Protein AF-A0A7S1CPR2-F1 (afdb_monomer_lite)

Sequence (463 aa):
VLGDVPPPALGSTLMHEHLIVDYGANFGPPQAGTARAALGGLSLEEARAMWARPMGAEVAGHCRAFVAANRDNMALDDIDAAVAELAAAAALAPEGAATVVETTTVGVGRSVGDLVTISQRAKVHVVMGTGLHLARVHPRHMRGWSVAQLTEMMVSEIEDGVEVPPLQAPPEAKEGDEEGAAAAEAVRLLQAERPARARAGIIGELGCSSELDAAEVRVLQAAAAASRKTGAAILVHPGHTRESPAAILDVLAAAGCELTRVVVGHCDRGALSDDDLLALARRGATLAFDQFGHPPSFTHALAYGLCFPTDFERVATLRRLIDAGVGDRIVVSHDIGCKARLRKFGGDGYDHLQRCVVPYMRAVGITRPQVQAMLVDTPARLLTLAPPRPKYEPPPPTPPESVRSRVSVGVQVSDGPTRPVTAAADEDGRPPDGDGKGDGEGEEAKGGAGGDGDGDGDGDDDD

Structure (mmCIF, N/CA/C/O backbone):
data_AF-A0A7S1CPR2-F1
#
_entry.id   AF-A0A7S1CPR2-F1
#
loop_
_atom_site.group_PDB
_atom_site.id
_atom_site.type_symbol
_atom_site.label_atom_id
_atom_site.label_alt_id
_atom_site.label_comp_id
_atom_site.label_asym_id
_atom_site.label_entity_id
_atom_site.label_seq_id
_atom_site.pdbx_PDB_ins_code
_atom_site.Cartn_x
_atom_site.Cartn_y
_atom_site.Cartn_z
_atom_site.occupancy
_atom_site.B_iso_or_equiv
_atom_site.auth_seq_id
_atom_site.auth_comp_id
_atom_site.auth_asym_id
_atom_site.auth_atom_id
_atom_site.pdbx_PDB_model_num
ATOM 1 N N . VAL A 1 1 ? -5.116 7.621 11.101 1.00 97.56 1 VAL A N 1
ATOM 2 C CA . VAL A 1 1 ? -4.084 8.271 11.953 1.00 97.56 1 VAL A CA 1
ATOM 3 C C . VAL A 1 1 ? -4.581 9.465 12.769 1.00 97.56 1 VAL A C 1
ATOM 5 O O . VAL A 1 1 ? -4.019 9.696 13.827 1.00 97.56 1 VAL A O 1
ATOM 8 N N . LEU A 1 2 ? -5.623 10.200 12.344 1.00 96.88 2 LEU A N 1
ATOM 9 C CA . LEU A 1 2 ? -6.168 11.357 13.089 1.00 96.88 2 LEU A CA 1
ATOM 10 C C . LEU A 1 2 ? -7.395 11.040 13.971 1.00 96.88 2 LEU A C 1
ATOM 12 O O . LEU A 1 2 ? -8.048 11.951 14.467 1.00 96.88 2 LEU A O 1
ATOM 16 N N . GLY A 1 3 ? -7.716 9.759 14.160 1.00 95.38 3 GLY A N 1
ATOM 17 C CA . GLY A 1 3 ? -8.917 9.305 14.866 1.00 95.38 3 GLY A CA 1
ATOM 18 C C . GLY A 1 3 ? -9.888 8.558 13.955 1.00 95.38 3 GLY A C 1
ATOM 19 O O . GLY A 1 3 ? -9.578 8.291 12.791 1.00 95.38 3 GLY A O 1
ATOM 20 N N . ASP A 1 4 ? -11.040 8.196 14.517 1.00 95.19 4 ASP A N 1
ATOM 21 C CA . ASP A 1 4 ? -12.067 7.420 13.823 1.00 95.19 4 ASP A CA 1
ATOM 22 C C . ASP A 1 4 ? -12.880 8.294 12.872 1.00 95.19 4 ASP A C 1
ATOM 24 O O . ASP A 1 4 ? -13.173 9.458 13.149 1.00 95.19 4 ASP A O 1
ATOM 28 N N . VAL A 1 5 ? -13.279 7.697 11.754 1.00 93.75 5 VAL A N 1
ATOM 29 C CA . VAL A 1 5 ? -14.074 8.334 10.705 1.00 93.75 5 VAL A CA 1
ATOM 30 C C . VAL A 1 5 ? -15.257 7.414 10.400 1.00 93.75 5 VAL A C 1
ATOM 32 O O . VAL A 1 5 ? -15.067 6.198 10.311 1.00 93.75 5 VAL A O 1
ATOM 35 N N . PRO A 1 6 ? -16.492 7.933 10.263 1.00 92.44 6 PRO A N 1
ATOM 36 C CA . PRO A 1 6 ? -17.626 7.091 9.904 1.00 92.44 6 PRO A CA 1
ATOM 37 C C . PRO A 1 6 ? -17.442 6.527 8.482 1.00 92.44 6 PRO A C 1
ATOM 39 O O . PRO A 1 6 ? -16.989 7.263 7.606 1.00 92.44 6 PRO A O 1
ATOM 42 N N . PRO A 1 7 ? -17.844 5.272 8.195 1.00 90.88 7 PRO A N 1
ATOM 43 C CA . PRO A 1 7 ? -17.577 4.632 6.901 1.00 90.88 7 PRO A CA 1
ATOM 44 C C . PRO A 1 7 ? -18.000 5.437 5.655 1.00 90.88 7 PRO A C 1
ATOM 46 O O . PRO A 1 7 ? -17.225 5.475 4.702 1.00 90.88 7 PRO A O 1
ATOM 49 N N . PRO A 1 8 ? -19.150 6.150 5.635 1.00 88.31 8 PRO A N 1
ATOM 50 C CA . PRO A 1 8 ? -19.526 6.986 4.491 1.00 88.31 8 PRO A CA 1
ATOM 51 C C . PRO A 1 8 ? -18.571 8.154 4.205 1.00 88.31 8 PRO A C 1
ATOM 53 O O . PRO A 1 8 ? -18.574 8.671 3.095 1.00 88.31 8 PRO A O 1
ATOM 56 N N . ALA A 1 9 ? -17.773 8.586 5.185 1.00 91.31 9 ALA A N 1
ATOM 57 C CA . ALA A 1 9 ? -16.816 9.675 5.018 1.00 91.31 9 ALA A CA 1
ATOM 58 C C . ALA A 1 9 ? -15.457 9.210 4.466 1.00 91.31 9 ALA A C 1
ATOM 60 O O . ALA A 1 9 ? -14.641 10.057 4.123 1.00 91.31 9 ALA A O 1
ATOM 61 N N . LEU A 1 10 ? -15.215 7.898 4.328 1.00 91.38 10 LEU A N 1
ATOM 62 C CA . LEU A 1 10 ? -13.990 7.388 3.696 1.00 91.38 10 LEU A CA 1
ATOM 63 C C . LEU A 1 10 ? -13.893 7.806 2.221 1.00 91.38 10 LEU A C 1
ATOM 65 O O . LEU A 1 10 ? -12.806 8.129 1.744 1.00 91.38 10 LEU A O 1
ATOM 69 N N . GLY A 1 11 ? -15.030 7.811 1.517 1.00 92.31 11 GLY A N 1
ATOM 70 C CA . GLY A 1 11 ? -15.104 8.083 0.084 1.00 92.31 11 GLY A CA 1
ATOM 71 C C . GLY A 1 11 ? -14.197 7.165 -0.746 1.00 92.31 11 GLY A C 1
ATOM 72 O O . GLY A 1 11 ? -14.030 5.983 -0.432 1.00 92.31 11 GLY A O 1
ATOM 73 N N . SER A 1 12 ? -13.631 7.697 -1.833 1.00 93.81 12 SER A N 1
ATOM 74 C CA . SER A 1 12 ? -12.724 6.936 -2.700 1.00 93.81 12 SER A CA 1
ATOM 75 C C . SER A 1 12 ? -11.453 6.574 -1.941 1.00 93.81 12 SER A C 1
ATOM 77 O O . SER A 1 12 ? -10.767 7.446 -1.417 1.00 93.81 12 SER A O 1
ATOM 79 N N . THR A 1 13 ? -11.098 5.295 -1.934 1.00 96.62 13 THR A N 1
ATOM 80 C CA . THR A 1 13 ? -9.994 4.769 -1.133 1.00 96.62 13 THR A CA 1
ATOM 81 C C . THR A 1 13 ? -8.946 4.080 -2.000 1.00 96.62 13 THR A C 1
ATOM 83 O O . THR A 1 13 ? -9.270 3.177 -2.769 1.00 96.62 13 THR A O 1
ATOM 86 N N . LEU A 1 14 ? -7.686 4.482 -1.836 1.00 96.94 14 LEU A N 1
ATOM 87 C CA . LEU A 1 14 ? -6.507 3.763 -2.319 1.00 96.94 14 LEU A CA 1
ATOM 88 C C . LEU A 1 14 ? -6.119 2.725 -1.260 1.00 96.94 14 LEU A C 1
ATOM 90 O O . LEU A 1 14 ? -5.689 3.095 -0.170 1.00 96.94 14 LEU A O 1
ATOM 94 N N . MET A 1 15 ? -6.361 1.442 -1.528 1.00 97.62 15 MET A N 1
ATOM 95 C CA . MET A 1 15 ? -6.292 0.380 -0.510 1.00 97.62 15 MET A CA 1
ATOM 96 C C . MET A 1 15 ? -4.886 -0.169 -0.237 1.00 97.62 15 MET A C 1
ATOM 98 O O . MET A 1 15 ? -4.736 -0.949 0.704 1.00 97.62 15 MET A O 1
ATOM 102 N N . HIS A 1 16 ? -3.889 0.201 -1.040 1.00 98.50 16 HIS A N 1
ATOM 103 C CA . HIS A 1 16 ? -2.515 -0.270 -0.896 1.00 98.50 16 HIS A CA 1
ATOM 104 C C . HIS A 1 16 ? -1.538 0.771 -1.453 1.00 98.50 16 HIS A C 1
ATOM 106 O O . HIS A 1 16 ? -1.372 0.883 -2.667 1.00 98.50 16 HIS A O 1
ATOM 112 N N . GLU A 1 17 ? -0.915 1.548 -0.569 1.00 98.25 17 GLU A N 1
ATOM 113 C CA . GLU A 1 17 ? 0.090 2.552 -0.920 1.00 98.25 17 GLU A CA 1
ATOM 114 C C . GLU A 1 17 ? 1.189 2.630 0.148 1.00 98.25 17 GLU A C 1
ATOM 116 O O . GLU A 1 17 ? 0.950 2.324 1.319 1.00 98.25 17 GLU A O 1
ATOM 121 N N . HIS A 1 18 ? 2.357 3.158 -0.224 1.00 98.25 18 HIS A N 1
ATOM 122 C CA . HIS A 1 18 ? 3.398 3.549 0.722 1.00 98.25 18 HIS A CA 1
ATOM 123 C C . HIS A 1 18 ? 3.629 5.050 0.636 1.00 98.25 18 HIS A C 1
ATOM 125 O O . HIS A 1 18 ? 4.018 5.567 -0.402 1.00 98.25 18 HIS A O 1
ATOM 131 N N . LEU A 1 19 ? 3.411 5.770 1.734 1.00 97.81 19 LEU A N 1
ATOM 132 C CA . LEU A 1 19 ? 3.649 7.219 1.756 1.00 97.81 19 LEU A CA 1
ATOM 133 C C . LEU A 1 19 ? 5.060 7.549 2.230 1.00 97.81 19 LEU A C 1
ATOM 135 O O . LEU A 1 19 ? 5.659 8.509 1.751 1.00 97.81 19 LEU A O 1
ATOM 139 N N . ILE A 1 20 ? 5.561 6.742 3.166 1.00 96.38 20 ILE A N 1
ATOM 140 C CA . ILE A 1 20 ? 6.920 6.787 3.692 1.00 96.38 20 ILE A CA 1
ATOM 141 C C . ILE A 1 20 ? 7.402 5.345 3.825 1.00 96.38 20 ILE A C 1
ATOM 143 O O . ILE A 1 20 ? 6.781 4.567 4.542 1.00 96.38 20 ILE A O 1
ATOM 147 N N . VAL A 1 21 ? 8.493 4.992 3.150 1.00 96.69 21 VAL A N 1
ATOM 148 C CA . VAL A 1 21 ? 9.078 3.642 3.169 1.00 96.69 21 VAL A CA 1
ATOM 149 C C . VAL A 1 21 ? 10.572 3.725 2.884 1.00 96.69 21 VAL A C 1
ATOM 151 O O . VAL A 1 21 ? 11.008 4.581 2.120 1.00 96.69 21 VAL A O 1
ATOM 154 N N . ASP A 1 22 ? 11.364 2.826 3.460 1.00 95.19 22 ASP A N 1
ATOM 155 C CA . ASP A 1 22 ? 12.783 2.671 3.139 1.00 95.19 22 ASP A CA 1
ATOM 156 C C . ASP A 1 22 ? 13.102 1.196 2.892 1.00 95.19 22 ASP A C 1
ATOM 158 O O . ASP A 1 22 ? 13.522 0.440 3.777 1.00 95.19 22 ASP A O 1
ATOM 162 N N . TYR A 1 23 ? 12.899 0.767 1.647 1.00 92.62 23 TYR A N 1
ATOM 163 C CA . TYR A 1 23 ? 13.387 -0.536 1.222 1.00 92.62 23 TYR A CA 1
ATOM 164 C C . TYR A 1 23 ? 14.904 -0.517 1.074 1.00 92.62 23 TYR A C 1
ATOM 166 O O . TYR A 1 23 ? 15.536 -1.529 1.358 1.00 92.62 23 TYR A O 1
ATOM 174 N N . GLY A 1 24 ? 15.493 0.610 0.664 1.00 88.38 24 GLY A N 1
ATOM 175 C CA . GLY A 1 24 ? 16.923 0.762 0.402 1.00 88.38 24 GLY A CA 1
ATOM 176 C C . GLY A 1 24 ? 17.811 0.372 1.586 1.00 88.38 24 GLY A C 1
ATOM 177 O O . GLY A 1 24 ? 18.845 -0.259 1.375 1.00 88.38 24 GLY A O 1
ATOM 178 N N . ALA A 1 25 ? 17.387 0.651 2.821 1.00 88.81 25 ALA A N 1
ATOM 179 C CA . ALA A 1 25 ? 18.071 0.234 4.050 1.00 88.81 25 ALA A CA 1
ATOM 180 C C . ALA A 1 25 ? 18.235 -1.291 4.190 1.00 88.81 25 ALA A C 1
ATOM 182 O O . ALA A 1 25 ? 19.137 -1.755 4.884 1.00 88.81 25 ALA A O 1
ATOM 183 N N . ASN A 1 26 ? 17.395 -2.075 3.511 1.00 87.12 26 ASN A N 1
ATOM 184 C CA . ASN A 1 26 ? 17.433 -3.535 3.524 1.00 87.12 26 ASN A CA 1
ATOM 185 C C . ASN A 1 26 ? 18.295 -4.132 2.395 1.00 87.12 26 ASN A C 1
ATOM 187 O O . ASN A 1 26 ? 18.349 -5.355 2.243 1.00 87.12 26 ASN A O 1
ATOM 191 N N . PHE A 1 27 ? 18.967 -3.298 1.593 1.00 85.31 27 PHE A N 1
ATOM 192 C CA . PHE A 1 27 ? 19.792 -3.731 0.468 1.00 85.31 27 PHE A CA 1
ATOM 193 C C . PHE A 1 27 ? 21.189 -3.107 0.499 1.00 85.31 27 PHE A C 1
ATOM 195 O O . PHE A 1 27 ? 21.379 -1.931 0.791 1.00 85.31 27 PHE A O 1
ATOM 202 N N . GLY A 1 28 ? 22.182 -3.901 0.097 1.00 87.00 28 GLY A N 1
ATOM 203 C CA . GLY A 1 28 ? 23.515 -3.403 -0.236 1.00 87.00 28 GLY A CA 1
ATOM 204 C C . GLY A 1 28 ? 23.625 -2.929 -1.693 1.00 87.00 28 GLY A C 1
ATOM 205 O O . GLY A 1 28 ? 22.713 -3.171 -2.500 1.00 87.00 28 GLY A O 1
ATOM 206 N N . PRO A 1 29 ? 24.757 -2.299 -2.063 1.00 90.69 29 PRO A N 1
ATOM 207 C CA . PRO A 1 29 ? 25.087 -2.034 -3.462 1.00 90.69 29 PRO A CA 1
ATOM 208 C C . PRO A 1 29 ? 25.145 -3.340 -4.280 1.00 90.69 29 PRO A C 1
ATOM 210 O O . PRO A 1 29 ? 25.398 -4.405 -3.709 1.00 90.69 29 PRO A O 1
ATOM 213 N N . PRO A 1 30 ? 24.942 -3.288 -5.612 1.00 90.25 30 PRO A N 1
ATOM 214 C CA . PRO A 1 30 ? 25.054 -4.465 -6.468 1.00 90.25 30 PRO A CA 1
ATOM 215 C C . PRO A 1 30 ? 26.404 -5.185 -6.312 1.00 90.25 30 PRO A C 1
ATOM 217 O O . PRO A 1 30 ? 27.474 -4.563 -6.264 1.00 90.25 30 PRO A O 1
ATOM 220 N N . GLN A 1 31 ? 26.344 -6.515 -6.248 1.00 90.62 31 GLN A N 1
ATOM 221 C CA . GLN A 1 31 ? 27.505 -7.396 -6.110 1.00 90.62 31 GLN A CA 1
ATOM 222 C C . GLN A 1 31 ? 27.736 -8.194 -7.397 1.00 90.62 31 GLN A C 1
ATOM 224 O O . GLN A 1 31 ? 26.788 -8.483 -8.132 1.00 90.62 31 GLN A O 1
ATOM 229 N N . ALA A 1 32 ? 28.993 -8.553 -7.670 1.00 90.31 32 ALA A N 1
ATOM 230 C CA . ALA A 1 32 ? 29.353 -9.351 -8.841 1.00 90.31 32 ALA A CA 1
ATOM 231 C C . ALA A 1 32 ? 28.538 -10.656 -8.891 1.00 90.31 32 ALA A C 1
ATOM 233 O O . ALA A 1 32 ? 28.292 -11.274 -7.860 1.00 90.31 32 ALA A O 1
ATOM 234 N N . GLY A 1 33 ? 28.091 -11.053 -10.085 1.00 84.25 33 GLY A N 1
ATOM 235 C CA . GLY A 1 33 ? 27.295 -12.272 -10.277 1.00 84.25 33 GLY A CA 1
ATOM 236 C C . GLY A 1 33 ? 25.826 -12.178 -9.843 1.00 84.25 33 GLY A C 1
ATOM 237 O O . GLY A 1 33 ? 25.068 -13.112 -10.087 1.00 84.25 33 GLY A O 1
ATOM 238 N N . THR A 1 34 ? 25.381 -11.065 -9.250 1.00 83.62 34 THR A N 1
ATOM 239 C CA . THR A 1 34 ? 23.958 -10.861 -8.933 1.00 83.62 34 THR A CA 1
ATOM 240 C C . THR A 1 34 ? 23.187 -10.331 -10.138 1.00 83.62 34 THR A C 1
ATOM 242 O O . THR A 1 34 ? 23.726 -9.564 -10.937 1.00 83.62 34 THR A O 1
ATOM 245 N N . ALA A 1 35 ? 21.889 -10.646 -10.223 1.00 78.62 35 ALA A N 1
ATOM 246 C CA . ALA A 1 35 ? 21.012 -10.067 -11.241 1.00 78.62 35 ALA A CA 1
ATOM 247 C C . ALA A 1 35 ? 21.092 -8.531 -11.228 1.00 78.62 35 ALA A C 1
ATOM 249 O O . ALA A 1 35 ? 21.310 -7.919 -12.261 1.00 78.62 35 ALA A O 1
ATOM 250 N N . ARG A 1 36 ? 21.059 -7.889 -10.052 1.00 81.06 36 ARG A N 1
ATOM 251 C CA . ARG A 1 36 ? 21.174 -6.423 -9.929 1.00 81.06 36 ARG A CA 1
ATOM 252 C C . ARG A 1 36 ? 22.445 -5.830 -10.551 1.00 81.06 36 ARG A C 1
ATOM 254 O O . ARG A 1 36 ? 22.396 -4.684 -10.978 1.00 81.06 36 ARG A O 1
ATOM 261 N N . ALA A 1 37 ? 23.551 -6.573 -10.602 1.00 83.25 37 ALA A N 1
ATOM 262 C CA . ALA A 1 37 ? 24.783 -6.128 -11.255 1.00 83.25 37 ALA A CA 1
ATOM 263 C C . ALA A 1 37 ? 24.820 -6.415 -12.763 1.00 83.25 37 ALA A C 1
ATOM 265 O O . ALA A 1 37 ? 25.580 -5.776 -13.478 1.00 83.25 37 ALA A O 1
ATOM 266 N N . ALA A 1 38 ? 24.027 -7.375 -13.242 1.00 76.25 38 ALA A N 1
ATOM 267 C CA . ALA A 1 38 ? 23.954 -7.751 -14.654 1.00 76.25 38 ALA A CA 1
ATOM 268 C C . ALA A 1 38 ? 22.889 -6.961 -15.441 1.00 76.25 38 ALA A C 1
ATOM 270 O O . ALA A 1 38 ? 22.776 -7.105 -16.658 1.00 76.25 38 ALA A O 1
ATOM 271 N N . LEU A 1 39 ? 22.075 -6.158 -14.753 1.00 73.50 39 LEU A N 1
ATOM 272 C CA . LEU A 1 39 ? 20.932 -5.454 -15.326 1.00 73.50 39 LEU A CA 1
ATOM 273 C C . LEU A 1 39 ? 21.271 -4.023 -15.743 1.00 73.50 39 LEU A C 1
ATOM 275 O O . LEU A 1 39 ? 22.111 -3.356 -15.150 1.00 73.50 39 LEU A O 1
ATOM 279 N N . GLY A 1 40 ? 20.556 -3.535 -16.758 1.00 77.94 40 GLY A N 1
ATOM 280 C CA . GLY A 1 40 ? 20.596 -2.125 -17.143 1.00 77.94 40 GLY A CA 1
ATOM 281 C C . GLY A 1 40 ? 21.743 -1.716 -18.063 1.00 77.94 40 GLY A C 1
ATOM 282 O O . GLY A 1 40 ? 21.887 -0.526 -18.325 1.00 77.94 40 GLY A O 1
ATOM 283 N N . GLY A 1 41 ? 22.523 -2.673 -18.579 1.00 82.69 41 GLY A N 1
ATOM 284 C CA . GLY A 1 41 ? 23.607 -2.402 -19.531 1.00 82.69 41 GLY A CA 1
ATOM 285 C C . GLY A 1 41 ? 24.801 -1.665 -18.919 1.00 82.69 41 GLY A C 1
ATOM 286 O O . GLY A 1 41 ? 25.569 -1.051 -19.652 1.00 82.69 41 GLY A O 1
ATOM 287 N N . LEU A 1 42 ? 24.933 -1.712 -17.593 1.00 90.06 42 LEU A N 1
ATOM 288 C CA . LEU A 1 42 ? 26.009 -1.081 -16.839 1.00 90.06 42 LEU A CA 1
ATOM 289 C C . LEU A 1 42 ? 27.084 -2.114 -16.487 1.00 90.06 42 LEU A C 1
ATOM 291 O O . LEU A 1 42 ? 26.777 -3.271 -16.193 1.00 90.06 42 LEU A O 1
ATOM 295 N N . SER A 1 43 ? 28.346 -1.693 -16.460 1.00 93.69 43 SER A N 1
ATOM 296 C CA . SER A 1 43 ? 29.398 -2.430 -15.758 1.00 93.69 43 SER A CA 1
ATOM 297 C C . SER A 1 43 ? 29.111 -2.481 -14.251 1.00 93.69 43 SER A C 1
ATOM 299 O O . SER A 1 43 ? 28.328 -1.692 -13.719 1.00 93.69 43 SER A O 1
ATOM 301 N N . LEU A 1 44 ? 29.776 -3.380 -13.517 1.00 93.88 44 LEU A N 1
ATOM 302 C CA . LEU A 1 44 ? 29.614 -3.461 -12.059 1.00 93.88 44 LEU A CA 1
ATOM 303 C C . LEU A 1 44 ? 29.975 -2.139 -11.355 1.00 93.88 44 LEU A C 1
ATOM 305 O O . LEU A 1 44 ? 29.331 -1.771 -10.372 1.00 93.88 44 LEU A O 1
ATOM 309 N N . GLU A 1 45 ? 30.994 -1.429 -11.843 1.00 94.50 45 GLU A N 1
ATOM 310 C CA . GLU A 1 45 ? 31.394 -0.122 -11.312 1.00 94.50 45 GLU A CA 1
ATOM 311 C C . GLU A 1 45 ? 30.300 0.926 -11.546 1.00 94.50 45 GLU A C 1
ATOM 313 O O . GLU A 1 45 ? 29.871 1.595 -10.606 1.00 94.50 45 GLU A O 1
ATOM 318 N N . GLU A 1 46 ? 29.769 1.004 -12.767 1.00 94.38 46 GLU A N 1
ATOM 319 C CA . GLU A 1 46 ? 28.674 1.915 -13.111 1.00 94.38 46 GLU A CA 1
ATOM 320 C C . GLU A 1 46 ? 27.381 1.575 -12.363 1.00 94.38 46 GLU A C 1
ATOM 322 O O . GLU A 1 46 ? 26.679 2.481 -11.926 1.00 94.38 46 GLU A O 1
ATOM 327 N N . ALA A 1 47 ? 27.071 0.294 -12.149 1.00 93.44 47 ALA A N 1
ATOM 328 C CA . ALA A 1 47 ? 25.915 -0.135 -11.364 1.00 93.44 47 ALA A CA 1
ATOM 329 C C . ALA A 1 47 ? 26.049 0.271 -9.885 1.00 93.44 47 ALA A C 1
ATOM 331 O O . ALA A 1 47 ? 25.075 0.689 -9.257 1.00 93.44 47 ALA A O 1
ATOM 332 N N . ARG A 1 48 ? 27.260 0.201 -9.318 1.00 94.50 48 ARG A N 1
ATOM 333 C CA . ARG A 1 48 ? 27.546 0.698 -7.960 1.00 94.50 48 ARG A CA 1
ATOM 334 C C . ARG A 1 48 ? 27.477 2.220 -7.881 1.00 94.50 48 ARG A C 1
ATOM 336 O O . ARG A 1 48 ? 26.960 2.744 -6.898 1.00 94.50 48 ARG A O 1
ATOM 343 N N . ALA A 1 49 ? 27.934 2.925 -8.913 1.00 94.62 49 ALA A N 1
ATOM 344 C CA . ALA A 1 49 ? 27.748 4.367 -9.011 1.00 94.62 49 ALA A CA 1
ATOM 345 C C . ALA A 1 49 ? 26.253 4.716 -9.108 1.00 94.62 49 ALA A C 1
ATOM 347 O O . ALA A 1 49 ? 25.773 5.542 -8.337 1.00 94.62 49 ALA A O 1
ATOM 348 N N . MET A 1 50 ? 25.494 4.034 -9.975 1.00 94.38 50 MET A N 1
ATOM 349 C CA . MET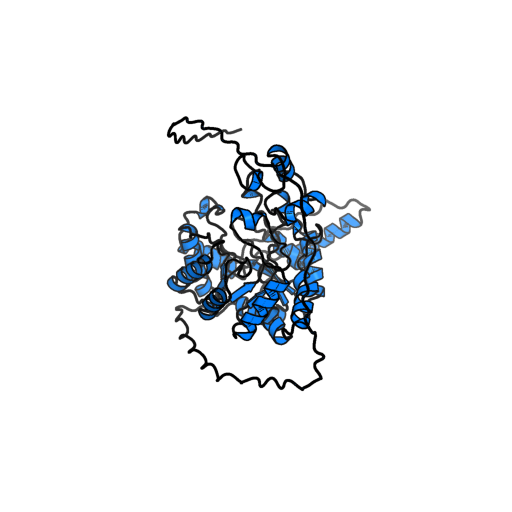 A 1 50 ? 24.041 4.181 -10.112 1.00 94.38 50 MET A CA 1
ATOM 350 C C . MET A 1 50 ? 23.331 3.953 -8.780 1.00 94.38 50 MET A C 1
ATOM 352 O O . MET A 1 50 ? 22.445 4.728 -8.447 1.00 94.38 50 MET A O 1
ATOM 356 N N . TRP A 1 51 ? 23.752 2.968 -7.984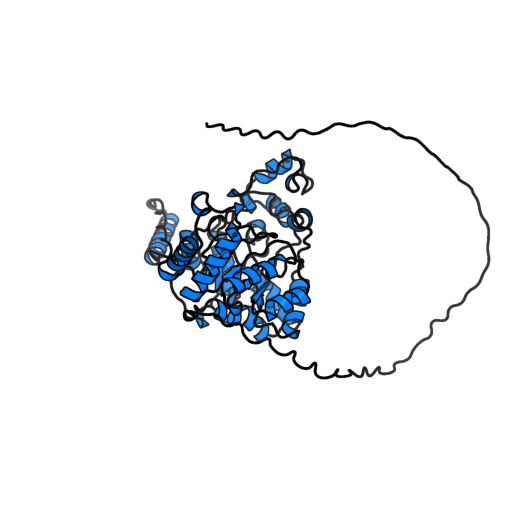 1.00 94.62 51 TRP A N 1
ATOM 357 C CA . TRP A 1 51 ? 23.180 2.694 -6.665 1.00 94.62 51 TRP A CA 1
ATOM 358 C C . TRP A 1 51 ? 23.215 3.895 -5.711 1.00 94.62 51 TRP A C 1
ATOM 360 O O . TRP A 1 51 ? 22.248 4.122 -4.984 1.00 94.62 51 TRP A O 1
ATOM 370 N N . ALA A 1 52 ? 24.314 4.653 -5.716 1.00 94.94 52 ALA A N 1
ATOM 371 C CA . ALA A 1 52 ? 24.568 5.740 -4.770 1.00 94.94 52 ALA A CA 1
ATOM 372 C C . ALA A 1 52 ? 24.124 7.129 -5.263 1.00 94.94 52 ALA A C 1
ATOM 374 O O . ALA A 1 52 ? 24.156 8.087 -4.491 1.00 94.94 52 ALA A O 1
ATOM 375 N N . ARG A 1 53 ? 23.743 7.272 -6.540 1.00 95.81 53 ARG A N 1
ATOM 376 C CA . ARG A 1 53 ? 23.342 8.570 -7.105 1.00 95.81 53 ARG A CA 1
ATOM 377 C C . ARG A 1 53 ? 22.025 9.066 -6.487 1.00 95.81 53 ARG A C 1
ATOM 379 O O . ARG A 1 53 ? 21.120 8.257 -6.294 1.00 95.81 53 ARG A O 1
ATOM 386 N N . PRO A 1 54 ? 21.875 10.377 -6.236 1.00 95.75 54 PRO A N 1
ATOM 387 C CA . PRO A 1 54 ? 20.585 10.940 -5.855 1.00 95.75 54 PRO A CA 1
ATOM 388 C C . PRO A 1 54 ? 19.591 10.859 -7.020 1.00 95.75 54 PRO A C 1
ATOM 390 O O . PRO A 1 54 ? 19.980 10.859 -8.195 1.00 95.75 54 PRO A O 1
ATOM 393 N N . MET A 1 55 ? 18.303 10.834 -6.698 1.00 95.56 55 MET A N 1
ATOM 394 C CA . MET A 1 55 ? 17.225 10.837 -7.672 1.00 95.56 55 MET A CA 1
ATOM 395 C C . MET A 1 55 ? 17.252 12.109 -8.521 1.00 95.56 55 MET A C 1
ATOM 397 O O . MET A 1 55 ? 17.264 13.240 -8.039 1.00 95.56 55 MET A O 1
ATOM 401 N N . GLY A 1 56 ? 17.207 11.897 -9.830 1.00 94.31 56 GLY A N 1
ATOM 402 C CA . GLY A 1 56 ? 17.095 12.916 -10.865 1.00 94.31 56 GLY A CA 1
ATOM 403 C C . GLY A 1 56 ? 16.507 12.290 -12.126 1.00 94.31 56 GLY A C 1
ATOM 404 O O . GLY A 1 56 ? 16.246 11.089 -12.151 1.00 94.31 56 GLY A O 1
ATOM 405 N N . ALA A 1 57 ? 16.303 13.075 -13.186 1.00 93.00 57 ALA A N 1
ATOM 406 C CA . ALA A 1 57 ? 15.603 12.602 -14.388 1.00 93.00 57 ALA A CA 1
ATOM 407 C C . ALA A 1 57 ? 16.240 11.348 -15.027 1.00 93.00 57 ALA A C 1
ATOM 409 O O . ALA A 1 57 ? 15.529 10.415 -15.394 1.00 93.00 57 ALA A O 1
ATOM 410 N N . GLU A 1 58 ? 17.573 11.301 -15.115 1.00 91.69 58 GLU A N 1
ATOM 411 C CA . GLU A 1 58 ? 18.314 10.151 -15.655 1.00 91.69 58 GLU A CA 1
ATOM 412 C C . GLU A 1 58 ? 18.127 8.893 -14.792 1.00 91.69 58 GLU A C 1
ATOM 414 O O . GLU A 1 58 ? 17.743 7.837 -15.297 1.00 91.69 58 GLU A O 1
ATOM 419 N N . VAL A 1 59 ? 18.337 9.024 -13.476 1.00 94.69 59 VAL A N 1
ATOM 420 C CA . VAL A 1 59 ? 18.184 7.925 -12.510 1.00 94.69 59 VAL A CA 1
ATOM 421 C C . VAL A 1 59 ? 16.745 7.414 -12.505 1.00 94.69 59 VAL A C 1
ATOM 423 O O . VAL A 1 59 ? 16.523 6.206 -12.556 1.00 94.69 59 VAL A O 1
ATOM 426 N N . ALA A 1 60 ? 15.763 8.318 -12.527 1.00 93.81 60 ALA A N 1
ATOM 427 C CA . ALA A 1 60 ? 14.351 7.970 -12.615 1.00 93.81 60 ALA A CA 1
ATOM 428 C C . ALA A 1 60 ? 14.036 7.185 -13.895 1.00 93.81 60 ALA A C 1
ATOM 430 O O . ALA A 1 60 ? 13.362 6.159 -13.831 1.00 93.81 60 ALA A O 1
ATOM 431 N N . GLY A 1 61 ? 14.557 7.622 -15.048 1.00 90.75 61 GLY A N 1
ATOM 432 C CA . GLY A 1 61 ? 14.407 6.913 -16.319 1.00 90.75 61 GLY A CA 1
ATOM 433 C C . GLY A 1 61 ? 14.941 5.481 -16.258 1.00 90.75 61 GLY A C 1
ATOM 434 O O . GLY A 1 61 ? 14.254 4.554 -16.686 1.00 90.75 61 GLY A O 1
ATOM 435 N N . HIS A 1 62 ? 16.117 5.285 -15.657 1.00 91.00 62 HIS A N 1
ATOM 436 C CA . HIS A 1 62 ? 16.702 3.958 -15.456 1.00 91.00 62 HIS A CA 1
ATOM 437 C C . HIS A 1 62 ? 15.870 3.096 -14.487 1.00 91.00 62 HIS A C 1
ATOM 439 O O . HIS A 1 62 ? 15.556 1.937 -14.771 1.00 91.00 62 HIS A O 1
ATOM 445 N N . CYS A 1 63 ? 15.444 3.674 -13.362 1.00 92.12 63 CYS A N 1
ATOM 446 C CA . CYS A 1 63 ? 14.724 2.958 -12.309 1.00 92.12 63 CYS A CA 1
ATOM 447 C C . CYS A 1 63 ? 13.304 2.528 -12.699 1.00 92.12 63 CYS A C 1
ATOM 449 O O . CYS A 1 63 ? 12.765 1.619 -12.075 1.00 92.12 63 CYS A O 1
ATOM 451 N N . ARG A 1 64 ? 12.701 3.099 -13.753 1.00 88.19 64 ARG A N 1
ATOM 452 C CA . ARG A 1 64 ? 11.410 2.611 -14.280 1.00 88.19 64 ARG A CA 1
ATOM 453 C C . ARG A 1 64 ? 11.472 1.152 -14.724 1.00 88.19 64 ARG A C 1
ATOM 455 O O . ARG A 1 64 ? 10.539 0.398 -14.473 1.00 88.19 64 ARG A O 1
ATOM 462 N N . ALA A 1 65 ? 12.565 0.762 -15.375 1.00 85.81 65 ALA A N 1
ATOM 463 C CA . ALA A 1 65 ? 12.799 -0.622 -15.779 1.00 85.81 65 ALA A CA 1
ATOM 464 C C . ALA A 1 65 ? 13.467 -1.432 -14.657 1.00 85.81 65 ALA A C 1
ATOM 466 O O . ALA A 1 65 ? 13.165 -2.618 -14.485 1.00 85.81 65 ALA A O 1
ATOM 467 N N . PHE A 1 66 ? 14.347 -0.782 -13.885 1.00 88.94 66 PHE A N 1
ATOM 468 C CA . PHE A 1 66 ? 15.211 -1.418 -12.894 1.00 88.94 66 PHE A CA 1
ATOM 469 C C . PHE A 1 66 ? 14.995 -0.842 -11.486 1.00 88.94 66 PHE A C 1
ATOM 471 O O . PHE A 1 66 ? 15.852 -0.149 -10.945 1.00 88.94 66 PHE A O 1
ATOM 478 N N . VAL A 1 67 ? 13.836 -1.123 -10.884 1.00 88.06 67 VAL A N 1
ATOM 479 C CA . VAL A 1 67 ? 13.360 -0.476 -9.641 1.00 88.06 67 VAL A CA 1
ATOM 480 C C . VAL A 1 67 ? 14.382 -0.552 -8.498 1.00 88.06 67 VAL A C 1
ATOM 482 O O . VAL A 1 67 ? 14.594 0.429 -7.789 1.00 88.06 67 VAL A O 1
ATOM 485 N N . ALA A 1 68 ? 15.067 -1.690 -8.354 1.00 88.12 68 ALA A N 1
ATOM 486 C CA . ALA A 1 68 ? 16.043 -1.926 -7.286 1.00 88.12 68 ALA A CA 1
ATOM 487 C C . ALA A 1 68 ? 17.495 -1.522 -7.641 1.00 88.12 68 ALA A C 1
ATOM 489 O O . ALA A 1 68 ? 18.450 -1.976 -7.000 1.00 88.12 68 ALA A O 1
ATOM 490 N N . ALA A 1 69 ? 17.693 -0.727 -8.699 1.00 90.44 69 ALA A N 1
ATOM 491 C CA . ALA A 1 69 ? 19.022 -0.302 -9.149 1.00 90.44 69 ALA A CA 1
ATOM 492 C C . ALA A 1 69 ? 19.594 0.878 -8.350 1.00 90.44 69 ALA A C 1
ATOM 494 O O . ALA A 1 69 ? 20.807 1.070 -8.351 1.00 90.44 69 ALA A O 1
ATOM 495 N N . ASN A 1 70 ? 18.754 1.649 -7.658 1.00 94.31 70 ASN A N 1
ATOM 496 C CA . ASN A 1 70 ? 19.151 2.874 -6.970 1.00 94.31 70 ASN A CA 1
ATOM 497 C C . ASN A 1 70 ? 18.587 2.923 -5.545 1.00 94.31 70 ASN A C 1
ATOM 499 O O . ASN A 1 70 ? 17.399 2.675 -5.348 1.00 94.31 70 ASN A O 1
ATOM 503 N N . ARG A 1 71 ? 19.430 3.259 -4.562 1.00 95.44 71 ARG A N 1
ATOM 504 C CA . ARG A 1 71 ? 19.032 3.319 -3.149 1.00 95.44 71 ARG A CA 1
ATOM 505 C C . ARG A 1 71 ? 18.011 4.420 -2.890 1.00 95.44 71 ARG A C 1
ATOM 507 O O . ARG A 1 71 ? 17.030 4.173 -2.203 1.00 95.44 71 ARG A O 1
ATOM 514 N N . ASP A 1 72 ? 18.253 5.610 -3.434 1.00 95.94 72 ASP A N 1
ATOM 515 C CA . ASP A 1 72 ? 17.397 6.777 -3.216 1.00 95.94 72 ASP A CA 1
ATOM 516 C C . ASP A 1 72 ? 16.002 6.561 -3.823 1.00 95.94 72 ASP A C 1
ATOM 518 O O . ASP A 1 72 ? 14.996 6.901 -3.213 1.00 95.94 72 ASP A O 1
ATOM 522 N N . ASN A 1 73 ? 15.916 5.876 -4.969 1.00 95.94 73 ASN A N 1
ATOM 523 C CA . ASN A 1 73 ? 14.654 5.439 -5.562 1.00 95.94 73 ASN A CA 1
ATOM 524 C C . ASN A 1 73 ? 13.834 4.553 -4.615 1.00 95.94 73 ASN A C 1
ATOM 526 O O . ASN A 1 73 ? 12.612 4.660 -4.582 1.00 95.94 73 ASN A O 1
ATOM 530 N N . MET A 1 74 ? 14.500 3.672 -3.869 1.00 94.25 74 MET A N 1
ATOM 531 C CA . MET A 1 74 ? 13.884 2.693 -2.970 1.00 94.25 74 MET A CA 1
ATOM 532 C C . MET A 1 74 ? 13.465 3.272 -1.610 1.00 94.25 74 MET A C 1
ATOM 534 O O . MET A 1 74 ? 13.013 2.512 -0.752 1.00 94.25 74 MET A O 1
ATOM 538 N N . ALA A 1 75 ? 13.621 4.582 -1.409 1.00 95.56 75 ALA A N 1
ATOM 539 C CA . ALA A 1 75 ? 13.166 5.289 -0.223 1.00 95.56 75 ALA A CA 1
ATOM 540 C C . ALA A 1 75 ? 12.143 6.362 -0.614 1.00 95.56 75 ALA A C 1
ATOM 542 O O . ALA A 1 75 ? 12.465 7.288 -1.355 1.00 95.56 75 ALA A O 1
ATOM 543 N N . LEU A 1 76 ? 10.910 6.253 -0.122 1.00 96.69 76 LEU A N 1
ATOM 544 C CA . LEU A 1 76 ? 9.945 7.350 -0.139 1.00 96.69 76 LEU A CA 1
ATOM 545 C C . LEU A 1 76 ? 10.074 8.109 1.180 1.00 96.69 76 LEU A C 1
ATOM 547 O O . LEU A 1 76 ? 9.704 7.604 2.234 1.00 96.69 76 LEU A O 1
ATOM 551 N N . ASP A 1 77 ? 10.621 9.314 1.109 1.00 95.06 77 ASP A N 1
ATOM 552 C CA . ASP A 1 77 ? 10.946 10.175 2.254 1.00 95.06 77 ASP A CA 1
ATOM 553 C C . ASP A 1 77 ? 10.541 11.645 2.018 1.00 95.06 77 ASP A C 1
ATOM 555 O O . ASP A 1 77 ? 10.787 12.520 2.848 1.00 95.06 77 ASP A O 1
ATOM 559 N N . ASP A 1 78 ? 9.894 11.930 0.884 1.00 95.38 78 ASP A N 1
ATOM 560 C CA . ASP A 1 78 ? 9.502 13.274 0.468 1.00 95.38 78 ASP A CA 1
ATOM 561 C C . ASP A 1 78 ? 8.041 13.553 0.851 1.00 95.38 78 ASP A C 1
ATOM 563 O O . ASP A 1 78 ? 7.100 13.313 0.086 1.00 95.38 78 ASP A O 1
ATOM 567 N N . ILE A 1 79 ? 7.864 14.073 2.069 1.00 95.69 79 ILE A N 1
ATOM 568 C CA . ILE A 1 79 ? 6.557 14.432 2.640 1.00 95.69 79 ILE A CA 1
ATOM 569 C C . ILE A 1 79 ? 5.817 15.433 1.744 1.00 95.69 79 ILE A C 1
ATOM 571 O O . ILE A 1 79 ? 4.599 15.337 1.588 1.00 95.69 79 ILE A O 1
ATOM 575 N N . ASP A 1 80 ? 6.525 16.396 1.151 1.00 95.88 80 ASP A N 1
ATOM 576 C CA . ASP A 1 80 ? 5.910 17.437 0.327 1.00 95.88 80 ASP A CA 1
ATOM 577 C C . ASP A 1 80 ? 5.377 16.868 -0.989 1.00 95.88 80 ASP A C 1
ATOM 579 O O . ASP A 1 80 ? 4.266 17.212 -1.401 1.00 95.88 80 ASP A O 1
ATOM 583 N N . ALA A 1 81 ? 6.122 15.955 -1.619 1.00 95.88 81 ALA A N 1
ATOM 584 C CA . ALA A 1 81 ? 5.654 15.234 -2.798 1.00 95.88 81 ALA A CA 1
ATOM 585 C C . ALA A 1 81 ? 4.421 14.375 -2.479 1.00 95.88 81 ALA A C 1
ATOM 587 O O . ALA A 1 81 ? 3.431 14.445 -3.210 1.00 95.88 81 ALA A O 1
ATOM 588 N N . ALA A 1 82 ? 4.438 13.630 -1.367 1.00 97.06 82 ALA A N 1
ATOM 589 C CA . ALA A 1 82 ? 3.284 12.843 -0.929 1.00 97.06 82 ALA A CA 1
ATOM 590 C C . ALA A 1 82 ? 2.051 13.732 -0.691 1.00 97.06 82 ALA A C 1
ATOM 592 O O . ALA A 1 82 ? 0.961 13.425 -1.172 1.00 97.06 82 ALA A O 1
ATOM 593 N N . VAL A 1 83 ? 2.219 14.874 -0.012 1.00 97.44 83 VAL A N 1
ATOM 594 C CA . VAL A 1 83 ? 1.131 15.831 0.238 1.00 97.44 83 VAL A CA 1
ATOM 595 C C . VAL A 1 83 ? 0.550 16.376 -1.064 1.00 97.44 83 VAL A C 1
ATOM 597 O O . VAL A 1 83 ? -0.670 16.378 -1.235 1.00 97.44 83 VAL A O 1
ATOM 600 N N . ALA A 1 84 ? 1.406 16.835 -1.977 1.00 97.06 84 ALA A N 1
ATOM 601 C CA . ALA A 1 84 ? 0.973 17.431 -3.234 1.00 97.06 84 ALA A CA 1
ATOM 602 C C . ALA A 1 84 ? 0.224 16.425 -4.120 1.00 97.06 84 ALA A C 1
ATOM 604 O O . ALA A 1 84 ? -0.829 16.749 -4.673 1.00 97.06 84 ALA A O 1
ATOM 605 N N . GLU A 1 85 ? 0.735 15.199 -4.244 1.00 96.31 85 GLU A N 1
ATOM 606 C CA . GLU A 1 85 ? 0.132 14.186 -5.110 1.00 96.31 85 GLU A CA 1
ATOM 607 C C . GLU A 1 85 ? -1.153 13.587 -4.522 1.00 96.31 85 GLU A C 1
ATOM 609 O O . GLU A 1 85 ? -2.114 13.386 -5.266 1.00 96.31 85 GLU A O 1
ATOM 614 N N . LEU A 1 86 ? -1.238 13.383 -3.202 1.00 96.25 86 LEU A N 1
ATOM 615 C CA . LEU A 1 86 ? -2.487 12.954 -2.561 1.00 96.25 86 LEU A CA 1
ATOM 616 C C . LEU A 1 86 ? -3.572 14.031 -2.645 1.00 96.25 86 LEU A C 1
ATOM 618 O O . LEU A 1 86 ? -4.730 13.705 -2.900 1.00 96.25 86 LEU A O 1
ATOM 622 N N . ALA A 1 87 ? -3.218 15.311 -2.483 1.00 94.75 87 ALA A N 1
ATOM 623 C CA . ALA A 1 87 ? -4.165 16.410 -2.668 1.00 94.75 87 ALA A CA 1
ATOM 624 C C . ALA A 1 87 ? -4.688 16.468 -4.116 1.00 94.75 87 ALA A C 1
ATOM 626 O O . ALA A 1 87 ? -5.881 16.692 -4.336 1.00 94.75 87 ALA A O 1
ATOM 627 N N . ALA A 1 88 ? -3.825 16.211 -5.106 1.00 93.81 88 ALA A N 1
ATOM 628 C CA . ALA A 1 88 ? -4.225 16.114 -6.509 1.00 93.81 88 ALA A CA 1
ATOM 629 C C . ALA A 1 88 ? -5.166 14.923 -6.764 1.00 93.81 88 ALA A C 1
ATOM 631 O O . ALA A 1 88 ? -6.198 15.092 -7.414 1.00 93.81 88 ALA A O 1
ATOM 632 N N . ALA A 1 89 ? -4.861 13.746 -6.209 1.00 93.31 89 ALA A N 1
ATOM 633 C CA . ALA A 1 89 ? -5.731 12.573 -6.290 1.00 93.31 89 ALA A CA 1
ATOM 634 C C . ALA A 1 89 ? -7.102 12.841 -5.645 1.00 93.31 89 ALA A C 1
ATOM 636 O O . ALA A 1 89 ? -8.145 12.535 -6.229 1.00 93.31 89 ALA A O 1
ATOM 637 N N . ALA A 1 90 ? -7.109 13.484 -4.474 1.00 92.31 90 ALA A N 1
ATOM 638 C CA . ALA A 1 90 ? -8.321 13.841 -3.748 1.00 92.31 90 ALA A CA 1
ATOM 639 C C . ALA A 1 90 ? -9.214 14.815 -4.520 1.00 92.31 90 ALA A C 1
ATOM 641 O O . ALA A 1 90 ? -10.432 14.646 -4.540 1.00 92.31 90 ALA A O 1
ATOM 642 N N . ALA A 1 91 ? -8.621 15.793 -5.208 1.00 92.25 91 ALA A N 1
ATOM 643 C CA . ALA A 1 91 ? -9.354 16.745 -6.037 1.00 92.25 91 ALA A CA 1
ATOM 644 C C . ALA A 1 91 ? -10.086 16.086 -7.224 1.00 92.25 91 ALA A C 1
ATOM 646 O O . ALA A 1 91 ? -11.037 16.664 -7.751 1.00 92.25 91 ALA A O 1
ATOM 647 N N . LEU A 1 92 ? -9.660 14.888 -7.645 1.00 90.31 92 LEU A N 1
ATOM 648 C CA . LEU A 1 92 ? -10.266 14.129 -8.742 1.00 90.31 92 LEU A CA 1
ATOM 649 C C . LEU A 1 92 ? -11.261 13.053 -8.275 1.00 90.31 92 LEU A C 1
ATOM 651 O O . LEU A 1 92 ? -11.972 12.488 -9.109 1.00 90.31 92 LEU A O 1
ATOM 655 N N . ALA A 1 93 ? -11.326 12.747 -6.977 1.00 80.81 93 ALA A N 1
ATOM 656 C CA . ALA A 1 93 ? -12.222 11.727 -6.443 1.00 80.81 93 ALA A CA 1
ATOM 657 C C . ALA A 1 93 ? -13.692 12.204 -6.482 1.00 80.81 93 ALA A C 1
ATOM 659 O O . ALA A 1 93 ? -14.035 13.197 -5.834 1.00 80.81 93 ALA A O 1
ATOM 660 N N . PRO A 1 94 ? -14.597 11.523 -7.214 1.00 66.00 94 PRO A N 1
ATOM 661 C CA . PRO A 1 94 ? -16.007 11.894 -7.223 1.00 66.00 94 PRO A CA 1
ATOM 662 C C . PRO A 1 94 ? -16.646 11.640 -5.845 1.00 66.00 94 PRO A C 1
ATOM 664 O O . PRO A 1 94 ? -16.415 10.602 -5.239 1.00 66.00 94 PRO A O 1
ATOM 667 N N . GLU A 1 95 ? -17.478 12.584 -5.392 1.00 59.28 95 GLU A N 1
ATOM 668 C CA . GLU A 1 95 ? -18.288 12.557 -4.151 1.00 59.28 95 GLU A CA 1
ATOM 669 C C . GLU A 1 95 ? -17.570 12.840 -2.809 1.00 59.28 95 GLU A C 1
ATOM 671 O O . GLU A 1 95 ? -18.268 13.116 -1.836 1.00 59.28 95 GLU A O 1
ATOM 676 N N . GLY A 1 96 ? -16.230 12.928 -2.762 1.00 60.91 96 GLY A N 1
ATOM 677 C CA . GLY A 1 96 ? -15.444 13.208 -1.537 1.00 60.91 96 GLY A CA 1
ATOM 678 C C . GLY A 1 96 ? -15.593 12.129 -0.437 1.00 60.91 96 GLY A C 1
ATOM 679 O O . GLY A 1 96 ? -16.558 11.382 -0.413 1.00 60.91 96 GLY A O 1
ATOM 680 N N . ALA A 1 97 ? -14.699 11.933 0.533 1.00 59.72 97 ALA A N 1
ATOM 681 C CA . ALA A 1 97 ? -13.293 12.300 0.669 1.00 59.72 97 ALA A CA 1
ATOM 682 C C . ALA A 1 97 ? -12.379 11.286 -0.051 1.00 59.72 97 ALA A C 1
ATOM 684 O O . ALA A 1 97 ? -12.847 10.281 -0.584 1.00 59.72 97 ALA A O 1
ATOM 685 N N . ALA A 1 98 ? -11.073 11.550 -0.078 1.00 84.62 98 ALA A N 1
ATOM 686 C CA . ALA A 1 98 ? -10.082 10.573 -0.511 1.00 84.62 98 ALA A CA 1
ATOM 687 C C . ALA A 1 98 ? -9.359 9.995 0.706 1.00 84.62 98 ALA A C 1
ATOM 689 O O . ALA A 1 98 ? -8.856 10.733 1.559 1.00 84.62 98 ALA A O 1
ATOM 690 N N . THR A 1 99 ? -9.330 8.670 0.771 1.00 96.62 99 THR A N 1
ATOM 691 C CA . THR A 1 99 ? -8.635 7.887 1.789 1.00 96.62 99 THR A CA 1
ATOM 692 C C . THR A 1 99 ? -7.469 7.151 1.146 1.00 96.62 99 THR A C 1
ATOM 694 O O . THR A 1 99 ? -7.560 6.685 0.011 1.00 96.62 99 THR A O 1
ATOM 697 N N . VAL A 1 100 ? -6.376 7.010 1.882 1.00 97.75 100 VAL A N 1
ATOM 698 C CA . VAL A 1 100 ? -5.254 6.151 1.520 1.00 97.75 100 VAL A CA 1
ATOM 699 C C . VAL A 1 100 ? -4.947 5.205 2.672 1.00 97.75 100 VAL A C 1
ATOM 701 O O . VAL A 1 100 ? -4.879 5.613 3.834 1.00 97.75 100 VAL A O 1
ATOM 704 N N . VAL A 1 101 ? -4.802 3.928 2.346 1.00 98.62 101 VAL A N 1
ATOM 705 C CA . VAL A 1 101 ? -4.319 2.897 3.255 1.00 98.62 101 VAL A CA 1
ATOM 706 C C . VAL A 1 101 ? -2.818 2.794 3.059 1.00 98.62 101 VAL A C 1
ATOM 708 O O . VAL A 1 101 ? -2.340 2.367 2.013 1.00 98.62 101 VAL A O 1
ATOM 711 N N . GLU A 1 102 ? -2.099 3.233 4.079 1.00 98.00 102 GLU A N 1
ATOM 712 C CA . GLU A 1 102 ? -0.653 3.219 4.133 1.00 98.00 102 GLU A CA 1
ATOM 713 C C . GLU A 1 102 ? -0.198 1.916 4.789 1.00 98.00 102 GLU A C 1
ATOM 715 O O . GLU A 1 102 ? -0.496 1.656 5.961 1.00 98.00 102 GLU A O 1
ATOM 720 N N . THR A 1 103 ? 0.446 1.063 3.998 1.00 94.94 103 THR A N 1
ATOM 721 C CA . THR A 1 103 ? 0.727 -0.333 4.351 1.00 94.94 103 THR A CA 1
ATOM 722 C C . THR A 1 103 ? 2.176 -0.569 4.757 1.00 94.94 103 THR A C 1
ATOM 724 O O . THR A 1 103 ? 2.551 -1.720 4.978 1.00 94.94 103 THR A O 1
ATOM 727 N N . THR A 1 104 ? 2.993 0.475 4.933 1.00 97.19 104 THR A N 1
ATOM 728 C CA . THR A 1 104 ? 4.359 0.315 5.443 1.00 97.19 104 THR A CA 1
ATOM 729 C C . THR A 1 104 ? 4.320 -0.168 6.887 1.00 97.19 104 THR A C 1
ATOM 731 O O . THR A 1 104 ? 3.908 0.544 7.800 1.00 97.19 104 THR A O 1
ATOM 734 N N . THR A 1 105 ? 4.777 -1.397 7.116 1.00 95.81 105 THR A N 1
ATOM 735 C CA . THR A 1 105 ? 4.790 -2.034 8.438 1.00 95.81 105 THR A CA 1
ATOM 736 C C . THR A 1 105 ? 6.189 -2.078 9.053 1.00 95.81 105 THR A C 1
ATOM 738 O O . THR A 1 105 ? 7.164 -1.499 8.560 1.00 95.81 105 THR A O 1
ATOM 741 N N . VAL A 1 106 ? 6.303 -2.738 10.206 1.00 95.12 106 VAL A N 1
ATOM 742 C CA . VAL A 1 106 ? 7.576 -2.909 10.900 1.00 95.12 106 VAL A CA 1
ATOM 743 C C . VAL A 1 106 ? 8.565 -3.678 10.014 1.00 95.12 106 VAL A C 1
ATOM 745 O O . VAL A 1 106 ? 8.255 -4.748 9.487 1.00 95.12 106 VAL A O 1
ATOM 748 N N . GLY A 1 107 ? 9.778 -3.130 9.892 1.00 92.94 107 GLY A N 1
ATOM 749 C CA . GLY A 1 107 ? 10.880 -3.677 9.089 1.00 92.94 107 GLY A CA 1
ATOM 750 C C . GLY A 1 107 ? 11.214 -2.871 7.830 1.00 92.94 107 GLY A C 1
ATOM 751 O O . GLY A 1 107 ? 12.314 -3.007 7.303 1.00 92.94 107 GLY A O 1
ATOM 752 N N . VAL A 1 108 ? 10.313 -1.994 7.372 1.00 94.56 108 VAL A N 1
ATOM 753 C CA . VAL A 1 108 ? 10.492 -1.241 6.111 1.00 94.56 108 VAL A CA 1
ATOM 754 C C . VAL A 1 108 ? 10.316 0.276 6.242 1.00 94.56 108 VAL A C 1
ATOM 756 O O . VAL A 1 108 ? 10.138 0.966 5.251 1.00 94.56 108 VAL A O 1
ATOM 759 N N . GLY A 1 109 ? 10.421 0.825 7.454 1.00 94.44 109 GLY A N 1
ATOM 760 C CA . GLY A 1 109 ? 10.568 2.279 7.633 1.00 94.44 109 GLY A CA 1
ATOM 761 C C . GLY A 1 109 ? 9.287 3.065 7.926 1.00 94.44 109 GLY A C 1
ATOM 762 O O . GLY A 1 109 ? 9.254 4.268 7.688 1.00 94.44 109 GLY A O 1
ATOM 763 N N . ARG A 1 110 ? 8.246 2.428 8.483 1.00 95.44 110 ARG A N 1
ATOM 764 C CA . ARG A 1 110 ? 7.010 3.111 8.913 1.00 95.44 110 ARG A CA 1
ATOM 765 C C . ARG A 1 110 ? 7.306 4.337 9.792 1.00 95.44 110 ARG A C 1
ATOM 767 O O . ARG A 1 110 ? 7.921 4.191 10.850 1.00 95.44 110 ARG A O 1
ATOM 774 N N . SER A 1 111 ? 6.771 5.506 9.425 1.00 96.12 111 SER A N 1
ATOM 775 C CA . SER A 1 111 ? 6.905 6.757 10.194 1.00 96.12 111 SER A CA 1
ATOM 776 C C . SER A 1 111 ? 5.552 7.348 10.603 1.00 96.12 111 SER A C 1
ATOM 778 O O . SER A 1 111 ? 4.942 8.131 9.880 1.00 96.12 111 SER A O 1
ATOM 780 N N . VAL A 1 112 ? 5.081 7.023 11.812 1.00 97.06 112 VAL A N 1
ATOM 781 C CA . VAL A 1 112 ? 3.765 7.466 12.321 1.00 97.06 112 VAL A CA 1
ATOM 782 C C . VAL A 1 112 ? 3.632 8.994 12.341 1.00 97.06 112 VAL A C 1
ATOM 784 O O . VAL A 1 112 ? 2.577 9.541 12.015 1.00 97.06 112 VAL A O 1
ATOM 787 N N . GLY A 1 113 ? 4.714 9.689 12.705 1.00 96.94 113 GLY A N 1
ATOM 788 C CA . GLY A 1 113 ? 4.741 11.145 12.758 1.00 96.94 113 GLY A CA 1
ATOM 789 C C . GLY A 1 113 ? 4.533 11.795 11.392 1.00 96.94 113 GLY A C 1
ATOM 790 O O . GLY A 1 113 ? 3.796 12.780 11.295 1.00 96.94 113 GLY A O 1
ATOM 791 N N . ASP A 1 114 ? 5.132 11.235 10.348 1.00 97.19 114 ASP A N 1
ATOM 792 C CA . ASP A 1 114 ? 5.009 11.771 8.995 1.00 97.19 114 ASP A CA 1
ATOM 793 C C . ASP A 1 114 ? 3.641 11.452 8.401 1.00 97.19 114 ASP A C 1
ATOM 795 O O . ASP A 1 114 ? 3.037 12.328 7.790 1.00 97.19 114 ASP A O 1
ATOM 799 N N . LEU A 1 115 ? 3.069 10.275 8.680 1.00 98.12 115 LEU A N 1
ATOM 800 C CA . LEU A 1 115 ? 1.699 9.946 8.261 1.00 98.12 115 LEU A CA 1
ATOM 801 C C . LEU A 1 115 ? 0.663 10.929 8.821 1.00 98.12 115 LEU A C 1
ATOM 803 O O . LEU A 1 115 ? -0.258 11.343 8.113 1.00 98.12 115 LEU A O 1
ATOM 807 N N . VAL A 1 116 ? 0.817 11.328 10.088 1.00 98.19 116 VAL A N 1
ATOM 808 C CA . VAL A 1 116 ? -0.026 12.355 10.720 1.00 98.19 116 VAL A CA 1
ATOM 809 C C . VAL A 1 116 ? 0.141 13.697 10.008 1.00 98.19 116 VAL A C 1
ATOM 811 O O . VAL A 1 116 ? -0.857 14.315 9.634 1.00 98.19 116 VAL A O 1
ATOM 814 N N . THR A 1 117 ? 1.385 14.115 9.760 1.00 97.19 117 THR A N 1
ATOM 815 C CA . THR A 1 117 ? 1.697 15.354 9.033 1.00 97.19 117 THR A CA 1
ATOM 816 C C . THR A 1 117 ? 1.097 15.347 7.623 1.00 97.19 117 THR A C 1
ATOM 818 O O . THR A 1 117 ? 0.458 16.321 7.221 1.00 97.19 117 THR A O 1
ATOM 821 N N . ILE A 1 118 ? 1.247 14.248 6.880 1.00 97.56 118 ILE A N 1
ATOM 822 C CA . ILE A 1 118 ? 0.715 14.088 5.522 1.00 97.56 118 ILE A CA 1
ATOM 823 C C . ILE A 1 118 ? -0.811 14.169 5.541 1.00 97.56 118 ILE A C 1
ATOM 825 O O . ILE A 1 118 ? -1.379 14.957 4.788 1.00 97.56 118 ILE A O 1
ATOM 829 N N . SER A 1 119 ? -1.482 13.441 6.440 1.00 97.50 119 SER A N 1
ATOM 830 C CA . SER A 1 119 ? -2.946 13.479 6.565 1.00 97.50 119 SER A CA 1
ATOM 831 C C . SER A 1 119 ? -3.463 14.898 6.844 1.00 97.50 119 SER A C 1
ATOM 833 O O . SER A 1 119 ? -4.385 15.365 6.171 1.00 97.50 119 SER A O 1
ATOM 835 N N . GLN A 1 120 ? -2.831 15.625 7.776 1.00 96.06 120 GLN A N 1
ATOM 836 C CA . GLN A 1 120 ? -3.211 17.001 8.120 1.00 96.06 120 GLN A CA 1
ATOM 837 C C . GLN A 1 120 ? -2.997 17.989 6.966 1.00 96.06 120 GLN A C 1
ATOM 839 O O . GLN A 1 120 ? -3.826 18.884 6.776 1.00 96.06 120 GLN A O 1
ATOM 844 N N . ARG A 1 121 ? -1.893 17.861 6.220 1.00 95.81 121 ARG A N 1
ATOM 845 C CA . ARG A 1 121 ? -1.512 18.800 5.152 1.00 95.81 121 ARG A CA 1
ATOM 846 C C . ARG A 1 121 ? -2.237 18.524 3.837 1.00 95.81 121 ARG A C 1
ATOM 848 O O . ARG A 1 121 ? -2.724 19.463 3.220 1.00 95.81 121 ARG A O 1
ATOM 855 N N . ALA A 1 122 ? -2.352 17.257 3.441 1.00 95.56 122 ALA A N 1
ATOM 856 C CA . ALA A 1 122 ? -3.041 16.849 2.217 1.00 95.56 122 ALA A CA 1
ATOM 857 C C . ALA A 1 122 ? -4.570 16.872 2.352 1.00 95.56 122 ALA A C 1
ATOM 859 O O . ALA A 1 122 ? -5.269 16.828 1.344 1.00 95.56 122 ALA A O 1
ATOM 860 N N . LYS A 1 123 ? -5.092 16.947 3.588 1.00 94.12 123 LYS A N 1
ATOM 861 C CA . LYS A 1 123 ? -6.532 16.896 3.895 1.00 94.12 123 LYS A CA 1
ATOM 862 C C . LYS A 1 123 ? -7.193 15.611 3.376 1.00 94.12 123 LYS A C 1
ATOM 864 O O . LYS A 1 123 ? -8.330 15.626 2.913 1.00 94.12 123 LYS A O 1
ATOM 869 N N . VAL A 1 124 ? -6.472 14.498 3.508 1.00 95.50 124 VAL A N 1
ATOM 870 C CA . VAL A 1 124 ? -6.931 13.141 3.177 1.00 95.50 124 VAL A CA 1
ATOM 871 C C . VAL A 1 124 ? -6.908 12.260 4.419 1.00 95.50 124 VAL A C 1
ATOM 873 O O . VAL A 1 124 ? -6.115 12.477 5.343 1.00 95.50 124 VAL A O 1
ATOM 876 N N . HIS A 1 125 ? -7.757 11.237 4.447 1.00 96.94 125 HIS A N 1
ATOM 877 C CA . HIS A 1 125 ? -7.704 10.237 5.507 1.00 96.94 125 HIS A CA 1
ATOM 878 C C . HIS A 1 125 ? -6.546 9.274 5.242 1.00 96.94 125 HIS A C 1
ATOM 880 O O . HIS A 1 125 ? -6.503 8.629 4.202 1.00 96.94 125 HIS A O 1
ATOM 886 N N . VAL A 1 126 ? -5.617 9.156 6.193 1.00 98.38 126 VAL A N 1
ATOM 887 C CA . VAL A 1 126 ? -4.563 8.131 6.152 1.00 98.38 126 VAL A CA 1
ATOM 888 C C . VAL A 1 126 ? -4.904 7.035 7.159 1.00 98.38 126 VAL A C 1
ATOM 890 O O . VAL A 1 126 ? -5.014 7.296 8.367 1.00 98.38 126 VAL A O 1
ATOM 893 N N . VAL A 1 127 ? -5.076 5.810 6.672 1.00 98.62 127 VAL A N 1
ATOM 894 C CA . VAL A 1 127 ? -5.238 4.596 7.480 1.00 98.62 127 VAL A CA 1
ATOM 895 C C . VAL A 1 127 ? -3.882 3.911 7.573 1.00 98.62 127 VAL A C 1
ATOM 897 O O . VAL A 1 127 ? -3.352 3.483 6.563 1.00 98.62 127 VAL A O 1
ATOM 900 N N . MET A 1 128 ? -3.323 3.817 8.778 1.00 98.38 128 MET A N 1
ATOM 901 C CA . MET A 1 128 ? -2.016 3.194 9.007 1.00 98.38 128 MET A CA 1
ATOM 902 C C . MET A 1 128 ? -2.158 1.686 9.228 1.00 98.38 128 MET A C 1
ATOM 904 O O . MET A 1 128 ? -3.063 1.247 9.949 1.00 98.38 128 MET A O 1
ATOM 908 N N . GLY A 1 129 ? -1.231 0.923 8.660 1.00 98.06 129 GLY A N 1
ATOM 909 C CA . GLY A 1 129 ? -1.046 -0.502 8.895 1.00 98.06 129 GLY A CA 1
ATOM 910 C C . GLY A 1 129 ? -0.305 -0.858 10.192 1.00 98.06 129 GLY A C 1
ATOM 911 O O . GLY A 1 129 ? 0.589 -0.142 10.654 1.00 98.06 129 GLY A O 1
ATOM 912 N N . THR A 1 130 ? -0.650 -2.009 10.773 1.00 98.56 130 THR A N 1
ATOM 913 C CA . THR A 1 130 ? 0.149 -2.711 11.798 1.00 98.56 130 THR A CA 1
ATOM 914 C C . THR A 1 130 ? 0.660 -4.055 11.276 1.00 98.56 130 THR A C 1
ATOM 916 O O . THR A 1 130 ? 0.145 -4.582 10.294 1.00 98.56 130 THR A O 1
ATOM 919 N N . GLY A 1 131 ? 1.649 -4.644 11.944 1.00 97.94 131 GLY A N 1
ATOM 920 C CA . GLY A 1 131 ? 2.215 -5.944 11.600 1.00 97.94 131 GLY A CA 1
ATOM 921 C C . GLY A 1 131 ? 3.680 -5.865 11.193 1.00 97.94 131 GLY A C 1
ATOM 922 O O . GLY A 1 131 ? 4.371 -4.892 11.497 1.00 97.94 131 GLY A O 1
ATOM 923 N N . LEU A 1 132 ? 4.171 -6.935 10.568 1.00 98.00 132 LEU A N 1
ATOM 924 C CA . LEU A 1 132 ? 5.558 -7.059 10.128 1.00 98.00 132 LEU A CA 1
ATOM 925 C C . LEU A 1 132 ? 5.592 -7.460 8.656 1.00 98.00 132 LEU A C 1
ATOM 927 O O . LEU A 1 132 ? 4.790 -8.288 8.214 1.00 98.00 132 LEU A O 1
ATOM 931 N N . HIS A 1 133 ? 6.575 -6.927 7.938 1.00 97.25 133 HIS A N 1
ATOM 932 C CA . HIS A 1 133 ? 6.826 -7.295 6.552 1.00 97.25 133 HIS A CA 1
ATOM 933 C C . HIS A 1 133 ? 7.587 -8.642 6.469 1.00 97.25 133 HIS A C 1
ATOM 935 O O . HIS A 1 133 ? 7.404 -9.511 7.319 1.00 97.25 133 HIS A O 1
ATOM 941 N N . LEU A 1 134 ? 8.394 -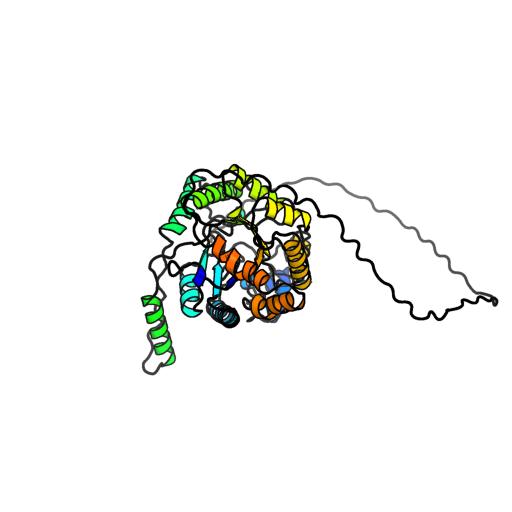8.877 5.427 1.00 96.75 134 LEU A N 1
ATOM 942 C CA . LEU A 1 134 ? 9.030 -10.182 5.166 1.00 96.75 134 LEU A CA 1
ATOM 943 C C . LEU A 1 134 ? 9.957 -10.607 6.315 1.00 96.75 134 LEU A C 1
ATOM 945 O O . LEU A 1 134 ? 10.628 -9.758 6.905 1.00 96.75 134 LEU A O 1
ATOM 949 N N . ALA A 1 135 ? 10.083 -11.913 6.582 1.00 96.19 135 ALA A N 1
ATOM 950 C CA . ALA A 1 135 ? 10.913 -12.422 7.690 1.00 96.19 135 ALA A CA 1
ATOM 951 C C . ALA A 1 135 ? 12.339 -11.847 7.701 1.00 96.19 135 ALA A C 1
ATOM 953 O O . ALA A 1 135 ? 12.877 -11.491 8.751 1.00 96.19 135 ALA A O 1
ATOM 954 N N . ARG A 1 136 ? 12.943 -11.689 6.516 1.00 94.44 136 ARG A N 1
ATOM 955 C CA . ARG A 1 136 ? 14.311 -11.170 6.368 1.00 94.44 136 ARG A CA 1
ATOM 956 C C . ARG A 1 136 ? 14.499 -9.743 6.900 1.00 94.44 136 ARG A C 1
ATOM 958 O O . ARG A 1 136 ? 15.605 -9.408 7.318 1.00 94.44 136 ARG A O 1
ATOM 965 N N . VAL A 1 137 ? 13.441 -8.926 6.908 1.00 94.88 137 VAL A N 1
ATOM 966 C CA . VAL A 1 137 ? 13.473 -7.527 7.377 1.00 94.88 137 VAL A CA 1
ATOM 967 C C . VAL A 1 137 ? 12.909 -7.360 8.791 1.00 94.88 137 VAL A C 1
ATOM 969 O O . VAL A 1 137 ? 12.802 -6.244 9.295 1.00 94.88 137 VAL A O 1
ATOM 972 N N . HIS A 1 138 ? 12.561 -8.455 9.477 1.00 95.69 138 HIS A N 1
ATOM 973 C CA . HIS A 1 138 ? 12.120 -8.373 10.869 1.00 95.69 138 HIS A CA 1
ATOM 974 C C . HIS A 1 138 ? 13.250 -7.828 11.757 1.00 95.69 138 HIS A C 1
ATOM 976 O O . HIS A 1 138 ? 14.376 -8.354 11.704 1.00 95.69 138 HIS A O 1
ATOM 982 N N . PRO A 1 139 ? 12.963 -6.842 12.633 1.00 95.06 139 PRO A N 1
ATOM 983 C CA . PRO A 1 139 ? 13.927 -6.367 13.616 1.00 95.06 139 PRO A CA 1
ATOM 984 C C . PRO A 1 139 ? 14.496 -7.525 14.438 1.00 95.06 139 PRO A C 1
ATOM 986 O O . PRO A 1 139 ? 13.760 -8.430 14.839 1.00 95.06 139 PRO A O 1
ATOM 989 N N . ARG A 1 140 ? 15.804 -7.490 14.738 1.00 93.56 140 ARG A N 1
ATOM 990 C CA . ARG A 1 140 ? 16.506 -8.593 15.430 1.00 93.56 140 ARG A CA 1
ATOM 991 C C . ARG A 1 140 ? 15.790 -9.043 16.711 1.00 93.56 140 ARG A C 1
ATOM 993 O O . ARG A 1 140 ? 15.659 -10.240 16.941 1.00 93.56 140 ARG A O 1
ATOM 1000 N N . HIS A 1 141 ? 15.273 -8.097 17.495 1.00 93.69 141 HIS A N 1
ATOM 1001 C CA . HIS A 1 141 ? 14.575 -8.376 18.753 1.00 93.69 141 HIS A CA 1
ATOM 1002 C C . HIS A 1 141 ? 13.180 -9.009 18.579 1.00 93.69 141 HIS A C 1
ATOM 1004 O O . HIS A 1 141 ? 12.653 -9.547 19.549 1.00 93.69 141 HIS A O 1
ATOM 1010 N N . MET A 1 142 ? 12.589 -8.967 17.376 1.00 95.00 142 MET A N 1
ATOM 1011 C CA . MET A 1 142 ? 11.254 -9.511 17.074 1.00 95.00 142 MET A CA 1
ATOM 1012 C C . MET A 1 142 ? 11.277 -10.885 16.396 1.00 95.00 142 MET A C 1
ATOM 1014 O O . MET A 1 142 ? 10.268 -11.583 16.418 1.00 95.00 142 MET A O 1
ATOM 1018 N N . ARG A 1 143 ? 12.415 -11.325 15.838 1.00 90.06 143 ARG A N 1
ATOM 1019 C CA . ARG A 1 143 ? 12.524 -12.607 15.101 1.00 90.06 143 ARG A CA 1
ATOM 1020 C C . ARG A 1 143 ? 12.060 -13.824 15.917 1.00 90.06 143 ARG A C 1
ATOM 1022 O O . ARG A 1 143 ? 11.511 -14.777 15.363 1.00 90.06 143 ARG A O 1
ATOM 1029 N N . GLY A 1 144 ? 12.265 -13.780 17.235 1.00 90.19 144 GLY A N 1
ATOM 1030 C CA . GLY A 1 144 ? 11.877 -14.829 18.183 1.00 90.19 144 GLY A CA 1
ATOM 1031 C C . GLY A 1 144 ? 10.533 -14.615 18.885 1.00 90.19 144 GLY A C 1
ATOM 1032 O O . GLY A 1 144 ? 10.209 -15.383 19.788 1.00 90.19 144 GLY A O 1
ATOM 1033 N N . TRP A 1 145 ? 9.763 -13.580 18.534 1.00 97.06 145 TRP A N 1
ATOM 1034 C CA . TRP A 1 145 ? 8.485 -13.327 19.196 1.00 97.06 145 TRP A CA 1
ATOM 1035 C C . TRP A 1 145 ? 7.486 -14.457 18.940 1.00 97.06 145 TRP A C 1
ATOM 1037 O O . TRP A 1 145 ? 7.359 -14.996 17.837 1.00 97.06 145 TRP A O 1
ATOM 1047 N N . SER A 1 146 ? 6.758 -14.804 19.997 1.00 97.88 146 SER A N 1
ATOM 1048 C CA . SER A 1 146 ? 5.657 -15.758 19.946 1.00 97.88 146 SER A CA 1
ATOM 1049 C C . SER A 1 146 ? 4.432 -15.167 19.245 1.00 97.88 146 SER A C 1
ATOM 1051 O O . SER A 1 146 ? 4.251 -13.949 19.183 1.00 97.88 146 SER A O 1
ATOM 1053 N N . VAL A 1 147 ? 3.524 -16.042 18.801 1.00 98.38 147 VAL A N 1
ATOM 1054 C CA . VAL A 1 147 ? 2.209 -15.647 18.265 1.00 98.38 147 VAL A CA 1
ATOM 1055 C C . VAL A 1 147 ? 1.467 -14.722 19.236 1.00 98.38 147 VAL A C 1
ATOM 1057 O O . VAL A 1 147 ? 0.860 -13.747 18.804 1.00 98.38 147 VAL A O 1
ATOM 1060 N N . ALA A 1 148 ? 1.548 -14.975 20.547 1.00 97.75 148 ALA A N 1
ATOM 1061 C CA . ALA A 1 148 ? 0.893 -14.150 21.562 1.00 97.75 148 ALA A CA 1
ATOM 1062 C C . ALA A 1 148 ? 1.473 -12.728 21.634 1.00 97.75 148 ALA A C 1
ATOM 1064 O O . ALA A 1 148 ? 0.708 -11.771 21.649 1.00 97.75 148 ALA A O 1
ATOM 1065 N N . GLN A 1 149 ? 2.803 -12.583 21.617 1.00 98.38 149 GLN A N 1
ATOM 1066 C CA . GLN A 1 149 ? 3.464 -11.270 21.629 1.00 98.38 149 GLN A CA 1
ATOM 1067 C C . GLN A 1 149 ? 3.160 -10.466 20.361 1.00 98.38 149 GLN A C 1
ATOM 1069 O O . GLN A 1 149 ? 2.849 -9.282 20.440 1.00 98.38 149 GLN A O 1
ATOM 1074 N N . LEU A 1 150 ? 3.200 -11.120 19.197 1.00 98.69 150 LEU A N 1
ATOM 1075 C CA . LEU A 1 150 ? 2.842 -10.495 17.922 1.00 98.69 150 LEU A CA 1
ATOM 1076 C C . LEU A 1 150 ? 1.366 -10.072 17.897 1.00 98.69 150 LEU A C 1
ATOM 1078 O O . LEU A 1 150 ? 1.050 -8.981 17.432 1.00 98.69 150 LEU A O 1
ATOM 1082 N N . THR A 1 151 ? 0.474 -10.910 18.440 1.00 98.69 151 THR A N 1
ATOM 1083 C CA . THR A 1 151 ? -0.959 -10.597 18.553 1.00 98.69 151 THR A CA 1
ATOM 1084 C C . THR A 1 151 ? -1.170 -9.376 19.439 1.00 98.69 151 THR A C 1
ATOM 1086 O O . THR A 1 151 ? -1.915 -8.482 19.061 1.00 98.69 151 THR A O 1
ATOM 1089 N N . GLU A 1 152 ? -0.529 -9.342 20.608 1.00 98.50 152 GLU A N 1
ATOM 1090 C CA . GLU A 1 152 ? -0.657 -8.241 21.564 1.00 98.50 152 GLU A CA 1
ATOM 1091 C C . GLU A 1 152 ? -0.187 -6.916 20.967 1.00 98.50 152 GLU A C 1
ATOM 1093 O O . GLU A 1 152 ? -0.876 -5.911 21.091 1.00 98.50 152 GLU A O 1
ATOM 1098 N N . MET A 1 153 ? 0.936 -6.928 20.245 1.00 98.38 153 MET A N 1
ATOM 1099 C CA . MET A 1 153 ? 1.426 -5.745 19.543 1.00 98.38 153 MET A CA 1
ATOM 1100 C C . MET A 1 153 ? 0.401 -5.230 18.528 1.00 98.38 153 MET A C 1
ATOM 1102 O O . MET A 1 153 ? 0.024 -4.064 18.595 1.00 98.38 153 MET A O 1
ATOM 1106 N N . MET A 1 154 ? -0.106 -6.094 17.641 1.00 98.69 154 MET A N 1
ATOM 1107 C CA . MET A 1 154 ? -1.086 -5.675 16.630 1.00 98.69 154 MET A CA 1
ATOM 1108 C C . MET A 1 154 ? -2.382 -5.158 17.269 1.00 98.69 154 MET A C 1
ATOM 1110 O O . MET A 1 154 ? -2.949 -4.180 16.796 1.00 98.69 154 MET A O 1
ATOM 1114 N N . VAL A 1 155 ? -2.853 -5.797 18.346 1.00 98.62 155 VAL A N 1
ATOM 1115 C CA . VAL A 1 155 ? -4.049 -5.359 19.085 1.00 98.62 155 VAL A CA 1
ATOM 1116 C C . VAL A 1 155 ? -3.814 -3.991 19.725 1.00 98.62 155 VAL A C 1
ATOM 1118 O O . VAL A 1 155 ? -4.618 -3.091 19.506 1.00 98.62 155 VAL A O 1
ATOM 1121 N N . SER A 1 156 ? -2.700 -3.801 20.436 1.00 98.50 156 SER A N 1
ATOM 1122 C CA . SER A 1 156 ? -2.388 -2.527 21.094 1.00 98.50 156 SER A CA 1
ATOM 1123 C C . SER A 1 156 ? -2.208 -1.389 20.086 1.00 98.50 156 SER A C 1
ATOM 1125 O O . SER A 1 156 ? -2.712 -0.289 20.300 1.00 98.50 156 SER A O 1
ATOM 1127 N N . GLU A 1 157 ? -1.593 -1.627 18.923 1.00 98.56 157 GLU A N 1
ATOM 1128 C CA . GLU A 1 157 ? -1.503 -0.591 17.885 1.00 98.56 157 GLU A CA 1
ATOM 1129 C C . GLU A 1 157 ? -2.869 -0.195 17.301 1.00 98.56 157 GLU A C 1
ATOM 1131 O O . GLU A 1 157 ? -3.036 0.948 16.868 1.00 98.56 157 GLU A O 1
ATOM 1136 N N . ILE A 1 158 ? -3.849 -1.102 17.293 1.00 98.44 158 ILE A N 1
ATOM 1137 C CA . ILE A 1 158 ? -5.213 -0.831 16.819 1.00 98.44 158 ILE A CA 1
ATOM 1138 C C . ILE A 1 158 ? -6.061 -0.156 17.904 1.00 98.44 158 ILE A C 1
ATOM 1140 O O . ILE A 1 158 ? -6.825 0.755 17.594 1.00 98.44 158 ILE A O 1
ATOM 1144 N N . GLU A 1 159 ? -5.948 -0.580 19.162 1.00 97.31 159 GLU A N 1
ATOM 1145 C CA . GLU A 1 159 ? -6.806 -0.113 20.259 1.00 97.31 159 GLU A CA 1
ATOM 1146 C C . GLU A 1 159 ? -6.232 1.122 20.972 1.00 97.31 159 GLU A C 1
ATOM 1148 O O . GLU A 1 159 ? -6.952 2.109 21.159 1.00 97.31 159 GLU A O 1
ATOM 1153 N N . ASP A 1 160 ? -4.934 1.106 21.290 1.00 97.81 160 ASP A N 1
ATOM 1154 C CA . ASP A 1 160 ? -4.235 2.146 22.061 1.00 97.81 160 ASP A CA 1
ATOM 1155 C C . ASP A 1 160 ? -3.467 3.130 21.164 1.00 97.81 160 ASP A C 1
ATOM 1157 O O . ASP A 1 160 ? -3.361 4.325 21.458 1.00 97.81 160 ASP A O 1
ATOM 1161 N N . GLY A 1 161 ? -2.932 2.629 20.050 1.00 97.81 161 GLY A N 1
ATOM 1162 C CA . GLY A 1 161 ? -2.159 3.392 19.077 1.00 97.81 161 GLY A CA 1
ATOM 1163 C C . GLY A 1 161 ? -0.685 3.576 19.433 1.00 97.81 161 GLY A C 1
ATOM 1164 O O . GLY A 1 161 ? -0.244 3.403 20.570 1.00 97.81 161 GLY A O 1
ATOM 1165 N N . VAL A 1 162 ? 0.088 3.966 18.424 1.00 97.44 162 VAL A N 1
ATOM 1166 C CA . VAL A 1 162 ? 1.529 4.230 18.510 1.00 97.44 162 VAL A CA 1
ATOM 1167 C C . VAL A 1 162 ? 1.760 5.699 18.847 1.00 97.44 162 VAL A C 1
ATOM 1169 O O . VAL A 1 162 ? 1.017 6.566 18.386 1.00 97.44 162 VAL A O 1
ATOM 1172 N N . GLU A 1 163 ? 2.779 5.986 19.656 1.00 97.81 163 GLU A N 1
ATOM 1173 C CA . GLU A 1 163 ? 3.168 7.357 19.993 1.00 97.81 163 GLU A CA 1
ATOM 1174 C C . GLU A 1 163 ? 3.505 8.170 18.739 1.00 97.81 163 GLU A C 1
ATOM 1176 O O . GLU A 1 163 ? 4.201 7.707 17.833 1.00 97.81 163 GLU A O 1
ATOM 1181 N N . VAL A 1 164 ? 2.990 9.396 18.693 1.00 97.69 164 VAL A N 1
ATOM 1182 C CA . VAL A 1 164 ? 3.255 10.341 17.614 1.00 97.69 164 VAL A CA 1
ATOM 1183 C C . VAL A 1 164 ? 4.331 11.311 18.101 1.00 97.69 164 VAL A C 1
ATOM 1185 O O . VAL A 1 164 ? 4.064 12.090 19.019 1.00 97.69 164 VAL A O 1
ATOM 1188 N N . PRO A 1 165 ? 5.533 11.317 17.498 1.00 94.69 165 PRO A N 1
ATOM 1189 C CA . PRO A 1 165 ? 6.575 12.245 17.910 1.00 94.69 165 PRO A CA 1
ATOM 1190 C C . PRO A 1 165 ? 6.139 13.696 17.641 1.00 94.69 165 PRO A C 1
ATOM 1192 O O . PRO A 1 165 ? 5.427 13.951 16.652 1.00 94.69 165 PRO A O 1
ATOM 1195 N N . PRO A 1 166 ? 6.556 14.654 18.491 1.00 92.00 166 PRO A N 1
ATOM 1196 C CA . PRO A 1 166 ? 6.302 16.069 18.253 1.00 92.00 166 PRO A CA 1
ATOM 1197 C C . PRO A 1 166 ? 6.991 16.525 16.964 1.00 92.00 166 PRO A C 1
ATOM 1199 O O . PRO A 1 166 ? 8.021 15.977 16.565 1.00 92.00 166 PRO A O 1
ATOM 1202 N N . LEU A 1 167 ? 6.426 17.540 16.313 1.00 89.88 167 LEU A N 1
ATOM 1203 C CA . LEU A 1 167 ? 7.098 18.206 15.204 1.00 89.88 167 LEU A CA 1
ATOM 1204 C C . LEU A 1 167 ? 8.368 18.887 15.715 1.00 89.88 167 LEU A C 1
ATOM 1206 O O . LEU A 1 167 ? 8.387 19.456 16.809 1.00 89.88 167 LEU A O 1
ATOM 1210 N N . GLN A 1 168 ? 9.428 18.844 14.909 1.00 83.44 168 GLN A N 1
ATOM 1211 C CA . GLN A 1 168 ? 10.612 19.646 15.191 1.00 83.44 168 GLN A CA 1
ATOM 1212 C C . GLN A 1 168 ? 10.230 21.124 15.161 1.00 83.44 168 GLN A C 1
ATOM 1214 O O . GLN A 1 168 ? 9.510 21.572 14.265 1.00 83.44 168 GLN A O 1
ATOM 1219 N N . ALA A 1 169 ? 10.701 21.872 16.159 1.00 75.25 169 ALA A N 1
ATOM 1220 C CA . ALA A 1 169 ? 10.478 23.303 16.190 1.00 75.25 169 ALA A CA 1
ATOM 1221 C C . ALA A 1 169 ? 11.146 23.944 14.960 1.00 75.25 169 ALA A C 1
ATOM 1223 O O . ALA A 1 169 ? 12.290 23.601 14.641 1.00 75.25 169 ALA A O 1
ATOM 1224 N N . PRO A 1 170 ? 10.455 24.866 14.274 1.00 74.56 170 PRO A N 1
ATOM 1225 C CA . PRO A 1 170 ? 11.076 25.665 13.229 1.00 74.56 170 PRO A CA 1
ATOM 1226 C C . PRO A 1 170 ? 12.247 26.459 13.840 1.00 74.56 170 PRO A C 1
ATOM 1228 O O . PRO A 1 170 ? 12.186 26.824 15.021 1.00 74.56 170 PRO A O 1
ATOM 1231 N N . PRO A 1 171 ? 13.308 26.756 13.074 1.00 75.25 171 PRO A N 1
ATOM 1232 C CA . PRO A 1 171 ? 14.305 27.724 13.516 1.00 75.25 171 PRO A CA 1
ATOM 1233 C C . PRO A 1 171 ? 13.635 29.073 13.822 1.00 75.25 171 PRO A C 1
ATOM 1235 O O . PRO A 1 171 ? 12.645 29.437 13.188 1.00 75.25 171 PRO A O 1
ATOM 1238 N N . GLU A 1 172 ? 14.162 29.813 14.804 1.00 76.94 172 GLU A N 1
ATOM 1239 C CA . GLU A 1 172 ? 13.624 31.129 15.167 1.00 76.94 172 GLU A CA 1
ATOM 1240 C C . GLU A 1 172 ? 13.645 32.069 13.953 1.00 76.94 172 GLU A C 1
ATOM 1242 O O . GLU A 1 172 ? 14.708 32.349 13.388 1.00 76.94 172 GLU A O 1
ATOM 1247 N N . ALA A 1 173 ? 12.465 32.553 13.552 1.00 76.62 173 ALA A N 1
ATOM 1248 C CA . ALA A 1 173 ? 12.338 33.518 12.469 1.00 76.62 173 ALA A CA 1
ATOM 1249 C C . ALA A 1 173 ? 13.036 34.823 12.870 1.00 76.62 173 ALA A C 1
ATOM 1251 O O . ALA A 1 173 ? 12.769 35.392 13.933 1.00 76.62 173 ALA A O 1
ATOM 1252 N N . LYS A 1 174 ? 13.946 35.301 12.019 1.00 83.00 174 LYS A N 1
ATOM 1253 C CA . LYS A 1 174 ? 14.616 36.587 12.237 1.00 83.00 174 LYS A CA 1
ATOM 1254 C C . LYS A 1 174 ? 13.635 37.731 11.986 1.00 83.00 174 LYS A C 1
ATOM 1256 O O . LYS A 1 174 ? 12.684 37.597 11.222 1.00 83.00 174 LYS A O 1
ATOM 1261 N N . GLU A 1 175 ? 13.883 38.883 12.602 1.00 81.44 175 GLU A N 1
ATOM 1262 C CA . GLU A 1 175 ? 13.093 40.088 12.335 1.00 81.44 175 GLU A CA 1
ATOM 1263 C C . GLU A 1 175 ? 13.130 40.422 10.829 1.00 81.44 175 GLU A C 1
ATOM 1265 O O . GLU A 1 175 ? 14.206 40.562 10.245 1.00 81.44 175 GLU A O 1
ATOM 1270 N N . GLY A 1 176 ? 11.955 40.493 10.194 1.00 84.81 176 GLY A N 1
ATOM 1271 C CA . GLY A 1 176 ? 11.802 40.692 8.745 1.00 84.81 176 GLY A CA 1
ATOM 1272 C C . GLY A 1 176 ? 11.730 39.415 7.889 1.00 84.81 176 GLY A C 1
ATOM 1273 O O . GLY A 1 176 ? 11.569 39.528 6.678 1.00 84.81 176 GLY A O 1
ATOM 1274 N N . ASP A 1 177 ? 11.821 38.220 8.480 1.00 88.62 177 ASP A N 1
ATOM 1275 C CA . ASP A 1 177 ? 11.662 36.933 7.786 1.00 88.62 177 ASP A CA 1
ATOM 1276 C C . ASP A 1 177 ? 10.190 36.482 7.770 1.00 88.62 177 ASP A C 1
ATOM 1278 O O . ASP A 1 177 ? 9.734 35.711 8.618 1.00 88.62 177 ASP A O 1
ATOM 1282 N N . GLU A 1 178 ? 9.420 37.009 6.816 1.00 87.62 178 GLU A N 1
ATOM 1283 C CA . GLU A 1 178 ? 7.993 36.685 6.675 1.00 87.62 178 GLU A CA 1
ATOM 1284 C C . GLU A 1 178 ? 7.753 35.206 6.334 1.00 87.62 178 GLU A C 1
ATOM 1286 O O . GLU A 1 178 ? 6.796 34.605 6.827 1.00 87.62 178 GLU A O 1
ATOM 1291 N N . GLU A 1 179 ? 8.630 34.602 5.526 1.00 85.44 179 GLU A N 1
ATOM 1292 C CA . GLU A 1 179 ? 8.537 33.193 5.133 1.00 85.44 179 GLU A CA 1
ATOM 1293 C C . GLU A 1 179 ? 8.807 32.274 6.330 1.00 85.44 179 GLU A C 1
ATOM 1295 O O . GLU A 1 179 ? 8.018 31.366 6.608 1.00 85.44 179 GLU A O 1
ATOM 1300 N N . GLY A 1 180 ? 9.856 32.562 7.106 1.00 84.94 180 GLY A N 1
ATOM 1301 C CA . GLY A 1 180 ? 10.156 31.860 8.352 1.00 84.94 180 GLY A CA 1
ATOM 1302 C C . GLY A 1 180 ? 9.049 32.011 9.396 1.00 84.94 180 GLY A C 1
ATOM 1303 O O . GLY A 1 180 ? 8.680 31.031 10.046 1.00 84.94 180 GLY A O 1
ATOM 1304 N N . ALA A 1 181 ? 8.452 33.200 9.525 1.00 86.31 181 ALA A N 1
ATOM 1305 C CA . ALA A 1 181 ? 7.323 33.425 10.430 1.00 86.31 181 ALA A CA 1
ATOM 1306 C C . ALA A 1 181 ? 6.078 32.617 10.018 1.00 86.31 181 ALA A C 1
ATOM 1308 O O . ALA A 1 181 ? 5.427 32.005 10.869 1.00 86.31 181 ALA A O 1
ATOM 1309 N N . ALA A 1 182 ? 5.766 32.564 8.720 1.00 87.31 182 ALA A N 1
ATOM 1310 C CA . ALA A 1 182 ? 4.655 31.774 8.195 1.00 87.31 182 ALA A CA 1
ATOM 1311 C C . ALA A 1 182 ? 4.882 30.265 8.380 1.00 87.31 182 ALA A C 1
ATOM 1313 O O . ALA A 1 182 ? 3.971 29.552 8.810 1.00 87.31 182 ALA A O 1
ATOM 1314 N N . ALA A 1 183 ? 6.097 29.779 8.114 1.00 85.56 183 ALA A N 1
ATOM 1315 C CA . ALA A 1 183 ? 6.472 28.389 8.358 1.00 85.56 183 ALA A CA 1
ATOM 1316 C C . ALA A 1 183 ? 6.346 28.030 9.846 1.00 85.56 183 ALA A C 1
ATOM 1318 O O . ALA A 1 183 ? 5.818 26.968 10.188 1.00 85.56 183 ALA A O 1
ATOM 1319 N N . ALA A 1 184 ? 6.762 28.933 10.739 1.00 87.44 184 ALA A N 1
ATOM 1320 C CA . ALA A 1 184 ? 6.681 28.691 12.168 1.00 87.44 184 ALA A CA 1
ATOM 1321 C C . ALA A 1 184 ? 5.240 28.619 12.684 1.00 87.44 184 ALA A C 1
ATOM 1323 O O . ALA A 1 184 ? 4.900 27.727 13.468 1.00 87.44 184 ALA A O 1
ATOM 1324 N N . GLU A 1 185 ? 4.373 29.504 12.196 1.00 88.81 185 GLU A N 1
ATOM 1325 C CA . GLU A 1 185 ? 2.947 29.456 12.510 1.00 88.81 185 GLU A CA 1
ATOM 1326 C C . GLU A 1 185 ? 2.288 28.185 11.956 1.00 88.81 185 GLU A C 1
ATOM 1328 O O . GLU A 1 185 ? 1.504 27.543 12.658 1.00 88.81 185 GLU A O 1
ATOM 1333 N N . ALA A 1 186 ? 2.650 27.751 10.745 1.00 88.19 186 ALA A N 1
ATOM 1334 C CA . ALA A 1 186 ? 2.151 26.502 10.174 1.00 88.19 186 ALA A CA 1
ATOM 1335 C C . ALA A 1 186 ? 2.519 25.282 11.039 1.00 88.19 186 ALA A C 1
ATOM 1337 O O . ALA A 1 186 ? 1.654 24.449 11.319 1.00 88.19 186 ALA A O 1
ATOM 1338 N N . VAL A 1 187 ? 3.765 25.193 11.524 1.00 89.81 187 VAL A N 1
ATOM 1339 C CA . VAL A 1 187 ? 4.187 24.124 12.450 1.00 89.81 187 VAL A CA 1
ATOM 1340 C C . VAL A 1 187 ? 3.402 24.193 13.759 1.00 89.81 187 VAL A C 1
ATOM 1342 O O . VAL A 1 187 ? 2.931 23.162 14.240 1.00 89.81 187 VAL A O 1
ATOM 1345 N N . ARG A 1 188 ? 3.202 25.392 14.320 1.00 90.31 188 ARG A N 1
ATOM 1346 C CA . ARG A 1 188 ? 2.427 25.585 15.555 1.00 90.31 188 ARG A CA 1
ATOM 1347 C C . ARG A 1 188 ? 0.987 25.086 15.407 1.00 90.31 188 ARG A C 1
ATOM 1349 O O . ARG A 1 188 ? 0.490 24.399 16.299 1.00 90.31 188 ARG A O 1
ATOM 1356 N N . LEU A 1 189 ? 0.330 25.407 14.292 1.00 90.56 189 LEU A N 1
ATOM 1357 C CA . LEU A 1 189 ? -1.038 24.970 14.000 1.00 90.56 189 LEU A CA 1
ATOM 1358 C C . LEU A 1 189 ? -1.121 23.450 13.808 1.00 90.56 189 LEU A C 1
ATOM 1360 O O . LEU A 1 189 ? -1.969 22.807 14.425 1.00 90.56 189 LEU A O 1
ATOM 1364 N N . LEU A 1 190 ? -0.204 22.858 13.035 1.00 91.88 190 LEU A N 1
ATOM 1365 C CA . LEU A 1 190 ? -0.144 21.402 12.853 1.00 91.88 190 LEU A CA 1
ATOM 1366 C C . LEU A 1 190 ? 0.096 20.669 14.177 1.00 91.88 190 LEU A C 1
ATOM 1368 O O . LEU A 1 190 ? -0.544 19.651 14.439 1.00 91.88 190 LEU A O 1
ATOM 1372 N N . GLN A 1 191 ? 0.981 21.199 15.028 1.00 93.00 191 GLN A N 1
ATOM 1373 C CA . GLN A 1 191 ? 1.282 20.641 16.345 1.00 93.00 191 GLN A CA 1
ATOM 1374 C C . GLN A 1 191 ? 0.078 20.706 17.294 1.00 93.00 191 GLN A C 1
ATOM 1376 O O . GLN A 1 191 ? -0.114 19.783 18.083 1.00 93.00 191 GLN A O 1
ATOM 1381 N N . ALA A 1 192 ? -0.737 21.763 17.221 1.00 91.38 192 ALA A N 1
ATOM 1382 C CA . ALA A 1 192 ? -1.926 21.916 18.059 1.00 91.38 192 ALA A CA 1
ATOM 1383 C C . ALA A 1 192 ? -3.025 20.886 17.735 1.00 91.38 192 ALA A C 1
ATOM 1385 O O . ALA A 1 192 ? -3.737 20.448 18.635 1.00 91.38 192 ALA A O 1
ATOM 1386 N N . GLU A 1 193 ? -3.138 20.474 16.471 1.00 90.81 193 GLU A N 1
ATOM 1387 C CA . GLU A 1 193 ? -4.092 19.454 16.007 1.00 90.81 193 GLU A CA 1
ATOM 1388 C C . GLU A 1 193 ? -3.500 18.031 15.996 1.00 90.81 193 GLU A C 1
ATOM 1390 O O . GLU A 1 193 ? -4.150 17.083 15.549 1.00 90.81 193 GLU A O 1
ATOM 1395 N N . ARG A 1 194 ? -2.247 17.864 16.440 1.00 94.31 194 ARG A N 1
ATOM 1396 C CA . ARG A 1 194 ? -1.523 16.590 16.389 1.00 94.31 194 ARG A CA 1
ATOM 1397 C C . ARG A 1 194 ? -1.964 15.682 17.545 1.00 94.31 194 ARG A C 1
ATOM 1399 O O . ARG A 1 194 ? -1.827 16.078 18.704 1.00 94.31 194 ARG A O 1
ATOM 1406 N N . PRO A 1 195 ? -2.458 14.459 17.285 1.00 96.69 195 PRO A N 1
ATOM 1407 C CA . PRO A 1 195 ? -2.788 13.532 18.360 1.00 96.69 195 PRO A CA 1
ATOM 1408 C C . PRO A 1 195 ? -1.512 13.024 19.044 1.00 96.69 195 PRO A C 1
ATOM 1410 O O . PRO A 1 195 ? -0.480 12.879 18.398 1.00 96.69 195 PRO A O 1
ATOM 1413 N N . ALA A 1 196 ? -1.589 12.699 20.338 1.00 96.88 196 ALA A N 1
ATOM 1414 C CA . ALA A 1 196 ? -0.467 12.097 21.070 1.00 96.88 196 ALA A CA 1
ATOM 1415 C C . ALA A 1 196 ? -0.170 10.653 20.624 1.00 96.88 196 ALA A C 1
ATOM 1417 O O . ALA A 1 196 ? 0.966 10.187 20.697 1.00 96.88 196 ALA A O 1
ATOM 1418 N N . ARG A 1 197 ? -1.205 9.936 20.169 1.00 98.12 197 ARG A N 1
ATOM 1419 C CA . ARG A 1 197 ? -1.115 8.573 19.640 1.00 98.12 197 ARG A CA 1
ATOM 1420 C C . ARG A 1 197 ? -1.947 8.435 18.374 1.00 98.12 197 ARG A C 1
ATOM 1422 O O . ARG A 1 197 ? -3.022 9.021 18.276 1.00 98.12 197 ARG A O 1
ATOM 1429 N N . ALA A 1 198 ? -1.475 7.623 17.438 1.00 98.19 198 ALA A N 1
ATOM 1430 C CA . ALA A 1 198 ? -2.191 7.279 16.219 1.00 98.19 198 ALA A CA 1
ATOM 1431 C C . ALA A 1 198 ? -2.435 5.769 16.165 1.00 98.19 198 ALA A C 1
ATOM 1433 O O . ALA A 1 198 ? -1.508 4.969 16.285 1.00 98.19 198 ALA A O 1
ATOM 1434 N N . ARG A 1 199 ? -3.699 5.384 15.976 1.00 98.31 199 ARG A N 1
ATOM 1435 C CA . ARG A 1 199 ? -4.118 3.981 15.878 1.00 98.31 199 ARG A CA 1
ATOM 1436 C C . ARG A 1 199 ? -3.977 3.447 14.457 1.00 98.31 199 ARG A C 1
ATOM 1438 O O . ARG A 1 199 ? -4.213 4.182 13.489 1.00 98.31 199 ARG A O 1
ATOM 1445 N N . ALA A 1 200 ? -3.605 2.176 14.352 1.00 98.44 200 ALA A N 1
ATOM 1446 C CA . ALA A 1 200 ? -3.692 1.410 13.118 1.00 98.44 200 ALA A CA 1
ATOM 1447 C C . ALA A 1 200 ? -5.163 1.101 12.794 1.00 98.44 200 ALA A C 1
ATOM 1449 O O . ALA A 1 200 ? -5.976 0.913 13.697 1.00 98.44 200 ALA A O 1
ATOM 1450 N N . GLY A 1 201 ? -5.511 1.054 11.507 1.00 98.06 201 GLY A N 1
ATOM 1451 C CA . GLY A 1 201 ? -6.869 0.716 11.049 1.00 98.06 201 GLY A CA 1
ATOM 1452 C C . GLY A 1 201 ? -6.954 -0.578 10.237 1.00 98.06 201 GLY A C 1
ATOM 1453 O O . GLY A 1 201 ? -8.048 -1.018 9.896 1.00 98.06 201 GLY A O 1
ATOM 1454 N N . ILE A 1 202 ? -5.811 -1.197 9.937 1.00 98.62 202 ILE A N 1
ATOM 1455 C CA . ILE A 1 202 ? -5.708 -2.465 9.212 1.00 98.62 202 ILE A CA 1
ATOM 1456 C C . ILE A 1 202 ? -4.468 -3.234 9.687 1.00 98.62 202 ILE A C 1
ATOM 1458 O O . ILE A 1 202 ? -3.482 -2.630 10.113 1.00 98.62 202 ILE A O 1
ATOM 1462 N N . ILE A 1 203 ? -4.506 -4.564 9.621 1.00 98.88 203 ILE A N 1
ATOM 1463 C CA . ILE A 1 203 ? -3.344 -5.426 9.865 1.00 98.88 203 ILE A CA 1
ATOM 1464 C C . ILE A 1 203 ? -2.689 -5.714 8.514 1.00 98.88 203 ILE A C 1
ATOM 1466 O O . ILE A 1 203 ? -3.183 -6.540 7.755 1.00 98.88 203 ILE A O 1
ATOM 1470 N N . GLY A 1 204 ? -1.596 -5.039 8.191 1.00 97.69 204 GLY A N 1
ATOM 1471 C CA . GLY A 1 204 ? -0.863 -5.246 6.951 1.00 97.69 204 GLY A CA 1
ATOM 1472 C C . GLY A 1 204 ? -0.122 -3.998 6.460 1.00 97.69 204 GLY A C 1
ATOM 1473 O O . GLY A 1 204 ? -0.325 -2.918 6.999 1.00 97.69 204 GLY A O 1
ATOM 1474 N N . GLU A 1 205 ? 0.736 -4.120 5.447 1.00 97.38 205 GLU A N 1
ATOM 1475 C CA . GLU A 1 205 ? 0.961 -5.365 4.699 1.00 97.38 205 GLU A CA 1
ATOM 1476 C C . GLU A 1 205 ? 1.781 -6.397 5.492 1.00 97.38 205 GLU A C 1
ATOM 1478 O O . GLU A 1 205 ? 2.785 -6.077 6.136 1.00 97.38 205 GLU A O 1
ATOM 1483 N N . LEU A 1 206 ? 1.332 -7.653 5.472 1.00 98.62 206 LEU A N 1
ATOM 1484 C CA . LEU A 1 206 ? 2.066 -8.771 6.061 1.00 98.62 206 LEU A CA 1
ATOM 1485 C C . LEU A 1 206 ? 2.925 -9.439 4.993 1.00 98.62 206 LEU A C 1
ATOM 1487 O O . LEU A 1 206 ? 2.396 -10.044 4.059 1.00 98.62 206 LEU A O 1
ATOM 1491 N N . GLY A 1 207 ? 4.243 -9.352 5.151 1.00 98.06 207 GLY A N 1
ATOM 1492 C CA . GLY A 1 207 ? 5.200 -9.936 4.215 1.00 98.06 207 GLY A CA 1
ATOM 1493 C C . GLY A 1 207 ? 5.148 -11.454 4.206 1.00 98.06 207 GLY A C 1
ATOM 1494 O O . GLY A 1 207 ? 5.409 -12.073 5.233 1.00 98.06 207 GLY A O 1
ATOM 1495 N N . CYS A 1 208 ? 4.876 -12.041 3.044 1.00 98.19 208 CYS A N 1
ATOM 1496 C CA . CYS A 1 208 ? 4.922 -13.481 2.841 1.00 98.19 208 CYS A CA 1
ATOM 1497 C C . CYS A 1 208 ? 5.867 -13.810 1.684 1.00 98.19 208 CYS A C 1
ATOM 1499 O O . CYS A 1 208 ? 5.714 -13.311 0.569 1.00 98.19 208 CYS A O 1
ATOM 1501 N N . SER A 1 209 ? 6.851 -14.659 1.944 1.00 97.06 209 SER A N 1
ATOM 1502 C CA . SER A 1 209 ? 7.750 -15.180 0.922 1.00 97.06 209 SER A CA 1
ATOM 1503 C C . SER A 1 209 ? 7.021 -16.204 0.034 1.00 97.06 209 SER A C 1
ATOM 1505 O O . SER A 1 209 ? 5.939 -16.694 0.370 1.00 97.06 209 SER A O 1
ATOM 1507 N N . SER A 1 210 ? 7.584 -16.516 -1.142 1.00 94.44 210 SER A N 1
ATOM 1508 C CA . SER A 1 210 ? 6.991 -17.512 -2.058 1.00 94.44 210 SER A CA 1
ATOM 1509 C C . SER A 1 210 ? 6.835 -18.875 -1.384 1.00 94.44 210 SER A C 1
ATOM 1511 O O . SER A 1 210 ? 5.791 -19.512 -1.502 1.00 94.44 210 SER A O 1
ATOM 1513 N N . GLU A 1 211 ? 7.861 -19.273 -0.634 1.00 95.38 211 GLU A N 1
ATOM 1514 C CA . GLU A 1 211 ? 7.783 -20.318 0.379 1.00 95.38 211 GLU A CA 1
ATOM 1515 C C . GLU A 1 211 ? 7.708 -19.629 1.737 1.00 95.38 211 GLU A C 1
ATOM 1517 O O . GLU A 1 211 ? 8.575 -18.819 2.060 1.00 95.38 211 GLU A O 1
ATOM 1522 N N . LEU A 1 212 ? 6.656 -19.910 2.506 1.00 97.38 212 LEU A N 1
ATOM 1523 C CA . LEU A 1 212 ? 6.426 -19.230 3.777 1.00 97.38 212 LEU A CA 1
ATOM 1524 C C . LEU A 1 212 ? 7.506 -19.593 4.797 1.00 97.38 212 LEU A C 1
ATOM 1526 O O . LEU A 1 212 ? 7.661 -20.760 5.166 1.00 97.38 212 LEU A O 1
ATOM 1530 N N . ASP A 1 213 ? 8.187 -18.575 5.314 1.00 97.56 213 ASP A N 1
ATOM 1531 C CA . ASP A 1 213 ? 9.104 -18.740 6.437 1.00 97.56 213 ASP A CA 1
ATOM 1532 C C . ASP A 1 213 ? 8.329 -19.037 7.734 1.00 97.56 213 ASP A C 1
ATOM 1534 O O . ASP A 1 213 ? 7.199 -18.582 7.941 1.00 97.56 213 ASP A O 1
ATOM 1538 N N . ALA A 1 214 ? 8.943 -19.768 8.667 1.00 97.12 214 ALA A N 1
ATOM 1539 C CA . ALA A 1 214 ? 8.319 -20.082 9.951 1.00 97.12 214 ALA A CA 1
ATOM 1540 C C . ALA A 1 214 ? 7.924 -18.824 10.754 1.00 97.12 214 ALA A C 1
ATOM 1542 O O . ALA A 1 214 ? 6.920 -18.838 11.472 1.00 97.12 214 ALA A O 1
ATOM 1543 N N . ALA A 1 215 ? 8.688 -17.733 10.654 1.00 97.19 215 ALA A N 1
ATOM 1544 C CA . ALA A 1 215 ? 8.347 -16.448 11.252 1.00 97.19 215 ALA A CA 1
ATOM 1545 C C . ALA A 1 215 ? 7.139 -15.796 10.562 1.00 97.19 215 ALA A C 1
ATOM 1547 O O . ALA A 1 215 ? 6.272 -15.266 11.254 1.00 97.19 215 ALA A O 1
ATOM 1548 N N . GLU A 1 216 ? 7.027 -15.888 9.236 1.00 98.50 216 GLU A N 1
ATOM 1549 C CA . GLU A 1 216 ? 5.873 -15.378 8.477 1.00 98.50 216 GLU A CA 1
ATOM 1550 C C . GLU A 1 216 ? 4.601 -16.152 8.843 1.00 98.50 216 GLU A C 1
ATOM 1552 O O . GLU A 1 216 ? 3.564 -15.547 9.112 1.00 98.50 216 GLU A O 1
ATOM 1557 N N . VAL A 1 217 ? 4.690 -17.479 9.002 1.00 98.62 217 VAL A N 1
ATOM 1558 C CA . VAL A 1 217 ? 3.581 -18.304 9.513 1.00 98.62 217 VAL A CA 1
ATOM 1559 C C . VAL A 1 217 ? 3.143 -17.849 10.910 1.00 98.62 217 VAL A C 1
ATOM 1561 O O . VAL A 1 217 ? 1.943 -17.708 11.156 1.00 98.62 217 VAL A O 1
ATOM 1564 N N . ARG A 1 218 ? 4.083 -17.567 11.829 1.00 98.25 218 ARG A N 1
ATOM 1565 C CA . ARG A 1 218 ? 3.752 -17.030 13.165 1.00 98.25 218 ARG A CA 1
ATOM 1566 C C . ARG A 1 218 ? 3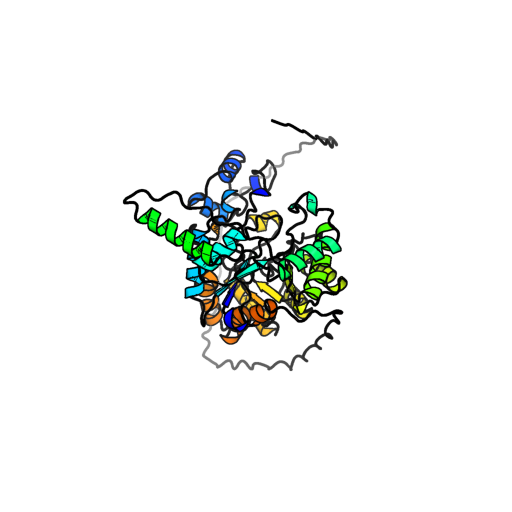.062 -15.666 13.081 1.00 98.25 218 ARG A C 1
ATOM 1568 O O . ARG A 1 218 ? 2.105 -15.432 13.821 1.00 98.25 218 ARG A O 1
ATOM 1575 N N . VAL A 1 219 ? 3.520 -14.783 12.193 1.00 98.75 219 VAL A N 1
ATOM 1576 C CA . VAL A 1 219 ? 2.910 -13.464 11.959 1.00 98.75 219 VAL A CA 1
ATOM 1577 C C . VAL A 1 219 ? 1.487 -13.610 11.416 1.00 98.75 219 VAL A C 1
ATOM 1579 O O . VAL A 1 219 ? 0.583 -12.966 11.941 1.00 98.75 219 VAL A O 1
ATOM 1582 N N . LEU A 1 220 ? 1.246 -14.503 10.452 1.00 98.88 220 LEU A N 1
ATOM 1583 C CA . LEU A 1 220 ? -0.095 -14.781 9.921 1.00 98.88 220 LEU A CA 1
ATOM 1584 C C . LEU A 1 220 ? -1.040 -15.338 10.998 1.00 98.88 220 LEU A C 1
ATOM 1586 O O . LEU A 1 220 ? -2.186 -14.900 11.112 1.00 98.88 220 LEU A O 1
ATOM 1590 N N . GLN A 1 221 ? -0.566 -16.262 11.837 1.00 98.75 221 GLN A N 1
ATOM 1591 C CA . GLN A 1 221 ? -1.343 -16.787 12.967 1.00 98.75 221 GLN A CA 1
ATOM 1592 C C . GLN A 1 221 ? -1.701 -15.690 13.979 1.00 98.75 221 GLN A C 1
ATOM 1594 O O . GLN A 1 221 ? -2.832 -15.641 14.471 1.00 98.75 221 GLN A O 1
ATOM 1599 N N . ALA A 1 222 ? -0.755 -14.794 14.272 1.00 98.75 222 ALA A N 1
ATOM 1600 C CA . ALA A 1 222 ? -0.976 -13.654 15.154 1.00 98.75 222 ALA A CA 1
ATOM 1601 C C . ALA A 1 222 ? -1.969 -12.651 14.554 1.00 98.75 222 ALA A C 1
ATOM 1603 O O . ALA A 1 222 ? -2.886 -12.210 15.243 1.00 98.75 222 ALA A O 1
ATOM 1604 N N . ALA A 1 223 ? -1.853 -12.364 13.258 1.00 98.75 223 ALA A N 1
ATOM 1605 C CA . ALA A 1 223 ? -2.771 -11.498 12.531 1.00 98.75 223 ALA A CA 1
ATOM 1606 C C . ALA A 1 223 ? -4.201 -12.046 12.529 1.00 98.75 223 ALA A C 1
ATOM 1608 O O . ALA A 1 223 ? -5.146 -11.302 12.783 1.00 98.75 223 ALA A O 1
ATOM 1609 N N . ALA A 1 224 ? -4.376 -13.358 12.334 1.00 98.38 224 ALA A N 1
ATOM 1610 C CA . ALA A 1 224 ? -5.679 -14.006 12.455 1.00 98.38 224 ALA A CA 1
ATOM 1611 C C . ALA A 1 224 ? -6.287 -13.814 13.856 1.00 98.38 224 ALA A C 1
ATOM 1613 O O . ALA A 1 224 ? -7.480 -13.533 13.987 1.00 98.38 224 ALA A O 1
ATOM 1614 N N . ALA A 1 225 ? -5.476 -13.940 14.912 1.00 97.50 225 ALA A N 1
ATOM 1615 C CA . ALA A 1 225 ? -5.922 -13.717 16.283 1.00 97.50 225 ALA A CA 1
ATOM 1616 C C . ALA A 1 225 ? -6.252 -12.242 16.567 1.00 97.50 225 ALA A C 1
ATOM 1618 O O . ALA A 1 225 ? -7.289 -11.968 17.171 1.00 97.50 225 ALA A O 1
ATOM 1619 N N . ALA A 1 226 ? -5.417 -11.307 16.110 1.00 98.12 226 ALA A N 1
ATOM 1620 C CA . ALA A 1 226 ? -5.633 -9.871 16.261 1.00 98.12 226 ALA A CA 1
ATOM 1621 C C . ALA A 1 226 ? -6.895 -9.418 15.514 1.00 98.12 226 ALA A C 1
ATOM 1623 O O . ALA A 1 226 ? -7.762 -8.793 16.116 1.00 98.12 226 ALA A O 1
ATOM 1624 N N . SER A 1 227 ? -7.071 -9.846 14.261 1.00 97.81 227 SER A N 1
ATOM 1625 C CA . SER A 1 227 ? -8.262 -9.561 13.451 1.00 97.81 227 SER A CA 1
ATOM 1626 C C . SER A 1 227 ? -9.554 -10.014 14.136 1.00 97.81 227 SER A C 1
ATOM 1628 O O . SER A 1 227 ? -10.531 -9.272 14.160 1.00 97.81 227 SER A O 1
ATOM 1630 N N . ARG A 1 228 ? -9.574 -11.191 14.781 1.00 95.19 228 ARG A N 1
ATOM 1631 C CA . ARG A 1 228 ? -10.753 -11.640 15.549 1.00 95.19 228 ARG A CA 1
ATOM 1632 C C . ARG A 1 228 ? -11.039 -10.801 16.791 1.00 95.19 228 ARG A C 1
ATOM 1634 O O . ARG A 1 228 ? -12.205 -10.672 17.164 1.00 95.19 228 ARG A O 1
ATOM 1641 N N . LYS A 1 229 ? -9.991 -10.307 17.457 1.00 95.69 229 LYS A N 1
ATOM 1642 C CA . LYS A 1 229 ? -10.101 -9.498 18.678 1.00 95.69 229 LYS A CA 1
ATOM 1643 C C . LYS A 1 229 ? -10.568 -8.077 18.374 1.00 95.69 229 LYS A C 1
ATOM 1645 O O . LYS A 1 229 ? -11.432 -7.584 19.083 1.00 95.69 229 LYS A O 1
ATOM 1650 N N . THR A 1 230 ? -10.035 -7.464 17.320 1.00 96.88 230 THR A N 1
ATOM 1651 C CA . THR A 1 230 ? -10.254 -6.041 17.010 1.00 96.88 230 THR A CA 1
ATOM 1652 C C . THR A 1 230 ? -11.258 -5.806 15.886 1.00 96.88 230 THR A C 1
ATOM 1654 O O . THR A 1 230 ? -11.738 -4.692 15.701 1.00 96.88 230 THR A O 1
ATOM 1657 N N . GLY A 1 231 ? -11.552 -6.837 15.091 1.00 95.75 231 GLY A N 1
ATOM 1658 C CA . GLY A 1 231 ? -12.366 -6.723 13.886 1.00 95.75 231 GLY A CA 1
ATOM 1659 C C . GLY A 1 231 ? -11.636 -6.150 12.674 1.00 95.75 231 GLY A C 1
ATOM 1660 O O . GLY A 1 231 ? -12.268 -5.978 11.628 1.00 95.75 231 GLY A O 1
ATOM 1661 N N . ALA A 1 232 ? -10.342 -5.836 12.776 1.00 97.94 232 ALA A N 1
ATOM 1662 C CA . ALA A 1 232 ? -9.572 -5.264 11.676 1.00 97.94 232 ALA A CA 1
ATOM 1663 C C . ALA A 1 232 ? -9.413 -6.253 10.511 1.00 97.94 232 ALA A C 1
ATOM 1665 O O . ALA A 1 232 ? -9.278 -7.464 10.712 1.00 97.94 232 ALA A O 1
ATOM 1666 N N . ALA A 1 233 ? -9.444 -5.732 9.284 1.00 98.50 233 ALA A N 1
ATOM 1667 C CA . ALA A 1 233 ? -9.091 -6.502 8.097 1.00 98.50 233 ALA A CA 1
ATOM 1668 C C . ALA A 1 233 ? -7.585 -6.812 8.067 1.00 98.50 233 ALA A C 1
ATOM 1670 O O . ALA A 1 233 ? -6.787 -6.143 8.727 1.00 98.50 233 ALA A O 1
ATOM 1671 N N . ILE A 1 234 ? -7.215 -7.834 7.299 1.00 98.88 234 ILE A N 1
ATOM 1672 C CA . ILE A 1 234 ? -5.830 -8.244 7.068 1.00 98.88 234 ILE A CA 1
ATOM 1673 C C . ILE A 1 234 ? -5.482 -7.971 5.606 1.00 98.88 234 ILE A C 1
ATOM 1675 O O . ILE A 1 234 ? -6.236 -8.380 4.728 1.00 98.88 234 ILE A O 1
ATOM 1679 N N . LEU A 1 235 ? -4.338 -7.350 5.338 1.00 98.88 235 LEU A N 1
ATOM 1680 C CA . LEU A 1 235 ? -3.745 -7.226 4.009 1.00 98.88 235 LEU A CA 1
ATOM 1681 C C . LEU A 1 235 ? -2.424 -8.000 3.975 1.00 98.88 235 LEU A C 1
ATOM 1683 O O . LEU A 1 235 ? -1.544 -7.783 4.810 1.00 98.88 235 LEU A O 1
ATOM 1687 N N . VAL A 1 236 ? -2.291 -8.920 3.021 1.00 98.81 236 VAL A N 1
ATOM 1688 C CA . VAL A 1 236 ? -1.093 -9.759 2.855 1.00 98.81 236 VAL A CA 1
ATOM 1689 C C . VAL A 1 236 ? -0.345 -9.408 1.575 1.00 98.81 236 VAL A C 1
ATOM 1691 O O . VAL A 1 236 ? -0.961 -9.199 0.534 1.00 98.81 236 VAL A O 1
ATOM 1694 N N . HIS A 1 237 ? 0.980 -9.409 1.662 1.00 98.31 237 HIS A N 1
ATOM 1695 C CA . HIS A 1 237 ? 1.916 -9.326 0.548 1.00 98.31 237 HIS A CA 1
ATOM 1696 C C . HIS A 1 237 ? 2.295 -10.747 0.132 1.00 98.31 237 HIS A C 1
ATOM 1698 O O . HIS A 1 237 ? 3.129 -11.355 0.809 1.00 98.31 237 HIS A O 1
ATOM 1704 N N . PRO A 1 238 ? 1.690 -11.333 -0.914 1.00 97.88 238 PRO A N 1
ATOM 1705 C CA . PRO A 1 238 ? 2.095 -12.654 -1.360 1.00 97.88 238 PRO A CA 1
ATOM 1706 C C . PRO A 1 238 ? 3.484 -12.639 -1.999 1.00 97.88 238 PRO A C 1
ATOM 1708 O O . PRO A 1 238 ? 3.940 -11.634 -2.551 1.00 97.88 238 PRO A O 1
ATOM 1711 N N . GLY A 1 239 ? 4.118 -13.808 -1.978 1.00 95.88 239 GLY A N 1
ATOM 1712 C CA . GLY A 1 239 ? 5.320 -14.067 -2.748 1.00 95.88 239 GLY A CA 1
ATOM 1713 C C . GLY A 1 239 ? 5.047 -14.066 -4.253 1.00 95.88 239 GLY A C 1
ATOM 1714 O O . GLY A 1 239 ? 3.939 -13.832 -4.732 1.00 95.88 239 GLY A O 1
ATOM 1715 N N . HIS A 1 240 ? 6.087 -14.353 -5.025 1.00 93.81 240 HIS A N 1
ATOM 1716 C CA . HIS A 1 240 ? 6.070 -14.192 -6.480 1.00 93.81 240 HIS A CA 1
ATOM 1717 C C . HIS A 1 240 ? 5.568 -15.433 -7.239 1.00 93.81 240 HIS A C 1
ATOM 1719 O O . HIS A 1 240 ? 5.518 -15.417 -8.466 1.00 93.81 240 HIS A O 1
ATOM 1725 N N . THR A 1 241 ? 5.222 -16.515 -6.535 1.00 94.44 241 THR A N 1
ATOM 1726 C CA . THR A 1 241 ? 4.724 -17.761 -7.135 1.00 94.44 241 THR A CA 1
ATOM 1727 C C . THR A 1 241 ? 3.201 -17.797 -7.186 1.00 94.44 241 THR A C 1
ATOM 1729 O O . THR A 1 241 ? 2.513 -17.162 -6.385 1.00 94.44 241 THR A O 1
ATOM 1732 N N . ARG A 1 242 ? 2.665 -18.599 -8.111 1.00 95.69 242 ARG A N 1
ATOM 1733 C CA . ARG A 1 242 ? 1.222 -18.815 -8.275 1.00 95.69 242 ARG A CA 1
ATOM 1734 C C . ARG A 1 242 ? 0.569 -19.382 -7.008 1.00 95.69 242 ARG A C 1
ATOM 1736 O O . ARG A 1 242 ? -0.570 -19.054 -6.696 1.00 95.69 242 ARG A O 1
ATOM 1743 N N . GLU A 1 243 ? 1.285 -20.226 -6.273 1.00 96.75 243 GLU A N 1
ATOM 1744 C CA . GLU A 1 243 ? 0.784 -20.958 -5.107 1.00 96.75 243 GLU A CA 1
ATOM 1745 C C . GLU A 1 243 ? 0.741 -20.103 -3.831 1.00 96.75 243 GLU A C 1
ATOM 1747 O O . GLU A 1 243 ? -0.050 -20.387 -2.927 1.00 96.75 243 GLU A O 1
ATOM 1752 N N . SER A 1 244 ? 1.567 -19.052 -3.751 1.00 97.69 244 SER A N 1
ATOM 1753 C CA . SER A 1 244 ? 1.775 -18.276 -2.521 1.00 97.69 244 SER A CA 1
ATOM 1754 C C . SER A 1 244 ? 0.476 -17.688 -1.938 1.00 97.69 244 SER A C 1
ATOM 1756 O O . SER A 1 244 ? 0.208 -17.928 -0.756 1.00 97.69 244 SER A O 1
ATOM 1758 N N . PRO A 1 245 ? -0.408 -17.025 -2.718 1.00 98.31 245 PRO A N 1
ATOM 1759 C CA . PRO A 1 245 ? -1.683 -16.526 -2.198 1.00 98.31 245 PRO A CA 1
ATOM 1760 C C . PRO A 1 245 ? -2.552 -17.598 -1.529 1.00 98.31 245 PRO A C 1
ATOM 1762 O O . PRO A 1 245 ? -3.106 -17.373 -0.453 1.00 98.31 245 PRO A O 1
ATOM 1765 N N . ALA A 1 246 ? -2.667 -18.779 -2.143 1.00 98.25 246 ALA A N 1
ATOM 1766 C CA . ALA A 1 246 ? -3.497 -19.857 -1.617 1.00 98.25 246 ALA A CA 1
ATOM 1767 C C . ALA A 1 246 ? -2.925 -20.422 -0.308 1.00 98.25 246 ALA A C 1
ATOM 1769 O O . ALA A 1 246 ? -3.682 -20.617 0.644 1.00 98.25 246 ALA A O 1
ATOM 1770 N N . ALA A 1 247 ? -1.601 -20.597 -0.234 1.00 98.50 247 ALA A N 1
ATOM 1771 C CA . ALA A 1 247 ? -0.915 -21.056 0.972 1.00 98.50 247 ALA A CA 1
ATOM 1772 C C . ALA A 1 247 ? -1.106 -20.089 2.155 1.00 98.50 247 ALA A C 1
ATOM 1774 O O . ALA A 1 247 ? -1.351 -20.517 3.283 1.00 98.50 247 ALA A O 1
ATOM 1775 N N . ILE A 1 248 ? -1.073 -18.777 1.903 1.00 98.81 248 ILE A N 1
ATOM 1776 C CA . ILE A 1 248 ? -1.338 -17.755 2.927 1.00 98.81 248 ILE A CA 1
ATOM 1777 C C . ILE A 1 248 ? -2.769 -17.875 3.463 1.00 98.81 248 ILE A C 1
ATOM 1779 O O . ILE A 1 248 ? -2.985 -17.882 4.679 1.00 98.81 248 ILE A O 1
ATOM 1783 N N . LEU A 1 249 ? -3.757 -18.016 2.570 1.00 98.75 249 LEU A N 1
ATOM 1784 C CA . LEU A 1 249 ? -5.152 -18.208 2.973 1.00 98.75 249 LEU A CA 1
ATOM 1785 C C . LEU A 1 249 ? -5.357 -19.515 3.752 1.00 98.75 249 LEU A C 1
ATOM 1787 O O . LEU A 1 249 ? -6.215 -19.553 4.634 1.00 98.75 249 LEU A O 1
ATOM 1791 N N . ASP A 1 250 ? -4.595 -20.573 3.461 1.00 98.56 250 ASP A N 1
ATOM 1792 C CA . ASP A 1 250 ? -4.643 -21.836 4.210 1.00 98.56 250 ASP A CA 1
ATOM 1793 C C . ASP A 1 250 ? -4.165 -21.653 5.651 1.00 98.56 250 ASP A C 1
ATOM 1795 O O . ASP A 1 250 ? -4.851 -22.084 6.580 1.00 98.56 250 ASP A O 1
ATOM 1799 N N . VAL A 1 251 ? -3.051 -20.945 5.859 1.00 98.69 251 VAL A N 1
ATOM 1800 C CA . VAL A 1 251 ? -2.544 -20.624 7.204 1.00 98.69 251 VAL A CA 1
ATOM 1801 C C . VAL A 1 251 ? -3.547 -19.769 7.977 1.00 98.69 251 VAL A C 1
ATOM 1803 O O . VAL A 1 251 ? -3.865 -20.079 9.127 1.00 98.69 251 VAL A O 1
ATOM 1806 N N . LEU A 1 252 ? -4.086 -18.718 7.352 1.00 98.62 252 LEU A N 1
ATOM 1807 C CA . LEU A 1 252 ? -5.075 -17.841 7.981 1.00 98.62 252 LEU A CA 1
ATOM 1808 C C . LEU A 1 252 ? -6.361 -18.600 8.335 1.00 98.62 252 LEU A C 1
ATOM 1810 O O . LEU A 1 252 ? -6.863 -18.468 9.453 1.00 98.62 252 LEU A O 1
ATOM 1814 N N . ALA A 1 253 ? -6.875 -19.432 7.426 1.00 97.50 253 ALA A N 1
ATOM 1815 C CA . ALA A 1 253 ? -8.062 -20.247 7.671 1.00 97.50 253 ALA A CA 1
ATOM 1816 C C . ALA A 1 253 ? -7.835 -21.265 8.797 1.00 97.50 253 ALA A C 1
ATOM 1818 O O . ALA A 1 253 ? -8.666 -21.368 9.700 1.00 97.50 253 ALA A O 1
ATOM 1819 N N . ALA A 1 254 ? -6.696 -21.966 8.797 1.00 97.25 254 ALA A N 1
ATOM 1820 C CA . ALA A 1 254 ? -6.325 -22.906 9.855 1.00 97.25 254 ALA A CA 1
ATOM 1821 C C . ALA A 1 254 ? -6.170 -22.213 11.220 1.00 97.25 254 ALA A C 1
ATOM 1823 O O . ALA A 1 254 ? -6.510 -22.788 12.254 1.00 97.25 254 ALA A O 1
ATOM 1824 N N . ALA A 1 255 ? -5.726 -20.954 11.230 1.00 96.56 255 ALA A N 1
ATOM 1825 C CA . ALA A 1 255 ? -5.669 -20.112 12.422 1.00 96.56 255 ALA A CA 1
ATOM 1826 C C . ALA A 1 255 ? -7.035 -19.522 12.832 1.00 96.56 255 ALA A C 1
ATOM 1828 O O . ALA A 1 255 ? -7.105 -18.769 13.808 1.00 96.56 255 ALA A O 1
ATOM 1829 N N . GLY A 1 256 ? -8.121 -19.842 12.117 1.00 93.12 256 GLY A N 1
ATOM 1830 C CA . GLY A 1 256 ? -9.487 -19.397 12.402 1.00 93.12 256 GLY A CA 1
ATOM 1831 C C . GLY A 1 256 ? -9.794 -17.966 11.952 1.00 93.12 256 GLY A C 1
ATOM 1832 O O . GLY A 1 256 ? -10.595 -17.292 12.600 1.00 93.12 256 GLY A O 1
ATOM 1833 N N . CYS A 1 257 ? -9.118 -17.456 10.922 1.00 94.75 257 CYS A N 1
ATOM 1834 C CA . CYS A 1 257 ? -9.398 -16.146 10.329 1.00 94.75 257 CYS A CA 1
ATOM 1835 C C . CYS A 1 257 ? -10.658 -16.179 9.452 1.00 94.75 257 CYS A C 1
ATOM 1837 O O . CYS A 1 257 ? -10.870 -17.125 8.692 1.00 94.75 257 CYS A O 1
ATOM 1839 N N . GLU A 1 258 ? -11.456 -15.109 9.505 1.00 93.75 258 GLU A N 1
ATOM 1840 C CA . GLU A 1 258 ? -12.548 -14.892 8.559 1.00 93.75 258 GLU A CA 1
ATOM 1841 C C . GLU A 1 258 ? -11.992 -14.399 7.216 1.00 93.75 258 GLU A C 1
ATOM 1843 O O . GLU A 1 258 ? -11.646 -13.228 7.074 1.00 93.75 258 GLU A O 1
ATOM 1848 N N . LEU A 1 259 ? -11.928 -15.269 6.204 1.00 97.06 259 LEU A N 1
ATOM 1849 C CA . LEU A 1 259 ? -11.282 -14.911 4.933 1.00 97.06 259 LEU A CA 1
ATOM 1850 C C . LEU A 1 259 ? -11.962 -13.745 4.194 1.00 97.06 259 LEU A C 1
ATOM 1852 O O . LEU A 1 259 ? -11.315 -13.101 3.375 1.00 97.06 259 LEU A O 1
ATOM 1856 N N . THR A 1 260 ? -13.218 -13.398 4.511 1.00 96.62 260 THR A N 1
ATOM 1857 C CA . THR A 1 260 ? -13.866 -12.199 3.939 1.00 96.62 260 THR A CA 1
ATOM 1858 C C . THR A 1 260 ? -13.271 -10.870 4.409 1.00 96.62 260 THR A C 1
ATOM 1860 O O . THR A 1 260 ? -13.532 -9.824 3.804 1.00 96.62 260 THR A O 1
ATOM 1863 N N . ARG A 1 261 ? -12.435 -10.920 5.451 1.00 97.00 261 ARG A N 1
ATOM 1864 C CA . ARG A 1 261 ? -11.654 -9.806 5.997 1.00 97.00 261 ARG A CA 1
ATOM 1865 C C . ARG A 1 261 ? -10.219 -9.783 5.478 1.00 97.00 261 ARG A C 1
ATOM 1867 O O . ARG A 1 261 ? -9.452 -8.938 5.924 1.00 97.00 261 ARG A O 1
ATOM 1874 N N . VAL A 1 262 ? -9.849 -10.693 4.578 1.00 98.75 262 VAL A N 1
ATOM 1875 C CA . VAL A 1 262 ? -8.492 -10.785 4.032 1.00 98.75 262 VAL A CA 1
ATOM 1876 C C . VAL A 1 262 ? -8.448 -10.154 2.646 1.00 98.75 262 VAL A C 1
ATOM 1878 O O . VAL A 1 262 ? -9.254 -10.485 1.776 1.00 98.75 262 VAL A O 1
ATOM 1881 N N . VAL A 1 263 ? -7.489 -9.258 2.450 1.00 98.94 263 VAL A N 1
ATOM 1882 C CA . VAL A 1 263 ? -7.099 -8.664 1.176 1.00 98.94 263 VAL A CA 1
ATOM 1883 C C . VAL A 1 263 ? -5.791 -9.315 0.742 1.00 98.94 263 VAL A C 1
ATOM 1885 O O . VAL A 1 263 ? -4.805 -9.284 1.477 1.00 98.94 263 VAL A O 1
ATOM 1888 N N . VAL A 1 264 ? -5.785 -9.917 -0.442 1.00 98.88 264 VAL A N 1
ATOM 1889 C CA . VAL A 1 264 ? -4.585 -10.476 -1.065 1.00 98.88 264 VAL A CA 1
ATOM 1890 C C . VAL A 1 264 ? -3.998 -9.409 -1.980 1.00 98.88 264 VAL A C 1
ATOM 1892 O O . VAL A 1 264 ? -4.605 -9.087 -3.003 1.00 98.88 264 VAL A O 1
ATOM 1895 N N . GLY A 1 265 ? -2.845 -8.864 -1.590 1.00 98.44 265 GLY A N 1
ATOM 1896 C CA . GLY A 1 265 ? -2.061 -7.917 -2.378 1.00 98.44 265 GLY A CA 1
ATOM 1897 C C . GLY A 1 265 ? -1.676 -8.481 -3.742 1.00 98.44 265 GLY A C 1
ATOM 1898 O O . GLY A 1 265 ? -1.607 -9.699 -3.923 1.00 98.44 265 GLY A O 1
ATOM 1899 N N . HIS A 1 266 ? -1.359 -7.602 -4.686 1.00 97.25 266 HIS A N 1
ATOM 1900 C CA . HIS A 1 266 ? -0.564 -7.945 -5.866 1.00 97.25 266 HIS A CA 1
ATOM 1901 C C . HIS A 1 266 ? -1.152 -9.041 -6.765 1.00 97.25 266 HIS A C 1
ATOM 1903 O O . HIS A 1 266 ? -0.418 -9.797 -7.417 1.00 97.25 266 HIS A O 1
ATOM 1909 N N . CYS A 1 267 ? -2.482 -9.131 -6.830 1.00 97.50 267 CYS A N 1
ATOM 1910 C CA . CYS A 1 267 ? -3.183 -10.108 -7.665 1.00 97.50 267 CYS A CA 1
ATOM 1911 C C . CYS A 1 267 ? -2.949 -9.880 -9.174 1.00 97.50 267 CYS A C 1
ATOM 1913 O O . CYS A 1 267 ? -3.329 -10.703 -10.003 1.00 97.50 267 CYS A O 1
ATOM 1915 N N . ASP A 1 268 ? -2.295 -8.778 -9.533 1.00 95.00 268 ASP A N 1
ATOM 1916 C CA . ASP A 1 268 ? -2.058 -8.264 -10.874 1.00 95.00 268 ASP A CA 1
ATOM 1917 C C . ASP A 1 268 ? -0.563 -8.164 -11.245 1.00 95.00 268 ASP A C 1
ATOM 1919 O O . ASP A 1 268 ? -0.184 -7.348 -12.087 1.00 95.00 268 ASP A O 1
ATOM 1923 N N . ARG A 1 269 ? 0.292 -9.025 -10.664 1.00 90.31 269 ARG A N 1
ATOM 1924 C CA . ARG A 1 269 ? 1.723 -9.191 -11.029 1.00 90.31 269 ARG A CA 1
ATOM 1925 C C . ARG A 1 269 ? 1.993 -10.176 -12.181 1.00 90.31 269 ARG A C 1
ATOM 1927 O O . ARG A 1 269 ? 3.146 -10.388 -12.547 1.00 90.31 269 ARG A O 1
ATOM 1934 N N . GLY A 1 270 ? 0.950 -10.790 -12.743 1.00 85.62 270 GLY A N 1
ATOM 1935 C CA . GLY A 1 270 ? 1.048 -11.692 -13.902 1.00 85.62 270 GLY A CA 1
ATOM 1936 C C . GLY A 1 270 ? 1.284 -13.178 -13.587 1.00 85.62 270 GLY A C 1
ATOM 1937 O O . GLY A 1 270 ? 1.334 -13.980 -14.513 1.00 85.62 270 GLY A O 1
ATOM 1938 N N . ALA A 1 271 ? 1.392 -13.570 -12.310 1.00 90.44 271 ALA A N 1
ATOM 1939 C CA . ALA A 1 271 ? 1.553 -14.977 -11.905 1.00 90.44 271 ALA A CA 1
ATOM 1940 C C . ALA A 1 271 ? 0.240 -15.785 -11.887 1.00 90.44 271 ALA A C 1
ATOM 1942 O O . ALA A 1 271 ? 0.266 -17.014 -11.934 1.00 90.44 271 ALA A O 1
ATOM 1943 N N . LEU A 1 272 ? -0.901 -15.101 -11.757 1.00 95.88 272 LEU A N 1
ATOM 1944 C CA . LEU A 1 272 ? -2.207 -15.713 -11.520 1.00 95.88 272 LEU A CA 1
ATOM 1945 C C . LEU A 1 272 ? -3.057 -15.696 -12.788 1.00 95.88 272 LEU A C 1
ATOM 1947 O O . LEU A 1 272 ? -3.161 -14.672 -13.466 1.00 95.88 272 LEU A O 1
ATOM 1951 N N . SER A 1 273 ? -3.701 -16.824 -13.077 1.00 96.19 273 SER A N 1
ATOM 1952 C CA . SER A 1 273 ? -4.752 -16.899 -14.090 1.00 96.19 273 SER A CA 1
ATOM 1953 C C . SER A 1 273 ? -6.093 -16.396 -13.544 1.00 96.19 273 SER A C 1
ATOM 1955 O O . SER A 1 273 ? -6.292 -16.303 -12.332 1.00 96.19 273 SER A O 1
ATOM 1957 N N . ASP A 1 274 ? -7.054 -16.136 -14.434 1.00 97.00 274 ASP A N 1
ATOM 1958 C CA . ASP A 1 274 ? -8.432 -15.817 -14.040 1.00 97.00 274 ASP A CA 1
ATOM 1959 C C . ASP A 1 274 ? -9.037 -16.898 -13.118 1.00 97.00 274 ASP A C 1
ATOM 1961 O O . ASP A 1 274 ? -9.724 -16.568 -12.153 1.00 97.00 274 ASP A O 1
ATOM 1965 N N . ASP A 1 275 ? -8.753 -18.183 -13.368 1.00 97.94 275 ASP A N 1
ATOM 1966 C CA . ASP A 1 275 ? -9.251 -19.291 -12.541 1.00 97.94 275 ASP A CA 1
ATOM 1967 C C . ASP A 1 275 ? -8.654 -19.270 -11.128 1.00 97.94 275 ASP A C 1
ATOM 1969 O O . ASP A 1 275 ? -9.370 -19.518 -10.152 1.00 97.94 275 ASP A O 1
ATOM 1973 N N . ASP A 1 276 ? -7.370 -18.922 -11.000 1.00 98.31 276 ASP A N 1
ATOM 1974 C CA . ASP A 1 276 ? -6.712 -18.772 -9.699 1.00 98.31 276 ASP A CA 1
ATOM 1975 C C . ASP A 1 276 ? -7.333 -17.608 -8.914 1.00 98.31 276 ASP A C 1
ATOM 1977 O O . ASP A 1 276 ? -7.695 -17.757 -7.745 1.00 98.31 276 ASP A O 1
ATOM 1981 N N . LEU A 1 277 ? -7.539 -16.465 -9.574 1.00 98.56 277 LEU A N 1
ATOM 1982 C CA . LEU A 1 277 ? -8.172 -15.280 -8.989 1.00 98.56 277 LEU A CA 1
ATOM 1983 C C . LEU A 1 277 ? -9.600 -15.581 -8.514 1.00 98.56 277 LEU A C 1
ATOM 1985 O O . LEU A 1 277 ? -9.974 -15.247 -7.386 1.00 98.56 277 LEU A O 1
ATOM 1989 N N . LEU A 1 278 ? -10.390 -16.277 -9.335 1.00 98.44 278 LEU A N 1
ATOM 1990 C CA . LEU A 1 278 ? -11.735 -16.715 -8.967 1.00 98.44 278 LEU A CA 1
ATOM 1991 C C . LEU A 1 278 ? -11.717 -17.704 -7.799 1.00 98.44 278 LEU A C 1
ATOM 1993 O O . LEU A 1 278 ? -12.600 -17.642 -6.942 1.00 98.44 278 LEU A O 1
ATOM 1997 N N . ALA A 1 279 ? -10.737 -18.607 -7.729 1.00 98.19 279 ALA A N 1
ATOM 1998 C CA . ALA A 1 279 ? -10.599 -19.535 -6.611 1.00 98.19 279 ALA A CA 1
ATOM 1999 C C . ALA A 1 279 ? -10.321 -18.798 -5.290 1.00 98.19 279 ALA A C 1
ATOM 2001 O O . ALA A 1 279 ? -10.967 -19.097 -4.282 1.00 98.19 279 ALA A O 1
ATOM 2002 N N . LEU A 1 280 ? -9.434 -17.797 -5.293 1.00 98.56 280 LEU A N 1
ATOM 2003 C CA . LEU A 1 280 ? -9.157 -16.955 -4.122 1.00 98.56 280 LEU A CA 1
ATOM 2004 C C . LEU A 1 280 ? -10.406 -16.170 -3.686 1.00 98.56 280 LEU A C 1
ATOM 2006 O O . LEU A 1 280 ? -10.784 -16.211 -2.512 1.00 98.56 280 LEU A O 1
ATOM 2010 N N . ALA A 1 281 ? -11.101 -15.529 -4.630 1.00 98.19 281 ALA A N 1
ATOM 2011 C CA . ALA A 1 281 ? -12.317 -14.767 -4.343 1.00 98.19 281 ALA A CA 1
ATOM 2012 C C . ALA A 1 281 ? -13.453 -15.648 -3.794 1.00 98.19 281 ALA A C 1
ATOM 2014 O O . ALA A 1 281 ? -14.127 -15.273 -2.834 1.00 98.19 281 ALA A O 1
ATOM 2015 N N . ARG A 1 282 ? -13.634 -16.864 -4.332 1.00 95.75 282 ARG A N 1
ATOM 2016 C CA . ARG A 1 282 ? -14.643 -17.836 -3.858 1.00 95.75 282 ARG A CA 1
ATOM 2017 C C . ARG A 1 282 ? -14.377 -18.347 -2.443 1.00 95.75 282 ARG A C 1
ATOM 2019 O O . ARG A 1 282 ? -15.323 -18.709 -1.751 1.00 95.75 282 ARG A O 1
ATOM 2026 N N . ARG A 1 283 ? -13.122 -18.339 -1.981 1.00 96.88 283 ARG A N 1
ATOM 2027 C CA . ARG A 1 283 ? -12.782 -18.586 -0.565 1.00 96.88 283 ARG A CA 1
ATOM 2028 C C . ARG A 1 283 ? -13.163 -17.422 0.353 1.00 96.88 283 ARG A C 1
ATOM 2030 O O . ARG A 1 283 ? -13.122 -17.569 1.572 1.00 96.88 283 ARG A O 1
ATOM 2037 N N . GLY A 1 284 ? -13.526 -16.279 -0.221 1.00 96.06 284 GLY A N 1
ATOM 2038 C CA . GLY A 1 284 ? -13.914 -15.060 0.469 1.00 96.06 284 GLY A CA 1
ATOM 2039 C C . GLY A 1 284 ? -12.858 -13.956 0.425 1.00 96.06 284 GLY A C 1
ATOM 2040 O O . GLY A 1 284 ? -13.176 -12.834 0.803 1.00 96.06 284 GLY A O 1
ATOM 2041 N N . ALA A 1 285 ? -11.639 -14.204 -0.048 1.00 98.44 285 ALA A N 1
ATOM 2042 C CA . ALA A 1 285 ? -10.626 -13.153 -0.072 1.00 98.44 285 ALA A CA 1
ATOM 2043 C C . ALA A 1 285 ? -11.023 -11.998 -1.009 1.00 98.44 285 ALA A C 1
ATOM 2045 O O . ALA A 1 285 ? -11.715 -12.195 -2.007 1.00 98.44 285 ALA A O 1
ATOM 2046 N N . THR A 1 286 ? -10.590 -10.785 -0.675 1.00 98.88 286 THR A N 1
ATOM 2047 C CA . THR A 1 286 ? -10.643 -9.629 -1.577 1.00 98.88 286 THR A CA 1
ATOM 2048 C C . THR A 1 286 ? -9.341 -9.574 -2.372 1.00 98.88 286 THR A C 1
ATOM 2050 O O . THR A 1 286 ? -8.263 -9.688 -1.796 1.00 98.88 286 THR A O 1
ATOM 2053 N N . LEU A 1 287 ? -9.439 -9.408 -3.685 1.00 98.88 287 LEU A N 1
ATOM 2054 C CA . LEU A 1 287 ? -8.319 -9.308 -4.612 1.00 98.88 287 LEU A CA 1
ATOM 2055 C C . LEU A 1 287 ? -7.889 -7.843 -4.723 1.00 98.88 287 LEU A C 1
ATOM 2057 O O . LEU A 1 287 ? -8.694 -7.001 -5.131 1.00 98.88 287 LEU A O 1
ATOM 2061 N N . ALA A 1 288 ? -6.642 -7.531 -4.380 1.00 98.69 288 ALA A N 1
ATOM 2062 C CA . ALA A 1 288 ? -6.074 -6.216 -4.639 1.00 98.69 288 ALA A CA 1
ATOM 2063 C C . ALA A 1 288 ? -5.378 -6.204 -6.001 1.00 98.69 288 ALA A C 1
ATOM 2065 O O . ALA A 1 288 ? -4.405 -6.922 -6.231 1.00 98.69 288 ALA A O 1
ATOM 2066 N N . PHE A 1 289 ? -5.913 -5.384 -6.902 1.00 98.56 289 PHE A N 1
ATOM 2067 C CA . PHE A 1 289 ? -5.266 -4.987 -8.147 1.00 98.56 289 PHE A CA 1
ATOM 2068 C C . PHE A 1 289 ? -4.550 -3.670 -7.877 1.00 98.56 289 PHE A C 1
ATOM 2070 O O . PHE A 1 289 ? -5.096 -2.587 -8.095 1.00 98.56 289 PHE A O 1
ATOM 2077 N N . ASP A 1 290 ? -3.372 -3.781 -7.282 1.00 97.69 290 ASP A N 1
ATOM 2078 C CA . ASP A 1 290 ? -2.666 -2.665 -6.672 1.00 97.69 290 ASP A CA 1
ATOM 2079 C C . ASP A 1 290 ? -1.441 -2.220 -7.466 1.00 97.69 290 ASP A C 1
ATOM 2081 O O . ASP A 1 290 ? -0.681 -1.428 -6.957 1.00 97.69 290 ASP A O 1
ATOM 2085 N N . GLN A 1 291 ? -1.244 -2.649 -8.714 1.00 96.00 291 GLN A N 1
ATOM 2086 C CA . GLN A 1 291 ? -0.071 -2.266 -9.515 1.00 96.00 291 GLN A CA 1
ATOM 2087 C C . GLN A 1 291 ? -0.415 -1.327 -10.683 1.00 96.00 291 GLN A C 1
ATOM 2089 O O . GLN A 1 291 ? 0.290 -1.310 -11.698 1.00 96.00 291 GLN A O 1
ATOM 2094 N N . PHE A 1 292 ? -1.499 -0.545 -10.595 1.00 97.38 292 PHE A N 1
ATOM 2095 C CA . PHE A 1 292 ? -1.848 0.410 -11.654 1.00 97.38 292 PHE A CA 1
ATOM 2096 C C . PHE A 1 292 ? -0.771 1.489 -11.829 1.00 97.38 292 PHE A C 1
ATOM 2098 O O . PHE A 1 292 ? -0.255 2.055 -10.863 1.00 97.38 292 PHE A O 1
ATOM 2105 N N . GLY A 1 293 ? -0.415 1.783 -13.081 1.00 94.31 293 GLY A N 1
ATOM 2106 C CA . GLY A 1 293 ? 0.693 2.688 -13.403 1.00 94.31 293 GLY A CA 1
ATOM 2107 C C . GLY A 1 293 ? 2.075 2.113 -13.065 1.00 94.31 293 GLY A C 1
ATOM 2108 O O . GLY A 1 293 ? 3.068 2.840 -13.063 1.00 94.31 293 GLY A O 1
ATOM 2109 N N . HIS A 1 294 ? 2.184 0.821 -12.729 1.00 90.94 294 HIS A N 1
ATOM 2110 C CA . HIS A 1 294 ? 3.486 0.166 -12.655 1.00 90.94 294 HIS A CA 1
ATOM 2111 C C . HIS A 1 294 ? 3.920 -0.218 -14.077 1.00 90.94 294 HIS A C 1
ATOM 2113 O O . HIS A 1 294 ? 3.275 -1.066 -14.703 1.00 90.94 294 HIS A O 1
ATOM 2119 N N . PRO A 1 295 ? 5.014 0.357 -14.615 1.00 78.25 295 PRO A N 1
ATOM 2120 C CA . PRO A 1 295 ? 5.504 -0.039 -15.928 1.00 78.25 295 PRO A CA 1
ATOM 2121 C C . PRO A 1 295 ? 6.006 -1.492 -15.901 1.00 78.25 295 PRO A C 1
ATOM 2123 O O . PRO A 1 295 ? 6.392 -1.982 -14.834 1.00 78.25 295 PRO A O 1
ATOM 2126 N N . PRO A 1 296 ? 6.076 -2.178 -17.056 1.00 78.69 296 PRO A N 1
ATOM 2127 C CA . PRO A 1 296 ? 6.750 -3.466 -17.155 1.00 78.69 296 PRO A CA 1
ATOM 2128 C C . PRO A 1 296 ? 8.153 -3.395 -16.541 1.00 78.69 296 PRO A C 1
ATOM 2130 O O . PRO A 1 296 ? 9.001 -2.607 -16.963 1.00 78.69 296 PRO A O 1
ATOM 2133 N N . SER A 1 297 ? 8.379 -4.198 -15.503 1.00 80.75 297 SER A N 1
ATOM 2134 C CA . SER A 1 297 ? 9.604 -4.155 -14.713 1.00 80.75 297 SER A CA 1
ATOM 2135 C C . SER A 1 297 ? 10.544 -5.282 -15.117 1.00 80.75 297 SER A C 1
ATOM 2137 O O . SER A 1 297 ? 10.267 -6.456 -14.871 1.00 80.75 297 SER A O 1
ATOM 2139 N N . PHE A 1 298 ? 11.701 -4.926 -15.674 1.00 84.12 298 PHE A N 1
ATOM 2140 C CA . PHE A 1 298 ? 12.743 -5.901 -15.991 1.00 84.12 298 PHE A CA 1
ATOM 2141 C C . PHE A 1 298 ? 13.394 -6.476 -14.734 1.00 84.12 298 PHE A C 1
ATOM 2143 O O . PHE A 1 298 ? 13.832 -7.624 -14.759 1.00 84.12 298 PHE A O 1
ATOM 2150 N N . THR A 1 299 ? 13.398 -5.734 -13.619 1.00 81.88 299 THR A N 1
ATOM 2151 C CA . THR A 1 299 ? 13.771 -6.295 -12.312 1.00 81.88 299 THR A CA 1
ATOM 2152 C C . THR A 1 299 ? 12.922 -7.518 -11.984 1.00 81.88 299 THR A C 1
ATOM 2154 O O . THR A 1 299 ? 13.481 -8.570 -11.694 1.00 81.88 299 THR A O 1
ATOM 2157 N N . HIS A 1 300 ? 11.595 -7.413 -12.071 1.00 85.06 300 HIS A N 1
ATOM 2158 C CA . HIS A 1 300 ? 10.706 -8.520 -11.715 1.00 85.06 300 HIS A CA 1
ATOM 2159 C C . HIS A 1 300 ? 10.718 -9.641 -12.757 1.00 85.06 300 HIS A C 1
ATOM 2161 O O . HIS A 1 300 ? 10.743 -10.815 -12.387 1.00 85.06 300 HIS A O 1
ATOM 2167 N N . ALA A 1 301 ? 10.774 -9.297 -14.046 1.00 85.38 301 ALA A N 1
ATOM 2168 C CA . ALA A 1 301 ? 10.853 -10.288 -15.115 1.00 85.38 301 ALA A CA 1
ATOM 2169 C C . ALA A 1 301 ? 12.089 -11.182 -14.970 1.00 85.38 301 ALA A C 1
ATOM 2171 O O . ALA A 1 301 ? 11.991 -12.397 -15.104 1.00 85.38 301 ALA A O 1
ATOM 2172 N N . LEU A 1 302 ? 13.244 -10.599 -14.648 1.00 80.50 302 LEU A N 1
ATOM 2173 C CA . LEU A 1 302 ? 14.505 -11.338 -14.600 1.00 80.50 302 LEU A CA 1
ATOM 2174 C C . LEU A 1 302 ? 14.782 -11.955 -13.226 1.00 80.50 302 LEU A C 1
ATOM 2176 O O . LEU A 1 302 ? 15.392 -13.017 -13.163 1.00 80.50 302 LEU A O 1
ATOM 2180 N N . ALA A 1 303 ? 14.317 -11.340 -12.134 1.00 80.81 303 ALA A N 1
ATOM 2181 C CA . ALA A 1 303 ? 14.470 -11.908 -10.794 1.00 80.81 303 ALA A CA 1
ATOM 2182 C C . ALA A 1 303 ? 13.441 -13.007 -10.485 1.00 80.81 303 ALA A C 1
ATOM 2184 O O . ALA A 1 303 ? 13.753 -13.929 -9.734 1.00 80.81 303 ALA A O 1
ATOM 2185 N N . TYR A 1 304 ? 12.227 -12.907 -11.037 1.00 83.69 304 TYR A N 1
ATOM 2186 C CA . TYR A 1 304 ? 11.090 -13.742 -10.634 1.00 83.69 304 TYR A CA 1
ATOM 2187 C C . TYR A 1 304 ? 10.318 -14.368 -11.801 1.00 83.69 304 TYR A C 1
ATOM 2189 O O . TYR A 1 304 ? 9.356 -15.092 -11.563 1.00 83.69 304 TYR A O 1
ATOM 2197 N N . GLY A 1 305 ? 10.692 -14.096 -13.055 1.00 86.56 305 GLY A N 1
ATOM 2198 C CA . GLY A 1 305 ? 9.939 -14.579 -14.218 1.00 86.56 305 GLY A CA 1
ATOM 2199 C C . GLY A 1 305 ? 8.582 -13.891 -14.400 1.00 86.56 305 GLY A C 1
ATOM 2200 O O . GLY A 1 305 ? 7.720 -14.424 -15.095 1.00 86.56 305 GLY A O 1
ATOM 2201 N N . LEU A 1 306 ? 8.368 -12.729 -13.773 1.00 86.56 306 LEU A N 1
ATOM 2202 C CA . LEU A 1 306 ? 7.078 -12.038 -13.772 1.00 86.56 306 LEU A CA 1
ATOM 2203 C C . LEU A 1 306 ? 7.003 -10.943 -14.833 1.00 86.56 306 LEU A C 1
ATOM 2205 O O . LEU A 1 306 ? 7.746 -9.962 -14.790 1.00 86.56 306 LEU A O 1
ATOM 2209 N N . CYS A 1 307 ? 6.046 -11.077 -15.746 1.00 84.62 307 CYS A N 1
ATOM 2210 C CA . CYS A 1 307 ? 5.690 -10.022 -16.684 1.00 84.62 307 CYS A CA 1
ATOM 2211 C C . CYS A 1 307 ? 4.526 -9.215 -16.108 1.00 84.62 307 CYS A C 1
ATOM 2213 O O . CYS A 1 307 ? 3.400 -9.708 -16.038 1.00 84.62 307 CYS A O 1
ATOM 2215 N N . PHE A 1 308 ? 4.803 -7.984 -15.678 1.00 89.62 308 PHE A N 1
ATOM 2216 C CA . PHE A 1 308 ? 3.762 -7.112 -15.147 1.00 89.62 308 PHE A CA 1
ATOM 2217 C C . PHE A 1 308 ? 2.806 -6.733 -16.285 1.00 89.62 308 PHE A C 1
ATOM 2219 O O . PHE A 1 308 ? 3.268 -6.176 -17.286 1.00 89.62 308 PHE A O 1
ATOM 2226 N N . PRO A 1 309 ? 1.496 -6.995 -16.135 1.00 92.12 309 PRO A N 1
ATOM 2227 C CA . PRO A 1 309 ? 0.497 -6.540 -17.086 1.00 92.12 309 PRO A CA 1
ATOM 2228 C C . PRO A 1 309 ? 0.546 -5.021 -17.258 1.00 92.12 309 PRO A C 1
ATOM 2230 O O . PRO A 1 309 ? 0.990 -4.280 -16.379 1.00 92.12 309 PRO A O 1
ATOM 2233 N N . THR A 1 310 ? 0.043 -4.547 -18.383 1.00 94.38 310 THR A N 1
ATOM 2234 C CA . THR A 1 310 ? -0.318 -3.147 -18.601 1.00 94.38 310 THR A CA 1
ATOM 2235 C C . THR A 1 310 ? -1.634 -2.815 -17.896 1.00 94.38 310 THR A C 1
ATOM 2237 O O . THR A 1 310 ? -2.438 -3.698 -17.592 1.00 94.38 310 THR A O 1
ATOM 2240 N N . ASP A 1 311 ? -1.923 -1.530 -17.696 1.00 96.88 311 ASP A N 1
ATOM 2241 C CA . ASP A 1 311 ? -3.213 -1.108 -17.129 1.00 96.88 311 ASP A CA 1
ATOM 2242 C C . ASP A 1 311 ? -4.406 -1.547 -17.988 1.00 96.88 311 ASP A C 1
ATOM 2244 O O . ASP A 1 311 ? -5.476 -1.858 -17.465 1.00 96.88 311 ASP A O 1
ATOM 2248 N N . PHE A 1 312 ? -4.223 -1.631 -19.307 1.00 96.88 312 PHE A N 1
ATOM 2249 C CA . PHE A 1 312 ? -5.247 -2.124 -20.224 1.00 96.88 312 PHE A CA 1
ATOM 2250 C C . PHE A 1 312 ? -5.572 -3.600 -19.974 1.00 96.88 312 PHE A C 1
ATOM 2252 O O . PHE A 1 312 ? -6.745 -3.973 -19.923 1.00 96.88 312 PHE A O 1
ATOM 2259 N N . GLU A 1 313 ? -4.546 -4.426 -19.769 1.00 96.62 313 GLU A N 1
ATOM 2260 C CA . GLU A 1 313 ? -4.702 -5.842 -19.430 1.00 96.62 313 GLU A CA 1
ATOM 2261 C C . GLU A 1 313 ? -5.308 -6.016 -18.035 1.00 96.62 313 GLU A C 1
ATOM 2263 O O . GLU A 1 313 ? -6.225 -6.824 -17.880 1.00 96.62 313 GLU A O 1
ATOM 2268 N N . ARG A 1 314 ? -4.895 -5.204 -17.048 1.00 97.50 314 ARG A N 1
ATOM 2269 C CA . ARG A 1 314 ? -5.526 -5.172 -15.716 1.00 97.50 314 ARG A CA 1
ATOM 2270 C C . ARG A 1 314 ? -7.019 -4.899 -15.821 1.00 97.50 314 ARG A C 1
ATOM 2272 O O . ARG A 1 314 ? -7.817 -5.670 -15.298 1.00 97.50 314 ARG A O 1
ATOM 2279 N N . VAL A 1 315 ? -7.419 -3.848 -16.540 1.00 98.50 315 VAL A N 1
ATOM 2280 C CA . VAL A 1 315 ? -8.837 -3.498 -16.722 1.00 98.50 315 VAL A CA 1
ATOM 2281 C C . VAL A 1 315 ? -9.603 -4.596 -17.465 1.00 98.50 315 VAL A C 1
ATOM 2283 O O . VAL A 1 315 ? -10.749 -4.882 -17.113 1.00 98.50 315 VAL A O 1
ATOM 2286 N N . ALA A 1 316 ? -8.986 -5.258 -18.446 1.00 98.19 316 ALA A N 1
ATOM 2287 C CA . ALA A 1 316 ? -9.599 -6.402 -19.115 1.00 98.19 316 ALA A CA 1
ATOM 2288 C C . ALA A 1 316 ? -9.836 -7.573 -18.145 1.00 98.19 316 ALA A C 1
ATOM 2290 O O . ALA A 1 316 ? -10.908 -8.177 -18.172 1.00 98.19 316 ALA A O 1
ATOM 2291 N N . THR A 1 317 ? -8.877 -7.874 -17.265 1.00 98.19 317 THR A N 1
ATOM 2292 C CA . THR A 1 317 ? -9.028 -8.894 -16.215 1.00 98.19 317 THR A CA 1
ATOM 2293 C C . THR A 1 317 ? -10.106 -8.509 -15.210 1.00 98.19 317 THR A C 1
ATOM 2295 O O . THR A 1 317 ? -10.997 -9.312 -14.942 1.00 98.19 317 THR A O 1
ATOM 2298 N N . LEU A 1 318 ? -10.111 -7.261 -14.734 1.00 98.38 318 LEU A N 1
ATOM 2299 C CA . LEU A 1 318 ? -11.161 -6.743 -13.855 1.00 98.38 318 LEU A CA 1
ATOM 2300 C C . LEU A 1 318 ? -12.548 -6.934 -14.463 1.00 98.38 318 LEU A C 1
ATOM 2302 O O . LEU A 1 318 ? -13.456 -7.408 -13.785 1.00 98.38 318 LEU A O 1
ATOM 2306 N N . ARG A 1 319 ? -12.712 -6.639 -15.758 1.00 98.06 319 ARG A N 1
ATOM 2307 C CA . ARG A 1 319 ? -13.985 -6.852 -16.448 1.00 98.06 319 ARG A CA 1
ATOM 2308 C C . ARG A 1 319 ? -14.419 -8.318 -16.413 1.00 98.06 319 ARG A C 1
ATOM 2310 O O . ARG A 1 319 ? -15.575 -8.584 -16.099 1.00 98.06 319 ARG A O 1
ATOM 2317 N N . ARG A 1 320 ? -13.509 -9.259 -16.684 1.00 98.12 320 ARG A N 1
ATOM 2318 C CA . ARG A 1 320 ? -13.816 -10.700 -16.653 1.00 98.12 320 ARG A CA 1
ATOM 2319 C C . ARG A 1 320 ? -14.187 -11.182 -15.248 1.00 98.12 320 ARG A C 1
ATOM 2321 O O . ARG A 1 320 ? -15.145 -11.935 -15.109 1.00 98.12 320 ARG A O 1
ATOM 2328 N N . LEU A 1 321 ? -13.506 -10.702 -14.206 1.00 98.31 321 LEU A N 1
ATOM 2329 C CA . LEU A 1 321 ? -13.833 -11.027 -12.810 1.00 98.31 321 LEU A CA 1
ATOM 2330 C C . LEU A 1 321 ? -15.184 -10.445 -12.369 1.00 98.31 321 LEU A C 1
ATOM 2332 O O . LEU A 1 321 ? -15.965 -11.112 -11.689 1.00 98.31 321 LEU A O 1
ATOM 2336 N N . ILE A 1 322 ? -15.484 -9.216 -12.787 1.00 97.62 322 ILE A N 1
ATOM 2337 C CA . ILE A 1 322 ? -16.779 -8.574 -12.551 1.00 97.62 322 ILE A CA 1
ATOM 2338 C C . ILE A 1 322 ? -17.899 -9.362 -13.242 1.00 97.62 322 ILE A C 1
ATOM 2340 O O . ILE A 1 322 ? -18.905 -9.668 -12.603 1.00 97.62 322 ILE A O 1
ATOM 2344 N N . ASP A 1 323 ? -17.717 -9.729 -14.514 1.00 97.06 323 ASP A N 1
ATOM 2345 C CA . ASP A 1 323 ? -18.690 -10.520 -15.280 1.00 97.06 323 ASP A CA 1
ATOM 2346 C C . ASP A 1 323 ? -18.867 -11.936 -14.689 1.00 97.06 323 ASP A C 1
ATOM 2348 O O . ASP A 1 323 ? -19.944 -12.522 -14.791 1.00 97.06 323 ASP A O 1
ATOM 2352 N N . ALA A 1 324 ? -17.843 -12.465 -14.011 1.00 97.44 324 ALA A N 1
ATOM 2353 C CA . ALA A 1 324 ? -17.885 -13.723 -13.264 1.00 97.44 324 ALA A CA 1
ATOM 2354 C C . ALA A 1 324 ? -18.498 -13.604 -11.850 1.00 97.44 324 ALA A C 1
ATOM 2356 O O . ALA A 1 324 ? -18.564 -14.603 -11.129 1.00 97.44 324 ALA A O 1
ATOM 2357 N N . GLY A 1 325 ? -18.957 -12.413 -11.449 1.00 96.50 325 GLY A N 1
ATOM 2358 C CA . GLY A 1 325 ? -19.754 -12.205 -10.237 1.00 96.50 325 GLY A CA 1
ATOM 2359 C C . GLY A 1 325 ? -18.967 -11.987 -8.943 1.00 96.50 325 GLY A C 1
ATOM 2360 O O . GLY A 1 325 ? -19.558 -12.098 -7.875 1.00 96.50 325 GLY A O 1
ATOM 2361 N N . VAL A 1 326 ? -17.667 -11.667 -9.008 1.00 97.12 326 VAL A N 1
ATOM 2362 C CA . VAL A 1 326 ? -16.826 -11.404 -7.815 1.00 97.12 326 VAL A CA 1
ATOM 2363 C C . VAL A 1 326 ? -16.393 -9.936 -7.680 1.00 97.12 326 VAL A C 1
ATOM 2365 O O . VAL A 1 326 ? -15.418 -9.624 -7.002 1.00 97.12 326 VAL A O 1
ATOM 2368 N N . GLY A 1 327 ? -17.099 -9.012 -8.340 1.00 95.25 327 GLY A N 1
ATOM 2369 C CA . GLY A 1 327 ? -16.741 -7.586 -8.371 1.00 95.25 327 GLY A CA 1
ATOM 2370 C C . GLY A 1 327 ? -16.766 -6.871 -7.010 1.00 95.25 327 GLY A C 1
ATOM 2371 O O . GLY A 1 327 ? -16.063 -5.882 -6.837 1.00 95.25 327 GLY A O 1
ATOM 2372 N N . ASP A 1 328 ? -17.519 -7.378 -6.031 1.00 95.19 328 ASP A N 1
ATOM 2373 C CA . ASP A 1 328 ? -17.563 -6.903 -4.632 1.00 95.19 328 ASP A CA 1
ATOM 2374 C C . ASP A 1 328 ? -16.363 -7.382 -3.782 1.00 95.19 328 ASP A C 1
ATOM 2376 O O . ASP A 1 328 ? -16.250 -7.091 -2.584 1.00 95.19 328 ASP A O 1
ATOM 2380 N N . ARG A 1 329 ? -15.469 -8.162 -4.397 1.00 97.62 329 ARG A N 1
ATOM 2381 C CA . ARG A 1 329 ? -14.226 -8.688 -3.824 1.00 97.62 329 ARG A CA 1
ATOM 2382 C C . ARG A 1 329 ? -13.007 -8.155 -4.555 1.00 97.62 329 ARG A C 1
ATOM 2384 O O . ARG A 1 329 ? -11.981 -8.823 -4.586 1.00 97.62 329 ARG A O 1
ATOM 2391 N N . ILE A 1 330 ? -13.098 -6.957 -5.116 1.00 98.69 330 ILE A N 1
ATOM 2392 C CA . ILE A 1 330 ? -11.985 -6.303 -5.797 1.00 98.69 330 ILE A CA 1
ATOM 2393 C C . ILE A 1 330 ? -11.740 -4.944 -5.152 1.00 98.69 330 ILE A C 1
ATOM 2395 O O . ILE A 1 330 ? -12.677 -4.184 -4.917 1.00 98.69 330 ILE A O 1
ATOM 2399 N N . VAL A 1 331 ? -10.472 -4.633 -4.908 1.00 98.69 331 VAL A N 1
ATOM 2400 C CA . VAL A 1 331 ? -9.996 -3.275 -4.624 1.00 98.69 331 VAL A CA 1
ATOM 2401 C C . VAL A 1 331 ? -8.889 -2.921 -5.607 1.00 98.69 331 VAL A C 1
ATOM 2403 O O . VAL A 1 331 ? -8.217 -3.810 -6.133 1.00 98.69 331 VAL A O 1
ATOM 2406 N N . VAL A 1 332 ? -8.711 -1.629 -5.871 1.00 98.06 332 VAL A N 1
ATOM 2407 C CA . VAL A 1 332 ? -7.683 -1.133 -6.794 1.00 98.06 332 VAL A CA 1
ATOM 2408 C C . VAL A 1 332 ? -6.795 -0.091 -6.113 1.00 98.06 332 VAL A C 1
ATOM 2410 O O . VAL A 1 332 ? -7.280 0.683 -5.289 1.00 98.06 332 VAL A O 1
ATOM 2413 N N . SER A 1 333 ? -5.504 -0.091 -6.440 1.00 97.88 333 SER A N 1
ATOM 2414 C CA . SER A 1 333 ? -4.501 0.864 -5.937 1.00 97.88 333 SER A CA 1
ATOM 2415 C C . SER A 1 333 ? -3.295 0.936 -6.885 1.00 97.88 333 SER A C 1
ATOM 2417 O O . SER A 1 333 ? -3.354 0.391 -7.991 1.00 97.88 333 SER A O 1
ATOM 2419 N N . HIS A 1 334 ? -2.220 1.611 -6.475 1.00 97.62 334 HIS A N 1
ATOM 2420 C CA . HIS A 1 334 ? -1.004 1.782 -7.274 1.00 97.62 334 HIS A CA 1
ATOM 2421 C C . HIS A 1 334 ? 0.236 1.111 -6.681 1.00 97.62 334 HIS A C 1
ATOM 2423 O O . HIS A 1 334 ? 1.189 0.883 -7.443 1.00 97.62 334 HIS A O 1
ATOM 2429 N N . ASP A 1 335 ? 0.227 0.832 -5.368 1.00 97.19 335 ASP A N 1
ATOM 2430 C CA . ASP A 1 335 ? 1.368 0.295 -4.625 1.00 97.19 335 ASP A CA 1
ATOM 2431 C C . ASP A 1 335 ? 2.627 1.110 -4.944 1.00 97.19 335 ASP A C 1
ATOM 2433 O O . ASP A 1 335 ? 3.650 0.631 -5.454 1.00 97.19 335 ASP A O 1
ATOM 2437 N N . ILE A 1 336 ? 2.501 2.431 -4.787 1.00 96.69 336 ILE A N 1
ATOM 2438 C CA . ILE A 1 336 ? 3.639 3.321 -4.974 1.00 96.69 336 ILE A CA 1
ATOM 2439 C C . ILE A 1 336 ? 4.587 3.085 -3.805 1.00 96.69 336 ILE A C 1
ATOM 2441 O O . ILE A 1 336 ? 4.335 3.547 -2.704 1.00 96.69 336 ILE A O 1
ATOM 2445 N N . GLY A 1 337 ? 5.678 2.365 -4.077 1.00 94.44 337 GLY A N 1
ATOM 2446 C CA . GLY A 1 337 ? 6.747 2.063 -3.118 1.00 94.44 337 GLY A CA 1
ATOM 2447 C C . GLY A 1 337 ? 8.130 2.603 -3.506 1.00 94.44 337 GLY A C 1
ATOM 2448 O O . GLY A 1 337 ? 9.128 2.237 -2.890 1.00 94.44 337 GLY A O 1
ATOM 2449 N N . CYS A 1 338 ? 8.242 3.429 -4.556 1.00 94.69 338 CYS A N 1
ATOM 2450 C CA . CYS A 1 338 ? 9.525 4.003 -4.984 1.00 94.69 338 CYS A CA 1
ATOM 2451 C C . CYS A 1 338 ? 9.389 5.368 -5.680 1.00 94.69 338 CYS A C 1
ATOM 2453 O O . CYS A 1 338 ? 8.380 5.656 -6.330 1.00 94.69 338 CYS A O 1
ATOM 2455 N N . LYS A 1 339 ? 10.425 6.217 -5.582 1.00 96.19 339 LYS A N 1
ATOM 2456 C CA . LYS A 1 339 ? 10.393 7.609 -6.075 1.00 96.19 339 LYS A CA 1
ATOM 2457 C C . LYS A 1 339 ? 10.125 7.706 -7.575 1.00 96.19 339 LYS A C 1
ATOM 2459 O O . LYS A 1 339 ? 9.401 8.598 -7.999 1.00 96.19 339 LYS A O 1
ATOM 2464 N N . ALA A 1 340 ? 10.639 6.791 -8.396 1.00 95.12 340 ALA A N 1
ATOM 2465 C CA . ALA A 1 340 ? 10.411 6.794 -9.844 1.00 95.12 340 ALA A CA 1
ATOM 2466 C C . ALA A 1 340 ? 8.929 6.621 -10.238 1.00 95.12 340 ALA A C 1
ATOM 2468 O O . ALA A 1 340 ? 8.578 6.908 -11.384 1.00 95.12 340 ALA A O 1
ATOM 2469 N N . ARG A 1 341 ? 8.061 6.176 -9.315 1.00 95.44 341 ARG A N 1
ATOM 2470 C CA . ARG A 1 341 ? 6.604 6.095 -9.515 1.00 95.44 341 ARG A CA 1
ATOM 2471 C C . ARG A 1 341 ? 5.871 7.400 -9.174 1.00 95.44 341 ARG A C 1
ATOM 2473 O O . ARG A 1 341 ? 4.730 7.552 -9.597 1.00 95.44 341 ARG A O 1
ATOM 2480 N N . LEU A 1 342 ? 6.519 8.353 -8.499 1.00 95.94 342 LEU A N 1
ATOM 2481 C CA . LEU A 1 342 ? 5.968 9.683 -8.219 1.00 95.94 342 LEU A CA 1
ATOM 2482 C C . LEU A 1 342 ? 5.992 10.574 -9.467 1.00 95.94 342 LEU A C 1
ATOM 2484 O O . LEU A 1 342 ? 6.945 10.541 -10.260 1.00 95.94 342 LEU A O 1
ATOM 2488 N N . ARG A 1 343 ? 5.003 11.461 -9.603 1.00 94.69 343 ARG A N 1
ATOM 2489 C CA . ARG A 1 343 ? 4.926 12.444 -10.700 1.00 94.69 343 ARG A CA 1
ATOM 2490 C C . ARG A 1 343 ? 6.123 13.374 -10.733 1.00 94.69 343 ARG A C 1
ATOM 2492 O O . ARG A 1 343 ? 6.575 13.735 -11.819 1.00 94.69 343 ARG A O 1
ATOM 2499 N N . LYS A 1 344 ? 6.664 13.733 -9.565 1.00 94.25 344 LYS A N 1
ATOM 2500 C CA . LYS A 1 344 ? 7.889 14.545 -9.443 1.00 94.25 344 LYS A CA 1
ATOM 2501 C C . LYS A 1 344 ? 9.059 13.977 -10.260 1.00 94.25 344 LYS A C 1
ATOM 2503 O O . LYS A 1 344 ? 9.864 14.741 -10.784 1.00 94.25 344 LYS A O 1
ATOM 2508 N N . PHE A 1 345 ? 9.120 12.654 -10.422 1.00 94.75 345 PHE A N 1
ATOM 2509 C CA . PHE A 1 345 ? 10.143 11.941 -11.196 1.00 94.75 345 PHE A CA 1
ATOM 2510 C C . PHE A 1 345 ? 9.594 11.357 -12.517 1.00 94.75 345 PHE A C 1
ATOM 2512 O O . PHE A 1 345 ? 10.209 10.510 -13.171 1.00 94.75 345 PHE A O 1
ATOM 2519 N N . GLY A 1 346 ? 8.429 11.853 -12.939 1.00 93.12 346 GLY A N 1
ATOM 2520 C CA . GLY A 1 346 ? 7.732 11.509 -14.174 1.00 93.12 346 GLY A CA 1
ATOM 2521 C C . GLY A 1 346 ? 6.944 10.197 -14.133 1.00 93.12 346 GLY A C 1
ATOM 2522 O O . GLY A 1 346 ? 6.515 9.745 -15.198 1.00 93.12 346 GLY A O 1
ATOM 2523 N N . GLY A 1 347 ? 6.811 9.561 -12.970 1.00 94.94 347 GLY A N 1
ATOM 2524 C CA . GLY A 1 347 ? 5.917 8.424 -12.777 1.00 94.94 347 GLY A CA 1
ATOM 2525 C C . GLY A 1 347 ? 4.443 8.832 -12.819 1.00 94.94 347 GLY A C 1
ATOM 2526 O O . GLY A 1 347 ? 4.108 10.005 -13.008 1.00 94.94 347 GLY A O 1
ATOM 2527 N N . ASP A 1 348 ? 3.561 7.851 -12.658 1.00 95.38 348 ASP A N 1
ATOM 2528 C CA . ASP A 1 348 ? 2.117 8.055 -12.782 1.00 95.38 348 ASP A CA 1
ATOM 2529 C C . ASP A 1 348 ? 1.484 8.716 -11.544 1.00 95.38 348 ASP A C 1
ATOM 2531 O O . ASP A 1 348 ? 0.522 9.471 -11.696 1.00 95.38 348 ASP A O 1
ATOM 2535 N N . GLY A 1 349 ? 2.063 8.517 -10.355 1.00 96.19 349 GLY A N 1
ATOM 2536 C CA . GLY A 1 349 ? 1.619 9.108 -9.090 1.00 96.19 349 GLY A CA 1
ATOM 2537 C C . GLY A 1 349 ? 0.277 8.606 -8.559 1.00 96.19 349 GLY A C 1
ATOM 2538 O O . GLY A 1 349 ? -0.410 7.798 -9.183 1.00 96.19 349 GLY A O 1
ATOM 2539 N N . TYR A 1 350 ? -0.110 9.123 -7.390 1.00 96.75 350 TYR A N 1
ATOM 2540 C CA . TYR A 1 350 ? -1.315 8.682 -6.665 1.00 96.75 350 TYR A CA 1
ATOM 2541 C C . TYR A 1 350 ? -2.641 9.080 -7.332 1.00 96.75 350 TYR A C 1
ATOM 2543 O O . TYR A 1 350 ? -3.697 8.596 -6.931 1.00 96.75 350 TYR A O 1
ATOM 2551 N N . ASP A 1 351 ? -2.608 9.978 -8.322 1.00 95.25 351 ASP A N 1
ATOM 2552 C CA . ASP A 1 351 ? -3.795 10.459 -9.036 1.00 95.25 351 ASP A CA 1
ATOM 2553 C C . ASP A 1 351 ? -4.124 9.638 -10.293 1.00 95.25 351 ASP A C 1
ATOM 2555 O O . ASP A 1 351 ? -5.119 9.908 -10.970 1.00 95.25 351 ASP A O 1
ATOM 2559 N N . HIS A 1 352 ? -3.291 8.651 -10.638 1.00 97.12 352 HIS A N 1
ATOM 2560 C CA . HIS A 1 352 ? -3.379 7.911 -11.896 1.00 97.12 352 HIS A CA 1
ATOM 2561 C C . HIS A 1 352 ? -4.681 7.130 -12.048 1.00 97.12 352 HIS A C 1
ATOM 2563 O O . HIS A 1 352 ? -5.292 7.146 -13.123 1.00 97.12 352 HIS A O 1
ATOM 2569 N N . LEU A 1 353 ? -5.157 6.497 -10.973 1.00 95.31 353 LEU A N 1
ATOM 2570 C CA . LEU A 1 353 ? -6.438 5.800 -10.983 1.00 95.31 353 LEU A CA 1
ATOM 2571 C C . LEU A 1 353 ? -7.576 6.742 -11.387 1.00 95.31 353 LEU A C 1
ATOM 2573 O O . LEU A 1 353 ? -8.328 6.436 -12.311 1.00 95.31 353 LEU A O 1
ATOM 2577 N N . GLN A 1 354 ? -7.689 7.905 -10.748 1.00 93.62 354 GLN A N 1
ATOM 2578 C CA . GLN A 1 354 ? -8.771 8.858 -11.000 1.00 93.62 354 GLN A CA 1
ATOM 2579 C C . GLN A 1 354 ? -8.601 9.562 -12.351 1.00 93.62 354 GLN A C 1
ATOM 2581 O O . GLN A 1 354 ? -9.577 9.770 -13.073 1.00 93.62 354 GLN A O 1
ATOM 2586 N N . ARG A 1 355 ? -7.363 9.911 -12.711 1.00 94.50 355 ARG A N 1
ATOM 2587 C CA . ARG A 1 355 ? -7.032 10.685 -13.912 1.00 94.50 355 ARG A CA 1
ATOM 2588 C C . ARG A 1 355 ? -7.078 9.862 -15.197 1.00 94.50 355 ARG A C 1
ATOM 2590 O O . ARG A 1 355 ? -7.486 10.392 -16.228 1.00 94.50 355 ARG A O 1
ATOM 2597 N N . CYS A 1 356 ? -6.652 8.601 -15.153 1.00 96.00 356 CYS A N 1
ATOM 2598 C CA . CYS A 1 356 ? -6.450 7.767 -16.341 1.00 96.00 356 CYS A CA 1
ATOM 2599 C C . CYS A 1 356 ? -7.309 6.503 -16.316 1.00 96.00 356 CYS A C 1
ATOM 2601 O O . CYS A 1 356 ? -8.077 6.247 -17.248 1.00 96.00 356 CYS A O 1
ATOM 2603 N N . VAL A 1 357 ? -7.181 5.705 -15.254 1.00 97.44 357 VAL A N 1
ATOM 2604 C CA . VAL A 1 357 ? -7.703 4.333 -15.240 1.00 97.44 357 VAL A CA 1
ATOM 2605 C C . VAL A 1 357 ? -9.222 4.317 -15.142 1.00 97.44 357 VAL A C 1
ATOM 2607 O O . VAL A 1 357 ? -9.870 3.644 -15.936 1.00 97.44 357 VAL A O 1
ATOM 2610 N N . VAL A 1 358 ? -9.818 5.080 -14.226 1.00 96.25 358 VAL A N 1
ATOM 2611 C CA . VAL A 1 358 ? -11.273 5.157 -14.051 1.00 96.25 358 VAL A CA 1
ATOM 2612 C C . VAL A 1 358 ? -11.958 5.659 -15.328 1.00 96.25 358 VAL A C 1
ATOM 2614 O O . VAL A 1 358 ? -12.879 4.981 -15.788 1.00 96.25 358 VAL A O 1
ATOM 2617 N N . PRO A 1 359 ? -11.529 6.761 -15.978 1.00 96.56 359 PRO A N 1
ATOM 2618 C CA . PRO A 1 359 ? -12.063 7.145 -17.284 1.00 96.56 359 PRO A CA 1
ATOM 2619 C C . PRO A 1 359 ? -12.001 6.015 -18.318 1.00 96.56 359 PRO A C 1
ATOM 2621 O O . PRO A 1 359 ? -12.991 5.762 -19.008 1.00 96.56 359 PRO A O 1
ATOM 2624 N N . TYR A 1 360 ? -10.882 5.286 -18.384 1.00 98.12 360 TYR A N 1
ATOM 2625 C CA . TYR A 1 360 ? -10.736 4.155 -19.297 1.00 98.12 360 TYR A CA 1
ATOM 2626 C C . TYR A 1 360 ? -11.668 2.985 -18.946 1.00 98.12 360 TYR A C 1
ATOM 2628 O O . TYR A 1 360 ? -12.378 2.499 -19.826 1.00 98.12 360 TYR A O 1
ATOM 2636 N N . MET A 1 361 ? -11.761 2.589 -17.670 1.00 97.94 361 MET A N 1
ATOM 2637 C CA . MET A 1 361 ? -12.714 1.585 -17.173 1.00 97.94 361 MET A CA 1
ATOM 2638 C C . MET A 1 361 ? -14.138 1.904 -17.645 1.00 97.94 361 MET A C 1
ATOM 2640 O O . MET A 1 361 ? -14.843 1.033 -18.159 1.00 97.94 361 MET A O 1
ATOM 2644 N N . ARG A 1 362 ? -14.554 3.172 -17.521 1.00 97.19 362 ARG A N 1
ATOM 2645 C CA . ARG A 1 362 ? -15.878 3.640 -17.958 1.00 97.19 362 ARG A CA 1
ATOM 2646 C C . ARG A 1 362 ? -1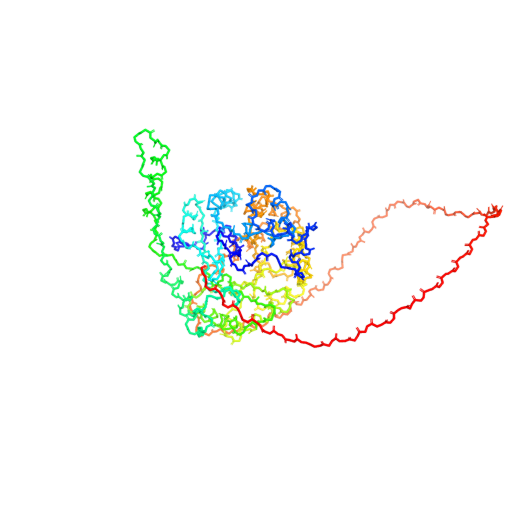6.033 3.554 -19.477 1.00 97.19 362 ARG A C 1
ATOM 2648 O O . ARG A 1 362 ? -17.083 3.110 -19.938 1.00 97.19 362 ARG A O 1
ATOM 2655 N N . ALA A 1 363 ? -15.006 3.935 -20.237 1.00 97.69 363 ALA A N 1
ATOM 2656 C CA . ALA A 1 363 ? -15.009 3.874 -21.699 1.00 97.69 363 ALA A CA 1
ATOM 2657 C C . ALA A 1 363 ? -15.152 2.439 -22.236 1.00 97.69 363 ALA A C 1
ATOM 2659 O O . ALA A 1 363 ? -15.817 2.235 -23.249 1.00 97.69 363 ALA A O 1
ATOM 2660 N N . VAL A 1 364 ? -14.607 1.440 -21.532 1.00 97.00 364 VAL A N 1
ATOM 2661 C CA . VAL A 1 364 ? -14.724 0.012 -21.897 1.00 97.00 364 VAL A CA 1
ATOM 2662 C C . VAL A 1 364 ? -15.894 -0.711 -21.214 1.00 97.00 364 VAL A C 1
ATOM 2664 O O . VAL A 1 364 ? -16.004 -1.939 -21.250 1.00 97.00 364 VAL A O 1
ATOM 2667 N N . GLY A 1 365 ? -16.815 0.044 -20.612 1.00 97.00 365 GLY A N 1
ATOM 2668 C CA . GLY A 1 365 ? -18.099 -0.467 -20.139 1.00 97.00 365 GLY A CA 1
ATOM 2669 C C . GLY A 1 365 ? -18.126 -0.999 -18.706 1.00 97.00 365 GLY A C 1
ATOM 2670 O O . GLY A 1 365 ? -19.146 -1.565 -18.318 1.00 97.00 365 GLY A O 1
ATOM 2671 N N . ILE A 1 366 ? -17.082 -0.794 -17.894 1.00 98.00 366 ILE A N 1
ATOM 2672 C CA . ILE A 1 366 ? -17.200 -0.967 -16.438 1.00 98.00 366 ILE A CA 1
ATOM 2673 C C . ILE A 1 366 ? -18.083 0.170 -15.912 1.00 98.00 366 ILE A C 1
ATOM 2675 O O . ILE A 1 366 ? -17.819 1.361 -16.104 1.00 98.00 366 ILE A O 1
ATOM 2679 N N . THR A 1 367 ? -19.209 -0.193 -15.312 1.00 97.56 367 THR A N 1
ATOM 2680 C CA . THR A 1 367 ? -20.271 0.735 -14.917 1.00 97.56 367 THR A CA 1
ATOM 2681 C C . THR A 1 367 ? -19.863 1.599 -13.716 1.00 97.56 367 THR A C 1
ATOM 2683 O O . THR A 1 367 ? -18.964 1.248 -12.957 1.00 97.56 367 THR A O 1
ATOM 2686 N N . ARG A 1 368 ? -20.531 2.744 -13.508 1.00 95.75 368 ARG A N 1
ATOM 2687 C CA . ARG A 1 368 ? -20.262 3.614 -12.350 1.00 95.75 368 ARG A CA 1
ATOM 2688 C C . ARG A 1 368 ? -20.473 2.869 -11.020 1.00 95.75 368 ARG A C 1
ATOM 2690 O O . ARG A 1 368 ? -19.593 2.991 -10.179 1.00 95.75 368 ARG A O 1
ATOM 2697 N N . PRO A 1 369 ? -21.540 2.062 -10.841 1.00 96.69 369 PRO A N 1
ATOM 2698 C CA . PRO A 1 369 ? -21.686 1.229 -9.646 1.00 96.69 369 PRO A CA 1
ATOM 2699 C C . PRO A 1 369 ? -20.559 0.205 -9.457 1.00 96.69 369 PRO A C 1
ATOM 2701 O O . PRO A 1 369 ? -20.155 -0.041 -8.333 1.00 96.69 369 PRO A O 1
ATOM 2704 N N . GLN A 1 370 ? -20.012 -0.370 -10.533 1.00 97.62 370 GLN A N 1
ATOM 2705 C CA . GLN A 1 370 ? -18.880 -1.302 -10.421 1.00 97.62 370 GLN A CA 1
ATOM 2706 C C . GLN A 1 370 ? -17.589 -0.586 -10.000 1.00 97.62 370 GLN A C 1
ATOM 2708 O O . GLN A 1 370 ? -16.854 -1.094 -9.161 1.00 97.62 370 GLN A O 1
ATOM 2713 N N . VAL A 1 371 ? -17.328 0.613 -10.532 1.00 96.44 371 VAL A N 1
ATOM 2714 C CA . VAL A 1 371 ? -16.207 1.451 -10.072 1.00 96.44 371 VAL A CA 1
ATOM 2715 C C . VAL A 1 371 ? -16.392 1.856 -8.605 1.00 96.44 371 VAL A C 1
ATOM 2717 O O . VAL A 1 371 ? -15.456 1.738 -7.821 1.00 96.44 371 VAL A O 1
ATOM 2720 N N . GLN A 1 372 ? -17.603 2.272 -8.225 1.00 95.19 372 GLN A N 1
ATOM 2721 C CA . GLN A 1 372 ? -17.965 2.598 -6.843 1.00 95.19 372 GLN A CA 1
ATOM 2722 C C . GLN A 1 372 ? -17.722 1.411 -5.902 1.00 95.19 372 GLN A C 1
ATOM 2724 O O . GLN A 1 372 ? -17.129 1.584 -4.839 1.00 95.19 372 GLN A O 1
ATOM 2729 N N . ALA A 1 373 ? -18.102 0.202 -6.317 1.00 96.44 373 ALA A N 1
ATOM 2730 C CA . ALA A 1 373 ? -17.890 -0.999 -5.524 1.00 96.44 373 ALA A CA 1
ATOM 2731 C C . ALA A 1 373 ? -16.402 -1.236 -5.222 1.00 96.44 373 ALA A C 1
ATOM 2733 O O . ALA A 1 373 ? -16.062 -1.575 -4.090 1.00 96.44 373 ALA A O 1
ATOM 2734 N N . MET A 1 374 ? -15.515 -1.019 -6.199 1.00 96.75 374 MET A N 1
ATOM 2735 C CA . MET A 1 374 ? -14.071 -1.241 -6.038 1.00 96.75 374 MET A CA 1
ATOM 2736 C C . MET A 1 374 ? -13.364 -0.137 -5.242 1.00 96.75 374 MET A C 1
ATOM 2738 O O . MET A 1 374 ? -12.428 -0.427 -4.501 1.00 96.75 374 MET A O 1
ATOM 2742 N N . LEU A 1 375 ? -13.786 1.122 -5.404 1.00 95.62 375 LEU A N 1
ATOM 2743 C CA . LEU A 1 375 ? -13.109 2.286 -4.816 1.00 95.62 375 LEU A CA 1
ATOM 2744 C C . LEU A 1 375 ? -13.735 2.789 -3.515 1.00 95.62 375 LEU A C 1
ATOM 2746 O O . LEU A 1 375 ? -13.074 3.526 -2.791 1.00 95.62 375 LEU A O 1
ATOM 2750 N N . VAL A 1 376 ? -14.981 2.430 -3.209 1.00 95.56 376 VAL A N 1
ATOM 2751 C CA . VAL A 1 376 ? -15.703 2.968 -2.047 1.00 95.56 376 VAL A CA 1
ATOM 2752 C C . VAL A 1 376 ? -16.342 1.858 -1.227 1.00 95.56 376 VAL A C 1
ATOM 2754 O O . VAL A 1 376 ? -16.000 1.701 -0.058 1.00 95.56 376 VAL A O 1
ATOM 2757 N N . ASP A 1 377 ? -17.224 1.047 -1.816 1.00 96.12 377 ASP A N 1
ATOM 2758 C CA . ASP A 1 377 ? -18.050 0.130 -1.018 1.00 96.12 377 ASP A CA 1
ATOM 2759 C C . ASP A 1 377 ? -17.221 -1.023 -0.424 1.00 96.12 377 ASP A C 1
ATOM 2761 O O . ASP A 1 377 ? -17.346 -1.348 0.761 1.00 96.12 377 ASP A O 1
ATOM 2765 N N . THR A 1 378 ? -16.330 -1.623 -1.221 1.00 97.44 378 THR A N 1
ATOM 2766 C CA . THR A 1 378 ? -15.435 -2.699 -0.768 1.00 97.44 378 THR A CA 1
ATOM 2767 C C . THR A 1 378 ? -14.404 -2.188 0.244 1.00 97.44 378 THR A C 1
ATOM 2769 O O . THR A 1 378 ? -14.291 -2.801 1.312 1.00 97.44 378 THR A O 1
ATOM 2772 N N . PRO A 1 379 ? -13.708 -1.056 0.003 1.00 97.12 379 PRO A N 1
ATOM 2773 C CA . PRO A 1 379 ? -12.878 -0.415 1.021 1.00 97.12 379 PRO A CA 1
ATOM 2774 C C . PRO A 1 379 ? -13.625 -0.098 2.317 1.00 97.12 379 PRO A C 1
ATOM 2776 O O . PRO A 1 379 ? -13.164 -0.481 3.390 1.00 97.12 379 PRO A O 1
ATOM 2779 N N . ALA A 1 380 ? -14.812 0.513 2.249 1.00 95.81 380 ALA A N 1
ATOM 2780 C CA . ALA A 1 380 ? -15.598 0.843 3.436 1.00 95.81 380 ALA A CA 1
ATOM 2781 C C . ALA A 1 380 ? -15.991 -0.410 4.229 1.00 95.81 380 ALA A C 1
ATOM 2783 O O . ALA A 1 380 ? -15.882 -0.424 5.458 1.00 95.81 380 ALA A O 1
ATOM 2784 N N . ARG A 1 381 ? -16.372 -1.498 3.546 1.00 95.88 381 ARG A N 1
ATOM 2785 C CA . ARG A 1 381 ? -16.618 -2.803 4.178 1.00 95.88 381 ARG A CA 1
ATOM 2786 C C . ARG A 1 381 ? -15.382 -3.304 4.926 1.00 95.88 381 ARG A C 1
ATOM 2788 O O . ARG A 1 381 ? -15.519 -3.784 6.049 1.00 95.88 381 ARG A O 1
ATOM 2795 N N . LEU A 1 382 ? -14.200 -3.230 4.317 1.00 97.62 382 LEU A N 1
ATOM 2796 C CA . LEU A 1 382 ? -12.951 -3.747 4.887 1.00 97.62 382 LEU A CA 1
ATOM 2797 C C . LEU A 1 382 ? -12.425 -2.885 6.039 1.00 97.62 382 LEU A C 1
ATOM 2799 O O . LEU A 1 382 ? -12.018 -3.427 7.062 1.00 97.62 382 LEU A O 1
ATOM 2803 N N . LEU A 1 383 ? -12.481 -1.563 5.901 1.00 97.44 383 LEU A N 1
ATOM 2804 C CA . LEU A 1 383 ? -11.940 -0.607 6.870 1.00 97.44 383 LEU A CA 1
ATOM 2805 C C . LEU A 1 383 ? -12.882 -0.332 8.047 1.00 97.44 383 LEU A C 1
ATOM 2807 O O . LEU A 1 383 ? -12.450 0.163 9.084 1.00 97.44 383 LEU A O 1
ATOM 2811 N N . THR A 1 384 ? -14.159 -0.702 7.937 1.00 96.25 384 THR A N 1
ATOM 2812 C CA . THR A 1 384 ? -15.048 -0.752 9.103 1.00 96.25 384 THR A CA 1
ATOM 2813 C C . THR A 1 384 ? -14.626 -1.913 10.000 1.00 96.25 384 THR A C 1
ATOM 2815 O O . THR A 1 384 ? -14.675 -3.070 9.570 1.00 96.25 384 THR A O 1
ATOM 2818 N N . LEU A 1 385 ? -14.230 -1.627 11.244 1.00 93.88 385 LEU A N 1
ATOM 2819 C CA . LEU A 1 385 ? -13.913 -2.658 12.235 1.00 93.88 385 LEU A CA 1
ATOM 2820 C C . LEU A 1 385 ? -15.159 -3.505 12.525 1.00 93.88 385 LEU A C 1
ATOM 2822 O O . LEU A 1 385 ? -16.219 -2.986 12.880 1.00 93.88 385 LEU A O 1
ATOM 2826 N N . ALA A 1 386 ? -15.043 -4.818 12.341 1.00 84.81 386 ALA A N 1
ATOM 2827 C CA . ALA A 1 386 ? -16.136 -5.739 12.619 1.00 84.81 386 ALA A CA 1
ATOM 2828 C C . ALA A 1 386 ? -16.306 -5.954 14.137 1.00 84.81 386 ALA A C 1
ATOM 2830 O O . ALA A 1 386 ? -15.333 -5.881 14.884 1.00 84.81 386 ALA A O 1
ATOM 2831 N N . PRO A 1 387 ? -17.510 -6.292 14.629 1.00 77.56 387 PRO A N 1
ATOM 2832 C CA . PRO A 1 387 ? -17.660 -6.751 16.005 1.00 77.56 387 PRO A CA 1
ATOM 2833 C C . PRO A 1 387 ? -16.750 -7.968 16.256 1.00 77.56 387 PRO A C 1
ATOM 2835 O O . PRO A 1 387 ? -16.729 -8.866 15.404 1.00 77.56 387 PRO A O 1
ATOM 2838 N N . PRO A 1 388 ? -16.041 -8.046 17.399 1.00 65.25 388 PRO A N 1
ATOM 2839 C CA . PRO A 1 388 ? -15.173 -9.177 17.713 1.00 65.25 388 PRO A CA 1
ATOM 2840 C C . PRO A 1 388 ? -15.941 -10.501 17.635 1.00 65.25 388 PRO A C 1
ATOM 2842 O O . PRO A 1 388 ? -17.040 -10.623 18.186 1.00 65.25 388 PRO A O 1
ATOM 2845 N N . ARG A 1 389 ? -15.380 -11.514 16.961 1.00 62.50 389 ARG A N 1
ATOM 2846 C CA . ARG A 1 389 ? -16.014 -12.840 16.827 1.00 62.50 389 ARG A CA 1
ATOM 2847 C C . ARG A 1 389 ? -15.143 -13.933 17.452 1.00 62.50 389 ARG A C 1
ATOM 2849 O O . ARG A 1 389 ? -14.030 -14.162 16.980 1.00 62.50 389 ARG A O 1
ATOM 2856 N N . PRO A 1 390 ? -15.642 -14.668 18.465 1.00 53.44 390 PRO A N 1
ATOM 2857 C CA . PRO A 1 390 ? -14.848 -15.690 19.145 1.00 53.44 390 PRO A CA 1
ATOM 2858 C C . PRO A 1 390 ? -14.600 -16.966 18.318 1.00 53.44 390 PRO A C 1
ATOM 2860 O O . PRO A 1 390 ? -13.636 -17.675 18.597 1.00 53.44 390 PRO A O 1
ATOM 2863 N N . LYS A 1 391 ? -15.423 -17.268 17.300 1.00 54.78 391 LYS A N 1
ATOM 2864 C CA . LYS A 1 391 ? -15.224 -18.389 16.360 1.00 54.78 391 LYS A CA 1
ATOM 2865 C C . LYS A 1 391 ? -15.658 -17.998 14.946 1.00 54.78 391 LYS A C 1
ATOM 2867 O O . LYS A 1 391 ? -16.738 -17.437 14.775 1.00 54.78 391 LYS A O 1
ATOM 2872 N N . TYR A 1 392 ? -14.824 -18.310 13.954 1.00 50.69 392 TYR A N 1
ATOM 2873 C CA . TYR A 1 392 ? -15.191 -18.248 12.541 1.00 50.69 392 TYR A CA 1
ATOM 2874 C C . TYR A 1 392 ? -15.722 -19.614 12.099 1.00 50.69 392 TYR A C 1
ATOM 2876 O O . TYR A 1 392 ? -15.016 -20.614 12.211 1.00 50.69 392 TYR A O 1
ATOM 2884 N N . GLU A 1 393 ? -16.957 -19.645 11.605 1.00 51.56 393 GLU A N 1
ATOM 2885 C CA . GLU A 1 393 ? -17.482 -20.764 10.825 1.00 51.56 393 GLU A CA 1
ATOM 2886 C C . GLU A 1 393 ? -17.433 -20.346 9.350 1.00 51.56 393 GLU A C 1
ATOM 2888 O O . GLU A 1 393 ? -17.998 -19.301 9.008 1.00 51.56 393 GLU A O 1
ATOM 2893 N N . PRO A 1 394 ? -16.729 -21.090 8.478 1.00 46.06 394 PRO A N 1
ATOM 2894 C CA . PRO A 1 394 ? -16.657 -20.740 7.069 1.00 46.06 394 PRO A CA 1
ATOM 2895 C C . PRO A 1 394 ? -18.061 -20.755 6.451 1.00 46.06 394 PRO A C 1
ATOM 2897 O O . PRO A 1 394 ? -18.865 -21.629 6.790 1.00 46.06 394 PRO A O 1
ATOM 2900 N N . PRO A 1 395 ? -18.380 -19.813 5.544 1.00 45.00 395 PRO A N 1
ATOM 2901 C CA . PRO A 1 395 ? -19.652 -19.850 4.844 1.00 45.00 395 PRO A CA 1
ATOM 2902 C C . PRO A 1 395 ? -19.762 -21.162 4.051 1.00 45.00 395 PRO A C 1
ATOM 2904 O O . PRO A 1 395 ? -18.752 -21.647 3.527 1.00 45.00 395 PRO A O 1
ATOM 2907 N N . PRO A 1 396 ? -20.965 -21.756 3.947 1.00 39.69 396 PRO A N 1
ATOM 2908 C CA . PRO A 1 396 ? -21.167 -22.904 3.079 1.00 39.69 396 PRO A CA 1
ATOM 2909 C C . PRO A 1 396 ? -20.777 -22.520 1.643 1.00 39.69 396 PRO A C 1
ATOM 2911 O O . PRO A 1 396 ? -21.025 -21.380 1.235 1.00 39.69 396 PRO A O 1
ATOM 2914 N N . PRO A 1 397 ? -20.169 -23.438 0.871 1.00 39.34 397 PRO A N 1
ATOM 2915 C CA . PRO A 1 397 ? -19.810 -23.162 -0.512 1.00 39.34 397 PRO A CA 1
ATOM 2916 C C . PRO A 1 397 ? -21.051 -22.699 -1.272 1.00 39.34 397 PRO A C 1
ATOM 2918 O O . PRO A 1 397 ? -22.099 -23.348 -1.210 1.00 39.34 397 PRO A O 1
ATOM 2921 N N . THR A 1 398 ? -20.941 -21.577 -1.984 1.00 40.94 398 THR A N 1
ATOM 2922 C CA . THR A 1 398 ? -21.999 -21.128 -2.885 1.00 40.94 398 THR A CA 1
ATOM 2923 C C . THR A 1 398 ? -22.203 -22.237 -3.919 1.00 40.94 398 THR A C 1
ATOM 2925 O O . THR A 1 398 ? -21.239 -22.591 -4.607 1.00 40.94 398 THR A O 1
ATOM 2928 N N . PRO A 1 399 ? -23.398 -22.849 -4.021 1.00 36.72 399 PRO A N 1
ATOM 2929 C CA . PRO A 1 399 ? -23.641 -23.832 -5.063 1.00 36.72 399 PRO A CA 1
ATOM 2930 C C . PRO A 1 399 ? -23.386 -23.159 -6.415 1.00 36.72 399 PRO A C 1
ATOM 2932 O O . PRO A 1 399 ? -23.707 -21.975 -6.557 1.00 36.72 399 PRO A O 1
ATOM 2935 N N . PRO A 1 400 ? -22.799 -23.866 -7.396 1.00 37.75 400 PRO A N 1
ATOM 2936 C CA . PRO A 1 400 ? -22.639 -23.302 -8.724 1.00 37.75 400 PRO A CA 1
ATOM 2937 C C . PRO A 1 400 ? -24.018 -22.842 -9.185 1.00 37.75 400 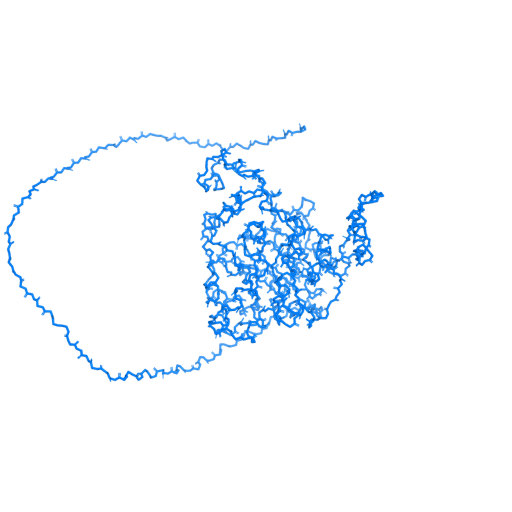PRO A C 1
ATOM 2939 O O . PRO A 1 400 ? -24.950 -23.651 -9.238 1.00 37.75 400 PRO A O 1
ATOM 2942 N N . GLU A 1 401 ? -24.167 -21.545 -9.470 1.00 38.31 401 GLU A N 1
ATOM 2943 C CA . GLU A 1 401 ? -25.336 -21.088 -10.204 1.00 38.31 401 GLU A CA 1
ATOM 2944 C C . GLU A 1 401 ? -25.402 -21.962 -11.448 1.00 38.31 401 GLU A C 1
ATOM 2946 O O . GLU A 1 401 ? -24.445 -22.048 -12.222 1.00 38.31 401 GLU A O 1
ATOM 2951 N N . SER A 1 402 ? -26.510 -22.693 -11.582 1.00 37.97 402 SER A N 1
ATOM 2952 C CA . SER A 1 402 ? -26.796 -23.461 -12.777 1.00 37.97 402 SER A CA 1
ATOM 2953 C C . SER A 1 402 ? -26.574 -22.518 -13.945 1.00 37.97 402 SER A C 1
ATOM 2955 O O . SER A 1 402 ? -27.308 -21.534 -14.067 1.00 37.97 402 SER A O 1
ATOM 2957 N N . VAL A 1 403 ? -25.547 -22.791 -14.750 1.00 37.50 403 VAL A N 1
ATOM 2958 C CA . VAL A 1 403 ? -25.299 -22.105 -16.012 1.00 37.50 403 VAL A CA 1
ATOM 2959 C C . VAL A 1 403 ? -26.625 -22.136 -16.751 1.00 37.50 403 VAL A C 1
ATOM 2961 O O . VAL A 1 403 ? -27.043 -23.183 -17.253 1.00 37.50 403 VAL A O 1
ATOM 2964 N N . ARG A 1 404 ? -27.351 -21.013 -16.730 1.00 37.00 404 ARG A N 1
ATOM 2965 C CA . ARG A 1 404 ? -28.569 -20.885 -17.511 1.00 37.00 404 ARG A CA 1
ATOM 2966 C C . ARG A 1 404 ? -28.116 -21.072 -18.946 1.00 37.00 404 ARG A C 1
ATOM 2968 O O . ARG A 1 404 ? -27.204 -20.401 -19.422 1.00 37.00 404 ARG A O 1
ATOM 2975 N N . SER A 1 405 ? -28.709 -22.091 -19.550 1.00 33.78 405 SER A N 1
ATOM 2976 C CA . SER A 1 405 ? -28.565 -22.519 -20.931 1.00 33.78 405 SER A CA 1
ATOM 2977 C C . SER A 1 405 ? -28.138 -21.388 -21.860 1.00 33.78 405 SER A C 1
ATOM 2979 O O . SER A 1 405 ? -28.810 -20.358 -21.921 1.00 33.78 405 SER A O 1
ATOM 2981 N N . ARG A 1 406 ? -27.051 -21.638 -22.600 1.00 34.69 406 ARG A N 1
ATOM 2982 C CA . ARG A 1 406 ? -26.620 -20.904 -23.793 1.00 34.69 406 ARG A CA 1
ATOM 2983 C C . ARG A 1 406 ? -27.803 -20.218 -24.481 1.00 34.69 406 ARG A C 1
ATOM 2985 O O . ARG A 1 406 ? -28.632 -20.886 -25.097 1.00 34.69 406 ARG A O 1
ATOM 2992 N N . VAL A 1 407 ? -27.843 -18.891 -24.418 1.00 30.83 407 VAL A N 1
ATOM 2993 C CA . VAL A 1 407 ? -28.566 -18.108 -25.417 1.00 30.83 407 VAL A CA 1
ATOM 2994 C C . VAL A 1 407 ? -27.796 -18.307 -26.715 1.00 30.83 407 VAL A C 1
ATOM 2996 O O . VAL A 1 407 ? -26.677 -17.822 -26.874 1.00 30.83 407 VAL A O 1
ATOM 2999 N N . SER A 1 408 ? -28.362 -19.096 -27.621 1.00 31.19 408 SER A N 1
ATOM 3000 C CA . SER A 1 408 ? -27.933 -19.154 -29.010 1.00 31.19 408 SER A CA 1
ATOM 3001 C C . SER A 1 408 ? -28.110 -17.763 -29.613 1.00 31.19 408 SER A C 1
ATOM 3003 O O . SER A 1 408 ? -29.225 -17.362 -29.948 1.00 31.19 408 SER A O 1
ATOM 3005 N N . VAL A 1 409 ? -27.014 -17.013 -29.716 1.00 32.69 409 VAL A N 1
ATOM 3006 C CA . VAL A 1 409 ? -26.963 -15.788 -30.511 1.00 32.69 409 VAL A CA 1
ATOM 3007 C C . VAL A 1 409 ? -27.069 -16.219 -31.970 1.00 32.69 409 VAL A C 1
ATOM 3009 O O . VAL A 1 409 ? -26.105 -16.692 -32.569 1.00 32.69 409 VAL A O 1
ATOM 3012 N N . GLY A 1 410 ? -28.277 -16.120 -32.522 1.00 27.34 410 GLY A N 1
ATOM 3013 C CA . GLY A 1 410 ? -28.496 -16.197 -33.956 1.00 27.34 410 GLY A CA 1
ATOM 3014 C C . GLY A 1 410 ? -27.813 -15.004 -34.608 1.00 27.34 410 GLY A C 1
ATOM 3015 O O . GLY A 1 410 ? -28.326 -13.889 -34.560 1.00 27.34 410 GLY A O 1
ATOM 3016 N N . VAL A 1 411 ? -26.642 -15.231 -35.197 1.00 30.44 411 VAL A N 1
ATOM 3017 C CA . VAL A 1 411 ? -26.041 -14.287 -36.136 1.00 30.44 411 VAL A CA 1
ATOM 3018 C C . VAL A 1 411 ? -26.917 -14.309 -37.387 1.00 30.44 411 VAL A C 1
ATOM 3020 O O . VAL A 1 411 ? -26.849 -15.243 -38.182 1.00 30.44 411 VAL A O 1
ATOM 3023 N N . GLN A 1 412 ? -27.772 -13.300 -37.555 1.00 29.03 412 GLN A N 1
ATOM 3024 C CA . GLN A 1 412 ? -28.324 -12.999 -38.870 1.00 29.03 412 GLN A CA 1
ATOM 3025 C C . GLN A 1 412 ? -27.213 -12.352 -39.696 1.00 29.03 412 GLN A C 1
ATOM 3027 O O . GLN A 1 412 ? -26.923 -11.167 -39.555 1.00 29.03 412 GLN A O 1
ATOM 3032 N N . VAL A 1 413 ? -26.570 -13.155 -40.541 1.00 31.17 413 VAL A N 1
ATOM 3033 C CA . VAL A 1 413 ? -25.758 -12.649 -41.647 1.00 31.17 413 VAL A CA 1
ATOM 3034 C C . VAL A 1 413 ? -26.745 -12.147 -42.699 1.00 31.17 413 VAL A C 1
ATOM 3036 O O . VAL A 1 413 ? -27.490 -12.937 -43.272 1.00 31.17 413 VAL A O 1
ATOM 3039 N N . SER A 1 414 ? -26.816 -10.833 -42.903 1.00 30.72 414 SER A N 1
ATOM 3040 C CA . SER A 1 414 ? -27.555 -10.252 -44.024 1.00 30.72 414 SER A CA 1
ATOM 3041 C C . SER A 1 414 ? -26.700 -10.320 -45.287 1.00 30.72 414 SER A C 1
ATOM 3043 O O . SER A 1 414 ? -25.584 -9.796 -45.300 1.00 30.72 414 SER A O 1
ATOM 3045 N N . ASP A 1 415 ? -27.243 -10.944 -46.329 1.00 32.81 415 ASP A N 1
ATOM 3046 C CA . ASP A 1 415 ? -26.644 -11.065 -47.656 1.00 32.81 415 ASP A CA 1
ATOM 3047 C C . ASP A 1 415 ? -26.340 -9.697 -48.292 1.00 32.81 415 ASP A C 1
ATOM 3049 O O . ASP A 1 415 ? -27.214 -8.842 -48.446 1.00 32.81 415 ASP A O 1
ATOM 3053 N N . GLY A 1 416 ? -25.089 -9.525 -48.723 1.00 29.88 416 GLY A N 1
ATOM 3054 C CA . GLY A 1 416 ? -24.611 -8.447 -49.588 1.00 29.88 416 GLY A CA 1
ATOM 3055 C C . GLY A 1 416 ? -23.555 -9.000 -50.558 1.00 29.88 416 GLY A C 1
ATOM 3056 O O . GLY A 1 416 ? -22.821 -9.916 -50.189 1.00 29.88 416 GLY A O 1
ATOM 3057 N N . PRO A 1 417 ? -23.497 -8.528 -51.817 1.00 31.44 417 PRO A N 1
ATOM 3058 C CA . PRO A 1 417 ? -23.081 -9.359 -52.944 1.00 31.44 417 PRO A CA 1
ATOM 3059 C C . PRO A 1 417 ? -21.567 -9.583 -53.029 1.00 31.44 417 PRO A C 1
ATOM 3061 O O . PRO A 1 417 ? -20.764 -8.650 -53.050 1.00 31.44 417 PRO A O 1
ATOM 3064 N N . THR A 1 418 ? -21.196 -10.852 -53.173 1.00 32.44 418 THR A N 1
ATOM 3065 C CA . THR A 1 418 ? -19.847 -11.343 -53.466 1.00 32.44 418 THR A CA 1
ATOM 3066 C C . THR A 1 418 ? -19.406 -10.978 -54.889 1.00 32.44 418 THR A C 1
ATOM 3068 O O . THR A 1 418 ? -20.085 -11.332 -55.854 1.00 32.44 418 THR A O 1
ATOM 3071 N N . ARG A 1 419 ? -18.230 -10.352 -55.045 1.00 29.08 419 ARG A N 1
ATOM 3072 C CA . ARG A 1 419 ? -17.457 -10.385 -56.305 1.00 29.08 419 ARG A CA 1
ATOM 3073 C C . ARG A 1 419 ? -16.425 -11.518 -56.229 1.00 29.08 419 ARG A C 1
ATOM 3075 O O . ARG A 1 419 ? -15.753 -11.622 -55.204 1.00 29.08 419 ARG A O 1
ATOM 3082 N N . PRO A 1 420 ? -16.269 -12.346 -57.275 1.00 30.52 420 PRO A N 1
ATOM 3083 C CA . PRO A 1 420 ? -15.308 -13.440 -57.270 1.00 30.52 420 PRO A CA 1
ATOM 3084 C C . PRO A 1 420 ? -13.910 -12.942 -57.654 1.00 30.52 420 PRO A C 1
ATOM 3086 O O . PRO A 1 420 ? -13.758 -12.151 -58.586 1.00 30.52 420 PRO A O 1
ATOM 3089 N N . VAL A 1 421 ? -12.889 -13.440 -56.957 1.00 28.98 421 VAL A N 1
ATOM 3090 C CA . VAL A 1 421 ? -11.489 -13.352 -57.386 1.00 28.98 421 VAL A CA 1
ATOM 3091 C C . VAL A 1 421 ? -11.138 -14.687 -58.036 1.00 28.98 421 VAL A C 1
ATOM 3093 O O . VAL A 1 421 ? -11.154 -15.727 -57.383 1.00 28.98 421 VAL A O 1
ATOM 3096 N N . THR A 1 422 ? -10.881 -14.660 -59.340 1.00 27.08 422 THR A N 1
ATOM 3097 C CA . THR A 1 422 ? -10.406 -15.799 -60.130 1.00 27.08 422 THR A CA 1
ATOM 3098 C C . THR A 1 422 ? -8.890 -15.921 -60.022 1.00 27.08 422 THR A C 1
ATOM 3100 O O . THR A 1 422 ? -8.178 -14.947 -60.264 1.00 27.08 422 THR A O 1
ATOM 3103 N N . ALA A 1 423 ? -8.408 -17.122 -59.706 1.00 26.84 423 ALA A N 1
ATOM 3104 C CA . ALA A 1 423 ? -7.024 -17.531 -59.909 1.00 26.84 423 ALA A CA 1
ATOM 3105 C C . ALA A 1 423 ? -6.810 -17.944 -61.376 1.00 26.84 423 ALA A C 1
ATOM 3107 O O . ALA A 1 423 ? -7.677 -18.593 -61.963 1.00 26.84 423 ALA A O 1
ATOM 3108 N N . ALA A 1 424 ? -5.652 -17.602 -61.938 1.00 26.91 424 ALA A N 1
ATOM 3109 C CA . ALA A 1 424 ? -5.140 -18.163 -63.183 1.00 26.91 424 ALA A CA 1
ATOM 3110 C C . ALA A 1 424 ? -3.653 -18.495 -62.997 1.00 26.91 424 ALA A C 1
ATOM 3112 O O . ALA A 1 424 ? -2.903 -17.696 -62.435 1.00 26.91 424 ALA A O 1
ATOM 3113 N N . ALA A 1 425 ? -3.284 -19.698 -63.429 1.00 28.91 425 ALA A N 1
ATOM 3114 C CA . ALA A 1 425 ? -1.919 -20.158 -63.649 1.00 28.91 425 ALA A CA 1
ATOM 3115 C C . ALA A 1 425 ? -1.506 -19.875 -65.107 1.00 28.91 425 ALA A C 1
ATOM 3117 O O . ALA A 1 425 ? -2.395 -19.646 -65.921 1.00 28.91 425 ALA A O 1
ATOM 3118 N N . ASP A 1 426 ? -0.192 -19.862 -65.366 1.00 26.97 426 ASP A N 1
ATOM 3119 C CA . ASP A 1 426 ? 0.555 -20.275 -66.584 1.00 26.97 426 ASP A CA 1
ATOM 3120 C C . ASP A 1 426 ? 2.024 -19.829 -66.348 1.00 26.97 426 ASP A C 1
ATOM 3122 O O . ASP A 1 426 ? 2.261 -18.694 -65.936 1.00 26.97 426 ASP A O 1
ATOM 3126 N N . GLU A 1 427 ? 3.006 -20.723 -66.179 1.00 27.36 427 GLU A N 1
ATOM 3127 C CA . GLU A 1 427 ? 3.827 -21.481 -67.155 1.00 27.36 427 GLU A CA 1
ATOM 3128 C C . GLU A 1 427 ? 4.915 -20.684 -67.925 1.00 27.36 427 GLU A C 1
ATOM 3130 O O . GLU A 1 427 ? 4.677 -19.625 -68.494 1.00 27.36 427 GLU A O 1
ATOM 3135 N N . ASP A 1 428 ? 6.110 -21.301 -67.922 1.00 27.50 428 ASP A N 1
ATOM 3136 C CA . ASP A 1 428 ? 7.299 -21.179 -68.788 1.00 27.50 428 ASP A CA 1
ATOM 3137 C C . ASP A 1 428 ? 8.385 -20.088 -68.620 1.00 27.50 428 ASP A C 1
ATOM 3139 O O . ASP A 1 428 ? 8.151 -18.888 -68.723 1.00 27.50 428 ASP A O 1
ATOM 3143 N N . GLY A 1 429 ? 9.652 -20.556 -68.515 1.00 26.94 429 GLY A N 1
ATOM 3144 C CA . GLY A 1 429 ? 10.847 -19.788 -68.928 1.00 26.94 429 GLY A CA 1
ATOM 3145 C C . GLY A 1 429 ? 12.145 -19.913 -68.100 1.00 26.94 429 GLY A C 1
ATOM 3146 O O . GLY A 1 429 ? 12.558 -18.961 -67.456 1.00 26.94 429 GLY A O 1
ATOM 3147 N N . ARG A 1 430 ? 12.816 -21.071 -68.149 1.00 26.44 430 ARG A N 1
ATOM 3148 C CA . ARG A 1 430 ? 14.159 -21.441 -67.600 1.00 26.44 430 ARG A CA 1
ATOM 3149 C C . ARG A 1 430 ? 15.356 -20.698 -68.298 1.00 26.44 430 ARG A C 1
ATOM 3151 O O . ARG A 1 430 ? 15.074 -20.093 -69.330 1.00 26.44 430 ARG A O 1
ATOM 3158 N N . PRO A 1 431 ? 16.677 -20.857 -67.949 1.00 39.78 431 PRO A N 1
ATOM 3159 C CA . PRO A 1 431 ? 17.357 -21.576 -66.843 1.00 39.78 431 PRO A CA 1
ATOM 3160 C C . PRO A 1 431 ? 18.638 -20.818 -66.280 1.00 39.78 431 PRO A C 1
ATOM 3162 O O . PRO A 1 431 ? 18.583 -19.590 -66.257 1.00 39.78 431 PRO A O 1
ATOM 3165 N N . PRO A 1 432 ? 19.738 -21.453 -65.761 1.00 45.53 432 PRO A N 1
ATOM 3166 C CA . PRO A 1 432 ? 20.362 -21.098 -64.468 1.00 45.53 432 PRO A CA 1
ATOM 3167 C C . PRO A 1 432 ? 21.870 -20.726 -64.580 1.00 45.53 432 PRO A C 1
ATOM 3169 O O . PRO A 1 432 ? 22.389 -20.684 -65.683 1.00 45.53 432 PRO A O 1
ATOM 3172 N N . ASP A 1 433 ? 22.540 -20.451 -63.451 1.00 32.66 433 ASP A N 1
ATOM 3173 C CA . ASP A 1 433 ? 23.987 -20.629 -63.145 1.00 32.66 433 ASP A CA 1
ATOM 3174 C C . ASP A 1 433 ? 24.215 -20.003 -61.740 1.00 32.66 433 ASP A C 1
ATOM 3176 O O . ASP A 1 433 ? 23.640 -18.959 -61.450 1.00 32.66 433 ASP A O 1
ATOM 3180 N N . GLY A 1 434 ? 24.956 -20.530 -60.764 1.00 30.42 434 GLY A N 1
ATOM 3181 C CA . GLY A 1 434 ? 25.869 -21.660 -60.679 1.00 30.42 434 GLY A CA 1
ATOM 3182 C C . GLY A 1 434 ? 26.282 -21.906 -59.211 1.00 30.42 434 GLY A C 1
ATOM 3183 O O . GLY A 1 434 ? 25.810 -21.245 -58.286 1.00 30.42 434 GLY A O 1
ATOM 3184 N N . ASP A 1 435 ? 27.131 -22.912 -59.043 1.00 32.78 435 ASP A N 1
ATOM 3185 C CA . ASP A 1 435 ? 27.490 -23.661 -57.835 1.00 32.78 435 ASP A CA 1
ATOM 3186 C C . ASP A 1 435 ? 28.183 -22.915 -56.677 1.00 32.78 435 ASP A C 1
ATOM 3188 O O . ASP A 1 435 ? 28.847 -21.897 -56.857 1.00 32.78 435 ASP A O 1
ATOM 3192 N N . GLY A 1 436 ? 28.148 -23.538 -55.487 1.00 30.67 436 GLY A N 1
ATOM 3193 C CA . GLY A 1 436 ? 29.043 -23.206 -54.372 1.00 30.67 436 GLY A CA 1
ATOM 3194 C C . GLY A 1 436 ? 28.829 -24.024 -53.092 1.00 30.67 436 GLY A C 1
ATOM 3195 O O . GLY A 1 436 ? 28.255 -23.525 -52.132 1.00 30.67 436 GLY A O 1
ATOM 3196 N N . LYS A 1 437 ? 29.310 -25.276 -53.073 1.00 33.28 437 LYS A N 1
ATOM 3197 C CA . LYS A 1 437 ? 29.538 -26.099 -51.865 1.00 33.28 437 LYS A CA 1
ATOM 3198 C C . LYS A 1 437 ? 30.618 -25.488 -50.958 1.00 33.28 437 LYS A C 1
ATOM 3200 O O . LYS A 1 437 ? 31.559 -24.883 -51.463 1.00 33.28 437 LYS A O 1
ATOM 3205 N N . GLY A 1 438 ? 30.558 -25.792 -49.660 1.00 30.00 438 GLY A N 1
ATOM 3206 C CA . GLY A 1 438 ? 31.673 -25.602 -48.728 1.00 30.00 438 GLY A CA 1
ATOM 3207 C C . GLY A 1 438 ? 31.387 -26.178 -47.342 1.00 30.00 438 GLY A C 1
ATOM 3208 O O . GLY A 1 438 ? 30.849 -25.480 -46.491 1.00 30.00 438 GLY A O 1
ATOM 3209 N N . ASP A 1 439 ? 31.747 -27.448 -47.152 1.00 31.23 439 ASP A N 1
ATOM 3210 C CA . ASP A 1 439 ? 31.876 -28.135 -45.862 1.00 31.23 439 ASP A CA 1
ATOM 3211 C C . ASP A 1 439 ? 33.061 -27.572 -45.047 1.00 31.23 439 ASP A C 1
ATOM 3213 O O . ASP A 1 439 ? 34.012 -27.037 -45.622 1.00 31.23 439 ASP A O 1
ATOM 3217 N N . GLY A 1 440 ? 33.046 -27.744 -43.719 1.00 29.22 440 GLY A N 1
ATOM 3218 C CA . GLY A 1 440 ? 34.187 -27.415 -42.856 1.00 29.22 440 GLY A CA 1
ATOM 3219 C C . GLY A 1 440 ? 33.996 -27.817 -41.392 1.00 29.22 440 GLY A C 1
ATOM 3220 O O . GLY A 1 440 ? 33.415 -27.072 -40.608 1.00 29.22 440 GLY A O 1
ATOM 3221 N N . GLU A 1 441 ? 34.494 -29.007 -41.060 1.00 29.70 441 GLU A N 1
ATOM 3222 C CA . GLU A 1 441 ? 34.679 -29.588 -39.723 1.00 29.70 441 GLU A CA 1
ATOM 3223 C C . GLU A 1 441 ? 35.776 -28.872 -38.896 1.00 29.70 441 GLU A C 1
ATOM 3225 O O . GLU A 1 441 ? 36.624 -28.177 -39.455 1.00 29.70 441 GLU A O 1
ATOM 3230 N N . GLY A 1 442 ? 35.806 -29.118 -37.575 1.00 28.20 442 GLY A N 1
ATOM 3231 C CA . GLY A 1 442 ? 36.961 -28.849 -36.695 1.00 28.20 442 GLY A CA 1
ATOM 3232 C C . GLY A 1 442 ? 36.609 -28.773 -35.198 1.00 28.20 442 GLY A C 1
ATOM 3233 O O . GLY A 1 442 ? 36.152 -27.735 -34.736 1.00 28.20 442 GLY A O 1
ATOM 3234 N N . GLU A 1 443 ? 36.666 -29.911 -34.488 1.00 29.53 443 GLU A N 1
ATOM 3235 C CA . GLU A 1 443 ? 37.572 -30.243 -33.352 1.00 29.53 443 GLU A CA 1
ATOM 3236 C C . GLU A 1 443 ? 37.370 -29.434 -32.053 1.00 29.53 443 GLU A C 1
ATOM 3238 O O . GLU A 1 443 ? 37.547 -28.225 -31.993 1.00 29.53 443 GLU A O 1
ATOM 3243 N N . GLU A 1 444 ? 36.823 -30.054 -31.001 1.00 28.70 444 GLU A N 1
ATOM 3244 C CA . GLU A 1 444 ? 37.542 -30.769 -29.920 1.00 28.70 444 GLU A CA 1
ATOM 3245 C C . GLU A 1 444 ? 38.542 -29.916 -29.114 1.00 28.70 444 GLU A C 1
ATOM 3247 O O . GLU A 1 444 ? 39.658 -29.650 -29.544 1.00 28.70 444 GLU A O 1
ATOM 3252 N N . ALA A 1 445 ? 38.194 -29.636 -27.850 1.00 30.48 445 ALA A N 1
ATOM 3253 C CA . ALA A 1 445 ? 39.164 -29.556 -26.758 1.00 30.48 445 ALA A CA 1
ATOM 3254 C C . ALA A 1 445 ? 38.515 -29.960 -25.420 1.00 30.48 445 ALA A C 1
ATOM 3256 O O . ALA A 1 445 ? 37.541 -29.366 -24.960 1.00 30.48 445 ALA A O 1
ATOM 3257 N N . LYS A 1 446 ? 39.079 -31.014 -24.824 1.00 28.92 446 LYS A N 1
ATOM 3258 C CA . LYS A 1 446 ? 38.815 -31.559 -23.484 1.00 28.92 446 LYS A CA 1
ATOM 3259 C C . LYS A 1 446 ? 39.608 -30.816 -22.397 1.00 28.92 446 LYS A C 1
ATOM 3261 O O . LYS A 1 446 ? 40.687 -30.302 -22.668 1.00 28.92 446 LYS A O 1
ATOM 3266 N N . GLY A 1 447 ? 39.148 -30.973 -21.150 1.00 27.20 447 GLY A N 1
ATOM 3267 C CA . GLY A 1 447 ? 39.902 -30.769 -19.897 1.00 27.20 447 GLY A CA 1
ATOM 3268 C C . GLY A 1 447 ? 39.328 -29.624 -19.060 1.00 27.20 447 GLY A C 1
ATOM 3269 O O . GLY A 1 447 ? 39.092 -28.558 -19.602 1.00 27.20 447 GLY A O 1
ATOM 3270 N N . GLY A 1 448 ? 39.045 -29.721 -17.760 1.00 26.25 448 GLY A N 1
ATOM 3271 C CA . GLY A 1 448 ? 39.186 -30.734 -16.703 1.00 26.25 448 GLY A CA 1
ATOM 3272 C C . GLY A 1 448 ? 38.434 -30.174 -15.472 1.00 26.25 448 GLY A C 1
ATOM 3273 O O . GLY A 1 448 ? 38.313 -28.964 -15.343 1.00 26.25 448 GLY A O 1
ATOM 3274 N N . ALA A 1 449 ? 37.651 -30.965 -14.740 1.00 27.91 449 ALA A N 1
ATOM 3275 C CA . ALA A 1 449 ? 38.016 -31.623 -13.478 1.00 27.91 449 ALA A CA 1
ATOM 3276 C C . ALA A 1 449 ? 38.536 -30.688 -12.354 1.00 27.91 449 ALA A C 1
ATOM 3278 O O . ALA A 1 449 ? 39.613 -30.113 -12.472 1.00 27.91 449 ALA A O 1
ATOM 3279 N N . GLY A 1 450 ? 37.792 -30.668 -11.237 1.00 27.48 450 GLY A N 1
ATOM 3280 C CA . GLY A 1 450 ? 38.108 -30.046 -9.938 1.00 27.48 450 GLY A CA 1
ATOM 3281 C C . GLY A 1 450 ? 36.959 -29.123 -9.506 1.00 27.48 450 GLY A C 1
ATOM 3282 O O . GLY A 1 450 ? 36.698 -28.151 -10.194 1.00 27.48 450 GLY A O 1
ATOM 3283 N N . GLY A 1 451 ? 36.158 -29.377 -8.473 1.00 26.59 451 GLY A N 1
ATOM 3284 C CA . GLY A 1 451 ? 36.407 -30.095 -7.226 1.00 26.59 451 GLY A CA 1
ATOM 3285 C C . GLY A 1 451 ? 36.219 -29.101 -6.077 1.00 26.59 451 GLY A C 1
ATOM 3286 O O . GLY A 1 451 ? 37.055 -28.221 -5.926 1.00 26.59 451 GLY A O 1
ATOM 3287 N N . ASP A 1 452 ? 35.087 -29.238 -5.384 1.00 28.44 452 ASP A N 1
ATOM 3288 C CA . ASP A 1 452 ? 34.713 -28.875 -4.007 1.00 28.44 452 ASP A CA 1
ATOM 3289 C C . ASP A 1 452 ? 35.525 -27.833 -3.217 1.00 28.44 452 ASP A C 1
ATOM 3291 O O . ASP A 1 452 ? 36.750 -27.893 -3.118 1.00 28.44 452 ASP A O 1
ATOM 3295 N N . GLY A 1 453 ? 34.802 -26.973 -2.491 1.00 27.50 453 GLY A N 1
ATOM 3296 C CA . GLY A 1 453 ? 35.372 -26.220 -1.377 1.00 27.50 453 GLY A CA 1
ATOM 3297 C C . GLY A 1 453 ? 34.468 -25.117 -0.846 1.00 27.50 453 GLY A C 1
ATOM 3298 O O . GLY A 1 453 ? 34.697 -23.950 -1.146 1.00 27.50 453 GLY A O 1
ATOM 3299 N N . ASP A 1 454 ? 33.473 -25.502 -0.046 1.00 31.81 454 ASP A N 1
ATOM 3300 C CA . ASP A 1 454 ? 32.811 -24.622 0.918 1.00 31.81 454 ASP A CA 1
ATOM 3301 C C . ASP A 1 454 ? 33.850 -23.933 1.818 1.00 31.81 454 ASP A C 1
ATOM 3303 O O . ASP A 1 454 ? 34.824 -24.549 2.262 1.00 31.81 454 ASP A O 1
ATOM 3307 N N . GLY A 1 455 ? 33.629 -22.653 2.100 1.00 27.36 455 GLY A N 1
ATOM 3308 C CA . GLY A 1 455 ? 34.483 -21.853 2.965 1.00 27.36 455 GLY A CA 1
ATOM 3309 C C . GLY A 1 455 ? 33.716 -20.669 3.525 1.00 27.36 455 GLY A C 1
ATOM 3310 O O . GLY A 1 455 ? 33.775 -19.574 2.971 1.00 27.36 455 GLY A O 1
ATOM 3311 N N . ASP A 1 456 ? 32.997 -20.925 4.617 1.00 32.50 456 ASP A N 1
ATOM 3312 C CA . ASP A 1 456 ? 32.512 -19.914 5.550 1.00 32.50 456 ASP A CA 1
ATOM 3313 C C . ASP A 1 456 ? 33.673 -19.026 6.020 1.00 32.50 456 ASP A C 1
ATOM 3315 O O . ASP A 1 456 ? 34.757 -19.508 6.362 1.00 32.50 456 ASP A O 1
ATOM 3319 N N . GLY A 1 457 ? 33.431 -17.720 6.051 1.00 27.55 457 GLY A N 1
ATOM 3320 C CA . GLY A 1 457 ? 34.373 -16.723 6.537 1.00 27.55 457 GLY A CA 1
ATOM 3321 C C . GLY A 1 457 ? 33.620 -15.562 7.159 1.00 27.55 457 GLY A C 1
ATOM 3322 O O . GLY A 1 457 ? 33.361 -14.564 6.489 1.00 27.55 457 GLY A O 1
ATOM 3323 N N . ASP A 1 458 ? 33.266 -15.730 8.433 1.00 33.03 458 ASP A N 1
ATOM 3324 C CA . ASP A 1 458 ? 32.964 -14.637 9.350 1.00 33.03 458 ASP A CA 1
ATOM 3325 C C . ASP A 1 458 ? 34.140 -13.651 9.373 1.00 33.03 458 ASP A C 1
ATOM 3327 O O . ASP A 1 458 ? 35.304 -14.042 9.501 1.00 33.03 458 ASP A O 1
ATOM 3331 N N . GLY A 1 459 ? 33.818 -12.369 9.251 1.00 29.64 459 GLY A N 1
ATOM 3332 C CA . GLY A 1 459 ? 34.751 -11.262 9.383 1.00 29.64 459 GLY A CA 1
ATOM 3333 C C . GLY A 1 459 ? 34.031 -10.098 10.035 1.00 29.64 459 GLY A C 1
ATOM 3334 O O . GLY A 1 459 ? 33.433 -9.272 9.346 1.00 29.64 459 GLY A O 1
ATOM 3335 N N . ASP A 1 460 ? 34.049 -10.105 11.366 1.00 34.62 460 ASP A N 1
ATOM 3336 C CA . ASP A 1 460 ? 33.960 -8.905 12.189 1.00 34.62 460 ASP A CA 1
ATOM 3337 C C . ASP A 1 460 ? 35.018 -7.904 11.712 1.00 34.62 460 ASP A C 1
ATOM 3339 O O . ASP A 1 460 ? 36.168 -8.292 11.531 1.00 34.62 460 ASP A O 1
ATOM 3343 N N . ASP A 1 461 ? 34.643 -6.638 11.555 1.00 38.16 461 ASP A N 1
ATOM 3344 C CA . ASP A 1 461 ? 35.569 -5.520 11.729 1.00 38.16 461 ASP A CA 1
ATOM 3345 C C . ASP A 1 461 ? 34.767 -4.320 12.251 1.00 38.16 461 ASP A C 1
ATOM 3347 O O . ASP A 1 461 ? 33.940 -3.722 11.554 1.00 38.16 461 ASP A O 1
ATOM 3351 N N . ASP A 1 462 ? 34.996 -4.052 13.536 1.00 36.50 462 ASP A N 1
ATOM 3352 C CA . ASP A 1 462 ? 34.800 -2.767 14.192 1.00 36.50 462 ASP A CA 1
ATOM 3353 C C . ASP A 1 462 ? 35.800 -1.750 13.608 1.00 36.50 462 ASP A C 1
ATOM 3355 O O . ASP A 1 462 ? 36.999 -2.023 13.580 1.00 36.50 462 ASP A O 1
ATOM 3359 N N . ASP A 1 463 ? 35.302 -0.586 13.182 1.00 39.69 463 ASP A N 1
ATOM 3360 C CA . ASP A 1 463 ? 35.890 0.745 13.443 1.00 39.69 463 ASP A CA 1
ATOM 3361 C C . ASP A 1 463 ? 34.912 1.869 13.045 1.00 39.69 463 ASP A C 1
ATOM 3363 O O . ASP A 1 463 ? 34.428 1.886 11.884 1.00 39.69 463 ASP A O 1
#

Radius of gyration: 27.5 Å; chains: 1; bounding box: 68×72×91 Å

Secondary structure (DSSP, 8-state):
--S---GGGS-EEEEEE-SSEESGGG-PSP-TTSHHHHSTT--HHHHHHHHHSPP-HHHHHHHHH-GGG-TTTTEE--HHHHHHHHHHHHHHSTTS-EEEEE---BTTT--HHHHHHHHHHHT-EEEEEESB--GGGS-TTTTT--HHHHHHHHHHHHHT-EE-PPPPPPPPPPTT-HHHHHHHHHHHHHHHT--SEE-EEEEEEEE--SSPPHHHHHHHHHHHHHHHHH---EEEE--SSTTHHHHHHHHHHHTT--GGGEEES-TTSS---HHHHHHHHHTTPEEEE--TT----HHHHHHH---PPPHHHHHHHHHHHHHTT-GGGEEE-----SGGGSGGGTS--TTHIIIIIHHHHHHTT--HHHHHIIIIIHHHHHHSPPPP-S-PPPPPPPPPP---------------PPPP-------------------------------------------

InterPro domains:
  IPR001559 Phosphotriesterase [PF02126] (199-383)
  IPR001559 Phosphotriesterase [PS51347] (1-388)
  IPR001559 Phosphotriesterase [PTHR10819] (197-385)
  IPR017947 Aryldialkylphosphatase, zinc-binding site [PS01322] (11-19)
  IPR032466 Metal-dependent hydrolase [SSF51556] (1-384)

pLDDT: mean 84.06, std 23.16, range [26.25, 98.94]

Organism: NCBI:txid1486930

Foldseek 3Di:
DLDDDAQVQQAFEFEFAAQWWQPLVLDDQDDPPDPLCVPDPDHNVVLSVLQDDADDQVNLVSCLQVVNSYRNQLTNDDLPLLLVQLLLQQVLGPPDDYEYEHFHEQLIGDAPQSQLVSCVRSVYHYAYAYFDAALSSHDPVCNPDALVRLLVRLLCLAPVADAHDQDDQQPDQDVPRPVSVVVRVVSVVSRVSGDRGDHHLAHHQQHAAQPGDPSSLSRLLSRLNNCLAWLAAYEYEFHLALCGLVVSVVSSVVSQHDQLSYEYPDLQQARYDLVSVVVSVLQNAAYEQAAAQRPQHNNCCVVRVTGGDHLVVVLVSLVVCVVVPSLLRYAYHNHSSTPSLRVVNPHCGRNNCSPPNVVVSVVVPCDPVSVCSHGRVSVSVNSPRDDRDPGDDRDDRDPPPPPPDDPPPPPPDDDDDDDDDDDDDDDDDDDDDDDDDDDDDDDDDDDDDDDDDDDDDDDDDDD